Protein AF-0000000080581265 (afdb_homodimer)

Foldseek 3Di:
DVVLLVPVCVQPQAQAEEEEEQQCPPPHCQVVCVSRVRHPYYHYDDVVNHDLLANPVAAFQAGLHYEYEAPLQLDPDSLSNVLNSNRNHHASHKYKYKHFAPCQAQVLDPPRPVDNSGNAHEDCDDPDDSDPHYDHPVVSQCSNDLQKDKDDKDADQPPDDPPDPDDRCVPDPRGGGIIMIMIGGHDPVQSVVSHDDDDDPDPPPDD/DVVLLVPVCVQPQAQAEEEEEQQCPPPHCQVVCVSRVRHPYYHYDDVVNHDLLANPVAAFQAGLHYEYEAPLQLDPDSLSNVLNSNRNHHASHKYKYKHFAPCQAQVLDPPRPVDNSGNAHEDCDDPDDSDPHYDHPVVSQCSNDLQKDKDDKDADQPPRDPPDPDDRCVVPPRGGGIIMIMIGGHDPVCSVVSHDDDDDPDPPPPD

pLDDT: mean 93.73, std 9.99, range [35.12, 98.94]

Secondary structure (DSSP, 8-state):
-HHHHTSHHIIIIIT-EEEEEET-TT--GGGGGGG-TTEEEEEEE-GGG--TTT-TTS-TT-EEEEEEES-GGGSS-HHHHHHHHHHTEEEEEEEEEEEEBIIIIITT-SS-SS-TT---EEES--SS-SSTTEEEHHHHHHTT-TTEEEEEEEEE-TT--TTSPS--GGGSSS---EEEEEEEEPPHHHHHHTS--PPP-------/-HHHHTSHHIIIIIT-EEEEEET-TTS-GGGGGGG-TTEEEEEEE-GGG--TTT-TTSPTT-EEEEEEES-GGGSS-HHHHHHHHHHTEEEEEEEEEEEEBIIIIITT-SS-SS-TT---EEES--SS-SSTTEEEHHHHHHTT-TTEEEEEEEEE-TT--TTSPS--GGGSSS---EEEEEEEEPPHHHHHHTS--PPP-------

Structure (mmCIF, N/CA/C/O backbone):
data_AF-0000000080581265-model_v1
#
loop_
_entity.id
_entity.type
_entity.pdbx_description
1 polymer 'Methyltransferase type 11 domain-containing protein'
#
loop_
_atom_site.group_PDB
_atom_site.id
_atom_site.type_symbol
_atom_site.label_atom_id
_atom_site.label_alt_id
_atom_site.label_comp_id
_atom_site.label_asym_id
_atom_site.label_entity_id
_atom_site.label_seq_id
_atom_site.pdbx_PDB_ins_code
_atom_site.Cartn_x
_atom_site.Cartn_y
_atom_site.Cartn_z
_atom_site.occupancy
_atom_site.B_iso_or_equiv
_atom_site.auth_seq_id
_atom_site.auth_comp_id
_atom_site.auth_asym_id
_atom_site.auth_atom_id
_atom_site.pdbx_PDB_model_num
ATOM 1 N N . MET A 1 1 ? 6.047 13.266 -7.848 1 78.19 1 MET A N 1
ATOM 2 C CA . MET A 1 1 ? 4.879 14.07 -8.203 1 78.19 1 MET A CA 1
ATOM 3 C C . MET A 1 1 ? 4.168 13.484 -9.422 1 78.19 1 MET A C 1
ATOM 5 O O . MET A 1 1 ? 2.953 13.289 -9.398 1 78.19 1 MET A O 1
ATOM 9 N N . ALA A 1 2 ? 4.945 13.102 -10.453 1 76.94 2 ALA A N 1
ATOM 10 C CA . ALA A 1 2 ? 4.328 12.586 -11.672 1 76.94 2 ALA A CA 1
ATOM 11 C C . ALA A 1 2 ? 3.469 11.359 -11.375 1 76.94 2 ALA A C 1
ATOM 13 O O . ALA A 1 2 ? 2.379 11.211 -11.93 1 76.94 2 ALA A O 1
ATOM 14 N N . ARG A 1 3 ? 3.861 10.539 -10.523 1 83.25 3 ARG A N 1
ATOM 15 C CA . ARG A 1 3 ? 3.107 9.344 -10.141 1 83.25 3 ARG A CA 1
ATOM 16 C C . ARG A 1 3 ? 1.766 9.727 -9.516 1 83.25 3 ARG A C 1
ATOM 18 O O . ARG A 1 3 ? 0.746 9.094 -9.805 1 83.25 3 ARG A O 1
ATOM 25 N N . ARG A 1 4 ? 1.721 10.758 -8.742 1 88.31 4 ARG A N 1
ATOM 26 C CA . ARG A 1 4 ? 0.527 11.195 -8.023 1 88.31 4 ARG A CA 1
ATOM 27 C C . ARG A 1 4 ? -0.506 11.781 -8.984 1 88.31 4 ARG A C 1
ATOM 29 O O . ARG A 1 4 ? -1.711 11.68 -8.742 1 88.31 4 ARG A O 1
ATOM 36 N N . MET A 1 5 ? -0.017 12.297 -10.148 1 85.5 5 MET A N 1
ATOM 37 C CA . MET A 1 5 ? -0.916 12.883 -11.141 1 85.5 5 MET A CA 1
ATOM 38 C C . MET A 1 5 ? -1.73 11.797 -11.844 1 85.5 5 MET A C 1
ATOM 40 O O . MET A 1 5 ? -2.811 12.07 -12.367 1 85.5 5 MET A O 1
ATOM 44 N N . HIS A 1 6 ? -1.226 10.547 -11.789 1 87.44 6 HIS A N 1
ATOM 45 C CA . HIS A 1 6 ? -1.914 9.453 -12.461 1 87.44 6 HIS A CA 1
ATOM 46 C C . HIS A 1 6 ? -2.898 8.758 -11.531 1 87.44 6 HIS A C 1
ATOM 48 O O . HIS A 1 6 ? -3.654 7.879 -11.953 1 87.44 6 HIS A O 1
ATOM 54 N N . ASP A 1 7 ? -2.865 9.062 -10.367 1 92.38 7 ASP A N 1
ATOM 55 C CA . ASP A 1 7 ? -3.807 8.578 -9.359 1 92.38 7 ASP A CA 1
ATOM 56 C C . ASP A 1 7 ? -4.805 9.672 -8.977 1 92.38 7 ASP A C 1
ATOM 58 O O . ASP A 1 7 ? -4.461 10.609 -8.25 1 92.38 7 ASP A O 1
ATOM 62 N N . ALA A 1 8 ? -6.047 9.578 -9.445 1 91.69 8 ALA A N 1
ATOM 63 C CA . ALA A 1 8 ? -7.055 10.625 -9.32 1 91.69 8 ALA A CA 1
ATOM 64 C C . ALA A 1 8 ? -7.332 10.953 -7.855 1 91.69 8 ALA A C 1
ATOM 66 O O . ALA A 1 8 ? -7.848 12.023 -7.539 1 91.69 8 ALA A O 1
ATOM 67 N N . ARG A 1 9 ? -7.027 10.078 -6.945 1 95.88 9 ARG A N 1
ATOM 68 C CA . ARG A 1 9 ? -7.324 10.289 -5.531 1 95.88 9 ARG A CA 1
ATOM 69 C C . ARG A 1 9 ? -6.527 11.453 -4.969 1 95.88 9 ARG A C 1
ATOM 71 O O . ARG A 1 9 ? -6.988 12.148 -4.062 1 95.88 9 ARG A O 1
ATOM 78 N N . PHE A 1 10 ? -5.352 11.617 -5.504 1 96.94 10 PHE A N 1
ATOM 79 C CA . PHE A 1 10 ? -4.523 12.703 -4.996 1 96.94 10 PHE A CA 1
ATOM 80 C C . PHE A 1 10 ? -5.168 14.055 -5.289 1 96.94 10 PHE A C 1
ATOM 82 O O . PHE A 1 10 ? -5.234 14.922 -4.414 1 96.94 10 PHE A O 1
ATOM 89 N N . ALA A 1 11 ? -5.723 14.25 -6.457 1 95.12 11 ALA A N 1
ATOM 90 C CA . ALA A 1 11 ? -6.312 15.523 -6.852 1 95.12 11 ALA A CA 1
ATOM 91 C C . ALA A 1 11 ? -7.723 15.68 -6.289 1 95.12 11 ALA A C 1
ATOM 93 O O . ALA A 1 11 ? -8.172 16.797 -6.012 1 95.12 11 ALA A O 1
ATOM 94 N N . THR A 1 12 ? -8.383 14.547 -6.051 1 94.88 12 THR A N 1
ATOM 95 C CA . THR A 1 12 ? -9.812 14.656 -5.773 1 94.88 12 THR A CA 1
ATOM 96 C C . THR A 1 12 ? -10.086 14.461 -4.285 1 94.88 12 THR A C 1
ATOM 98 O O . THR A 1 12 ? -11.141 14.859 -3.785 1 94.88 12 THR A O 1
ATOM 101 N N . ARG A 1 13 ? -9.117 13.828 -3.568 1 96.94 13 ARG A N 1
ATOM 102 C CA . ARG A 1 13 ? -9.445 13.484 -2.189 1 96.94 13 ARG A CA 1
ATOM 103 C C . ARG A 1 13 ? -8.289 13.82 -1.254 1 96.94 13 ARG A C 1
ATOM 105 O O . ARG A 1 13 ? -8.5 14.352 -0.161 1 96.94 13 ARG A O 1
ATOM 112 N N . TYR A 1 14 ? -7.051 13.547 -1.649 1 98.38 14 TYR A N 1
ATOM 113 C CA . TYR A 1 14 ? -5.926 13.609 -0.72 1 98.38 14 TYR A CA 1
ATOM 114 C C . TYR A 1 14 ? -5.445 15.047 -0.538 1 98.38 14 TYR A C 1
ATOM 116 O O . TYR A 1 14 ? -5.293 15.516 0.592 1 98.38 14 TYR A O 1
ATOM 124 N N . PHE A 1 15 ? -5.238 15.734 -1.671 1 97.88 15 PHE A N 1
ATOM 125 C CA . PHE A 1 15 ? -4.801 17.125 -1.636 1 97.88 15 PHE A CA 1
ATOM 126 C C . PHE A 1 15 ? -5.977 18.062 -1.873 1 97.88 15 PHE A C 1
ATOM 128 O O . PHE A 1 15 ? -6.004 18.797 -2.869 1 97.88 15 PHE A O 1
ATOM 135 N N . VAL A 1 16 ? -6.914 18.078 -0.968 1 98 16 VAL A N 1
ATOM 136 C CA . VAL A 1 16 ? -8.125 18.891 -1.062 1 98 16 VAL A CA 1
ATOM 137 C C . VAL A 1 16 ? -8.227 19.812 0.157 1 98 16 VAL A C 1
ATOM 139 O O . VAL A 1 16 ? -8.055 19.359 1.292 1 98 16 VAL A O 1
ATOM 142 N N . GLY A 1 17 ? -8.492 21.109 -0.053 1 98.25 17 GLY A N 1
ATOM 143 C CA . GLY A 1 17 ? -8.609 22.078 1.035 1 98.25 17 GLY A CA 1
ATOM 144 C C . GLY A 1 17 ? -7.289 22.688 1.437 1 98.25 17 GLY A C 1
ATOM 145 O O . GLY A 1 17 ? -6.445 22.969 0.582 1 98.25 17 GLY A O 1
ATOM 146 N N . SER A 1 18 ? -7.16 23.031 2.664 1 98.56 18 SER A N 1
ATOM 147 C CA . SER A 1 18 ? -5.961 23.672 3.211 1 98.56 18 SER A CA 1
ATOM 148 C C . SER A 1 18 ? -5.113 22.656 3.98 1 98.56 18 SER A C 1
ATOM 150 O O . SER A 1 18 ? -5.609 21.984 4.883 1 98.56 18 SER A O 1
ATOM 152 N N . GLY A 1 19 ? -3.844 22.578 3.578 1 98.5 19 GLY A N 1
ATOM 153 C CA . GLY A 1 19 ? -2.986 21.594 4.207 1 98.5 19 GLY A CA 1
ATOM 154 C C . GLY A 1 19 ? -1.714 22.188 4.781 1 98.5 19 GLY A C 1
ATOM 155 O O . GLY A 1 19 ? -1.559 23.406 4.832 1 98.5 19 GLY A O 1
ATOM 156 N N . ILE A 1 20 ? -0.892 21.312 5.316 1 98.75 20 ILE A N 1
ATOM 157 C CA . ILE A 1 20 ? 0.451 21.625 5.785 1 98.75 20 ILE A CA 1
ATOM 158 C C . ILE A 1 20 ? 1.456 20.641 5.188 1 98.75 20 ILE A C 1
ATOM 160 O O . ILE A 1 20 ? 1.154 19.469 5.027 1 98.75 20 ILE A O 1
ATOM 164 N N . ASP A 1 21 ? 2.559 21.188 4.785 1 98.56 21 ASP A N 1
ATOM 165 C CA . ASP A 1 21 ? 3.691 20.406 4.301 1 98.56 21 ASP A CA 1
ATOM 166 C C . ASP A 1 21 ? 4.836 20.422 5.312 1 98.56 21 ASP A C 1
ATOM 168 O O . ASP A 1 21 ? 5.594 21.375 5.395 1 98.56 21 ASP A O 1
ATOM 172 N N . VAL A 1 22 ? 4.914 19.328 6.082 1 98.62 22 VAL A N 1
ATOM 173 C CA . VAL A 1 22 ? 5.902 19.219 7.152 1 98.62 22 VAL A CA 1
ATOM 174 C C . VAL A 1 22 ? 7.25 18.812 6.574 1 98.62 22 VAL A C 1
ATOM 176 O O . VAL A 1 22 ? 7.359 17.75 5.941 1 98.62 22 VAL A O 1
ATOM 179 N N . GLY A 1 23 ? 8.273 19.516 6.82 1 97.38 23 GLY A N 1
ATOM 180 C CA . GLY A 1 23 ? 9.555 19.312 6.164 1 97.38 23 GLY A CA 1
ATOM 181 C C . GLY A 1 23 ? 9.555 19.734 4.707 1 97.38 23 GLY A C 1
ATOM 182 O O . GLY A 1 23 ? 10.023 19 3.842 1 97.38 23 GLY A O 1
ATOM 183 N N . ALA A 1 24 ? 9.016 20.859 4.402 1 94.44 24 ALA A N 1
ATOM 184 C CA . ALA A 1 24 ? 8.75 21.297 3.031 1 94.44 24 ALA A CA 1
ATOM 185 C C . ALA A 1 24 ? 10.047 21.609 2.297 1 94.44 24 ALA A C 1
ATOM 187 O O . ALA A 1 24 ? 10.133 21.453 1.077 1 94.44 24 ALA A O 1
ATOM 188 N N . GLY A 1 25 ? 11.016 22.062 3.006 1 90.31 25 GLY A N 1
ATOM 189 C CA . GLY A 1 25 ? 12.242 22.469 2.344 1 90.31 25 GLY A CA 1
ATOM 190 C C . GLY A 1 25 ? 12 23.406 1.17 1 90.31 25 GLY A C 1
ATOM 191 O O . GLY A 1 25 ? 11.203 24.344 1.267 1 90.31 25 GLY A O 1
ATOM 192 N N . ASN A 1 26 ? 12.766 23.156 0.044 1 86.56 26 ASN A N 1
ATOM 193 C CA . ASN A 1 26 ? 12.656 24.016 -1.128 1 86.56 26 ASN A CA 1
ATOM 194 C C . ASN A 1 26 ? 11.703 23.438 -2.166 1 86.56 26 ASN A C 1
ATOM 196 O O . ASN A 1 26 ? 11.539 24 -3.252 1 86.56 26 ASN A O 1
ATOM 200 N N . ASP A 1 27 ? 11.062 22.359 -1.785 1 85.88 27 ASP A N 1
ATOM 201 C CA . ASP A 1 27 ? 10.203 21.656 -2.746 1 85.88 27 ASP A CA 1
ATOM 202 C C . ASP A 1 27 ? 8.844 21.344 -2.141 1 85.88 27 ASP A C 1
ATOM 204 O O . ASP A 1 27 ? 8.383 20.203 -2.205 1 85.88 27 ASP A O 1
ATOM 208 N N . SER A 1 28 ? 8.289 22.422 -1.659 1 90.38 28 SER A N 1
ATOM 209 C CA . SER A 1 28 ? 6.977 22.266 -1.043 1 90.38 28 SER A CA 1
ATOM 210 C C . SER A 1 28 ? 5.93 21.844 -2.072 1 90.38 28 SER A C 1
ATOM 212 O O . SER A 1 28 ? 5.965 22.297 -3.219 1 90.38 28 SER A O 1
ATOM 214 N N . ILE A 1 29 ? 4.977 21.047 -1.587 1 93.44 29 ILE A N 1
ATOM 215 C CA . ILE A 1 29 ? 3.881 20.609 -2.443 1 93.44 29 ILE A CA 1
ATOM 216 C C . ILE A 1 29 ? 3.059 21.812 -2.896 1 93.44 29 ILE A C 1
ATOM 218 O O . ILE A 1 29 ? 2.328 21.734 -3.887 1 93.44 29 ILE A O 1
ATOM 222 N N . SER A 1 30 ? 3.223 22.953 -2.23 1 91.69 30 SER A N 1
ATOM 223 C CA . SER A 1 30 ? 2.514 24.172 -2.588 1 91.69 30 SER A CA 1
ATOM 224 C C . SER A 1 30 ? 2.893 24.641 -3.988 1 91.69 30 SER A C 1
ATOM 226 O O . SER A 1 30 ? 2.123 25.359 -4.641 1 91.69 30 SER A O 1
ATOM 228 N N . GLN A 1 31 ? 4.031 24.25 -4.461 1 91.56 31 GLN A N 1
ATOM 229 C CA . GLN A 1 31 ? 4.535 24.688 -5.762 1 91.56 31 GLN A CA 1
ATOM 230 C C . GLN A 1 31 ? 3.836 23.938 -6.895 1 91.56 31 GLN A C 1
ATOM 232 O O . GLN A 1 31 ? 3.949 24.328 -8.062 1 91.56 31 GLN A O 1
ATOM 237 N N . TYR A 1 32 ? 3.062 22.984 -6.516 1 91.06 32 TYR A N 1
ATOM 238 C CA . TYR A 1 32 ? 2.441 22.125 -7.527 1 91.06 32 TYR A CA 1
ATOM 239 C C . TYR A 1 32 ? 0.927 22.297 -7.52 1 91.06 32 TYR A C 1
ATOM 241 O O . TYR A 1 32 ? 0.197 21.391 -7.934 1 91.06 32 TYR A O 1
ATOM 249 N N . GLY A 1 33 ? 0.468 23.375 -7.027 1 90.25 33 GLY A N 1
ATOM 250 C CA . GLY A 1 33 ? -0.958 23.625 -6.918 1 90.25 33 GLY A CA 1
ATOM 251 C C . GLY A 1 33 ? -1.689 23.516 -8.242 1 90.25 33 GLY A C 1
ATOM 252 O O . GLY A 1 33 ? -2.867 23.156 -8.273 1 90.25 33 GLY A O 1
ATOM 253 N N . GLU A 1 34 ? -1.049 23.781 -9.352 1 90.94 34 GLU A N 1
ATOM 254 C CA . GLU A 1 34 ? -1.669 23.734 -10.672 1 90.94 34 GLU A CA 1
ATOM 255 C C . GLU A 1 34 ? -2.113 22.328 -11.023 1 90.94 34 GLU A C 1
ATOM 257 O O . GLU A 1 34 ? -3.047 22.141 -11.812 1 90.94 34 GLU A O 1
ATOM 262 N N . PHE A 1 35 ? -1.51 21.391 -10.406 1 91.56 35 PHE A N 1
ATOM 263 C CA . PHE A 1 35 ? -1.826 20 -10.719 1 91.56 35 PHE A CA 1
ATOM 264 C C . PHE A 1 35 ? -2.904 19.469 -9.781 1 91.56 35 PHE A C 1
ATOM 266 O O . PHE A 1 35 ? -3.43 18.359 -10 1 91.56 35 PHE A O 1
ATOM 273 N N . PHE A 1 36 ? -3.258 20.188 -8.789 1 95.06 36 PHE A N 1
ATOM 274 C CA . PHE A 1 36 ? -4.242 19.797 -7.789 1 95.06 36 PHE A CA 1
ATOM 275 C C . PHE A 1 36 ? -5.234 20.922 -7.535 1 95.06 36 PHE A C 1
ATOM 277 O O . PHE A 1 36 ? -5.168 21.594 -6.5 1 95.06 36 PHE A O 1
ATOM 284 N N . PRO A 1 37 ? -6.215 21.047 -8.359 1 94.44 37 PRO A N 1
ATOM 285 C CA . PRO A 1 37 ? -7.086 22.219 -8.375 1 94.44 37 PRO A CA 1
ATOM 286 C C . PRO A 1 37 ? -7.898 22.375 -7.094 1 94.44 37 PRO A C 1
ATOM 288 O O . PRO A 1 37 ? -8.367 23.469 -6.777 1 94.44 37 PRO A O 1
ATOM 291 N N . ALA A 1 38 ? -8.125 21.312 -6.352 1 96.62 38 ALA A N 1
ATOM 292 C CA . ALA A 1 38 ? -8.922 21.391 -5.133 1 96.62 38 ALA A CA 1
ATOM 293 C C . ALA A 1 38 ? -8.07 21.797 -3.936 1 96.62 38 ALA A C 1
ATOM 295 O O . ALA A 1 38 ? -8.586 21.969 -2.828 1 96.62 38 ALA A O 1
ATOM 296 N N . MET A 1 39 ? -6.734 21.953 -4.152 1 96.81 39 MET A N 1
ATOM 297 C CA . MET A 1 39 ? -5.828 22.438 -3.113 1 96.81 39 MET A CA 1
ATOM 298 C C . MET A 1 39 ? -5.949 23.953 -2.943 1 96.81 39 MET A C 1
ATOM 300 O O . MET A 1 39 ? -5.574 24.719 -3.834 1 96.81 39 MET A O 1
ATOM 304 N N . ARG A 1 40 ? -6.426 24.391 -1.817 1 96.75 40 ARG A N 1
ATOM 305 C CA . ARG A 1 40 ? -6.684 25.797 -1.596 1 96.75 40 ARG A CA 1
ATOM 306 C C . ARG A 1 40 ? -5.434 26.516 -1.087 1 96.75 40 ARG A C 1
ATOM 308 O O . ARG A 1 40 ? -5.223 27.688 -1.38 1 96.75 40 ARG A O 1
ATOM 315 N N . GLY A 1 41 ? -4.641 25.828 -0.272 1 96.12 41 GLY A N 1
ATOM 316 C CA . GLY A 1 41 ? -3.42 26.391 0.281 1 96.12 41 GLY A CA 1
ATOM 317 C C . GLY A 1 41 ? -2.627 25.406 1.112 1 96.12 41 GLY A C 1
ATOM 318 O O . GLY A 1 41 ? -3.17 24.391 1.574 1 96.12 41 GLY A O 1
ATOM 319 N N . VAL A 1 42 ? -1.344 25.719 1.184 1 97.44 42 VAL A N 1
ATOM 320 C CA . VAL A 1 42 ? -0.472 24.844 1.967 1 97.44 42 VAL A CA 1
ATOM 321 C C . VAL A 1 42 ? 0.45 25.688 2.842 1 97.44 42 VAL A C 1
ATOM 323 O O . VAL A 1 42 ? 1.16 26.562 2.342 1 97.44 42 VAL A O 1
ATOM 326 N N . ARG A 1 43 ? 0.35 25.422 4.086 1 97.12 43 ARG A N 1
ATOM 327 C CA . ARG A 1 43 ? 1.36 25.969 4.992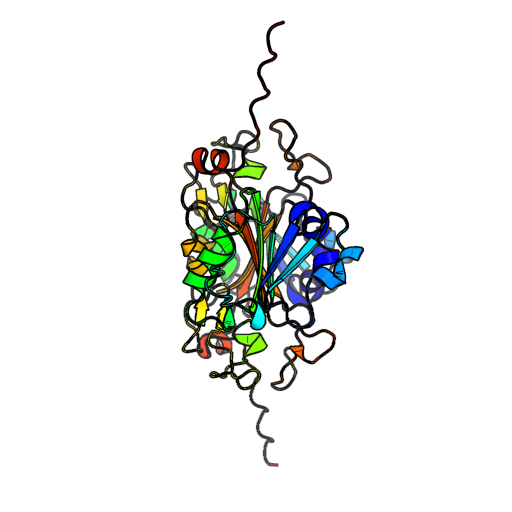 1 97.12 43 ARG A CA 1
ATOM 328 C C . ARG A 1 43 ? 2.645 25.141 4.934 1 97.12 43 ARG A C 1
ATOM 330 O O . ARG A 1 43 ? 2.633 23.938 5.215 1 97.12 43 ARG A O 1
ATOM 337 N N . SER A 1 44 ? 3.705 25.797 4.527 1 96.62 44 SER A N 1
ATOM 338 C CA . SER A 1 44 ? 5.004 25.141 4.574 1 96.62 44 SER A CA 1
ATOM 339 C C . SER A 1 44 ? 5.605 25.203 5.977 1 96.62 44 SER A C 1
ATOM 341 O O . SER A 1 44 ? 5.598 26.25 6.617 1 96.62 44 SER A O 1
ATOM 343 N N . TRP A 1 45 ? 6.055 24.094 6.457 1 96.62 45 TRP A N 1
ATOM 344 C CA . TRP A 1 45 ? 6.656 24 7.781 1 96.62 45 TRP A CA 1
ATOM 345 C C . TRP A 1 45 ? 8.078 23.453 7.699 1 96.62 45 TRP A C 1
ATOM 347 O O . TRP A 1 45 ? 8.289 22.359 7.16 1 96.62 45 TRP A O 1
ATOM 357 N N . ASP A 1 46 ? 8.938 24.203 8.242 1 94.5 46 ASP A N 1
ATOM 358 C CA . ASP A 1 46 ? 10.336 23.781 8.281 1 94.5 46 ASP A CA 1
ATOM 359 C C . ASP A 1 46 ? 11.023 24.281 9.555 1 94.5 46 ASP A C 1
ATOM 361 O O . ASP A 1 46 ? 10.352 24.641 10.523 1 94.5 46 ASP A O 1
ATOM 365 N N . LEU A 1 47 ? 12.273 24.266 9.586 1 90.88 47 LEU A N 1
ATOM 366 C CA . LEU A 1 47 ? 13.062 24.484 10.797 1 90.88 47 LEU A CA 1
ATOM 367 C C . LEU A 1 47 ? 12.719 25.828 11.422 1 90.88 47 LEU A C 1
ATOM 369 O O . LEU A 1 47 ? 12.523 25.922 12.641 1 90.88 47 LEU A O 1
ATOM 373 N N . PRO A 1 48 ? 12.562 26.875 10.625 1 92.44 48 PRO A N 1
ATOM 374 C CA . PRO A 1 48 ? 12.273 28.172 11.234 1 92.44 48 PRO A CA 1
ATOM 375 C C . PRO A 1 48 ? 10.898 28.234 11.891 1 92.44 48 PRO A C 1
ATOM 377 O O . PRO A 1 48 ? 10.656 29.062 12.766 1 92.44 48 PRO A O 1
ATOM 380 N N . ASP A 1 49 ? 10.031 27.391 11.492 1 94.56 49 ASP A N 1
ATOM 381 C CA . ASP A 1 49 ? 8.664 27.391 12 1 94.56 49 ASP A CA 1
ATOM 382 C C . ASP A 1 49 ? 8.57 26.703 13.352 1 94.56 49 ASP A C 1
ATOM 384 O O . ASP A 1 49 ? 7.605 26.891 14.094 1 94.56 49 ASP A O 1
ATOM 388 N N . GLY A 1 50 ? 9.516 25.781 13.711 1 95.44 50 GLY A N 1
ATOM 389 C CA . GLY A 1 50 ? 9.508 25.047 14.969 1 95.44 50 GLY A CA 1
ATOM 390 C C . GLY A 1 50 ? 9.812 23.578 14.797 1 95.44 50 GLY A C 1
ATOM 391 O O . GLY A 1 50 ? 10.227 23.141 13.719 1 95.44 50 GLY A O 1
ATOM 392 N N . ASP A 1 51 ? 9.625 22.844 15.867 1 97.25 51 ASP A N 1
ATOM 393 C CA . ASP A 1 51 ? 9.914 21.422 15.898 1 97.25 51 ASP A CA 1
ATOM 394 C C . ASP A 1 51 ? 8.867 20.625 15.117 1 97.25 51 ASP A C 1
ATOM 396 O O . ASP A 1 51 ? 7.707 20.562 15.516 1 97.25 51 ASP A O 1
ATOM 400 N N . ALA A 1 52 ? 9.305 20.031 14.047 1 97.81 52 ALA A N 1
ATOM 401 C CA . ALA A 1 52 ? 8.414 19.281 13.164 1 97.81 52 ALA A CA 1
ATOM 402 C C . ALA A 1 52 ? 7.844 18.047 13.875 1 97.81 52 ALA A C 1
ATOM 404 O O . ALA A 1 52 ? 6.805 17.531 13.469 1 97.81 52 ALA A O 1
ATOM 405 N N . GLN A 1 53 ? 8.539 17.641 14.875 1 98.06 53 GLN A N 1
ATOM 406 C CA . GLN A 1 53 ? 8.086 16.469 15.594 1 98.06 53 GLN A CA 1
ATOM 407 C C . GLN A 1 53 ? 6.836 16.766 16.422 1 98.06 53 GLN A C 1
ATOM 409 O O . GLN A 1 53 ? 5.973 15.898 16.578 1 98.06 53 GLN A O 1
ATOM 414 N N . VAL A 1 54 ? 6.699 17.984 16.875 1 97.88 54 VAL A N 1
ATOM 415 C CA . VAL A 1 54 ? 5.691 18.25 17.891 1 97.88 54 VAL A CA 1
ATOM 416 C C . VAL A 1 54 ? 4.613 19.172 17.328 1 97.88 54 VAL A C 1
ATOM 418 O O . VAL A 1 54 ? 3.447 19.094 17.719 1 97.88 54 VAL A O 1
ATOM 421 N N . LEU A 1 55 ? 5 20.078 16.375 1 97.88 55 LEU A N 1
ATOM 422 C CA . LEU A 1 55 ? 4.09 21.062 15.812 1 97.88 55 LEU A CA 1
ATOM 423 C C . LEU A 1 55 ? 3.354 21.828 16.922 1 97.88 55 LEU A C 1
ATOM 425 O O . LEU A 1 55 ? 2.129 21.953 16.875 1 97.88 55 LEU A O 1
ATOM 429 N N . GLU A 1 56 ? 4.016 22.312 17.844 1 96.31 56 GLU A N 1
ATOM 430 C CA . GLU A 1 56 ? 3.473 22.828 19.094 1 96.31 56 GLU A CA 1
ATOM 431 C C . GLU A 1 56 ? 2.551 24.016 18.859 1 96.31 56 GLU A C 1
ATOM 433 O O . GLU A 1 56 ? 1.584 24.219 19.594 1 96.31 56 GLU A O 1
ATOM 438 N N . SER A 1 57 ? 2.785 24.797 17.812 1 96.94 57 SER A N 1
ATOM 439 C CA . SER A 1 57 ? 2.025 26.031 17.594 1 96.94 57 SER A CA 1
ATOM 440 C C . SER A 1 57 ? 0.766 25.766 16.766 1 96.94 57 SER A C 1
ATOM 442 O O . SER A 1 57 ? 0.001 26.688 16.484 1 96.94 57 SER A O 1
ATOM 444 N N . ILE A 1 58 ? 0.591 24.562 16.391 1 98.19 58 ILE A N 1
ATOM 445 C CA . ILE A 1 58 ? -0.543 24.234 15.531 1 98.19 58 ILE A CA 1
ATOM 446 C C . ILE A 1 58 ? -1.63 23.547 16.344 1 98.19 58 ILE A C 1
ATOM 448 O O . ILE A 1 58 ? -1.391 22.484 16.938 1 98.19 58 ILE A O 1
ATOM 452 N N . PRO A 1 59 ? -2.811 24.078 16.422 1 98.56 59 PRO A N 1
ATOM 453 C CA . PRO A 1 59 ? -3.914 23.438 17.141 1 98.56 59 PRO A CA 1
ATOM 454 C C . PRO A 1 59 ? -4.332 22.109 16.5 1 98.56 59 PRO A C 1
ATOM 456 O O . PRO A 1 59 ? -4.012 21.859 15.328 1 98.56 59 PRO A O 1
ATOM 459 N N . ASP A 1 60 ? -5.023 21.328 17.312 1 98.75 60 ASP A N 1
ATOM 460 C CA . ASP A 1 60 ? -5.574 20.062 16.812 1 98.75 60 ASP A CA 1
ATOM 461 C C . ASP A 1 60 ? -6.543 20.312 15.656 1 98.75 60 ASP A C 1
ATOM 463 O O . ASP A 1 60 ? -7.215 21.344 15.609 1 98.75 60 ASP A O 1
ATOM 467 N N . GLU A 1 61 ? -6.59 19.375 14.734 1 98.75 61 GLU A N 1
ATOM 468 C CA . GLU A 1 61 ? -7.602 19.344 13.68 1 98.75 61 GLU A CA 1
ATOM 469 C C . GLU A 1 61 ? -7.684 20.672 12.945 1 98.75 61 GLU A C 1
ATOM 471 O O . GLU A 1 61 ? -8.766 21.234 12.789 1 98.75 61 GLU A O 1
ATOM 476 N N . THR A 1 62 ? -6.555 21.156 12.453 1 98.81 62 THR A N 1
ATOM 477 C CA . THR A 1 62 ? -6.43 22.438 11.789 1 98.81 62 THR A CA 1
ATOM 478 C C . THR A 1 62 ? -6.469 22.281 10.273 1 98.81 62 THR A C 1
ATOM 480 O O . THR A 1 62 ? -7.062 23.094 9.57 1 98.81 62 THR A O 1
ATOM 483 N N . PHE A 1 63 ? -5.895 21.203 9.766 1 98.88 63 PHE A N 1
ATOM 484 C CA . PHE A 1 63 ? -5.648 21.109 8.328 1 98.88 63 PHE A CA 1
ATOM 485 C C . PHE A 1 63 ? -6.512 20.016 7.703 1 98.88 63 PHE A C 1
ATOM 487 O O . PHE A 1 63 ? -6.801 19 8.344 1 98.88 63 PHE A O 1
ATOM 494 N N . ASP A 1 64 ? -6.867 20.188 6.422 1 98.88 64 ASP A N 1
ATOM 495 C CA . ASP A 1 64 ? -7.613 19.203 5.648 1 98.88 64 ASP A CA 1
ATOM 496 C C . ASP A 1 64 ? -6.699 18.078 5.18 1 98.88 64 ASP A C 1
ATOM 498 O O . ASP A 1 64 ? -7.168 16.969 4.906 1 98.88 64 ASP A O 1
ATOM 502 N N . PHE A 1 65 ? -5.438 18.344 5.02 1 98.88 65 PHE A N 1
ATOM 503 C CA . PHE A 1 65 ? -4.461 17.312 4.738 1 98.88 65 PHE A CA 1
ATOM 504 C C . PHE A 1 65 ? -3.1 17.672 5.32 1 98.88 65 PHE A C 1
ATOM 506 O O . PHE A 1 65 ? -2.82 18.844 5.57 1 98.88 65 PHE A O 1
ATOM 513 N N . VAL A 1 66 ? -2.314 16.672 5.641 1 98.88 66 VAL A N 1
ATOM 514 C CA . VAL A 1 66 ? -0.922 16.781 6.062 1 98.88 66 VAL A CA 1
ATOM 515 C C . VAL A 1 66 ? -0.026 16.016 5.086 1 98.88 66 VAL A C 1
ATOM 517 O O . VAL A 1 66 ? -0.312 14.867 4.734 1 98.88 66 VAL A O 1
ATOM 520 N N . HIS A 1 67 ? 0.923 16.672 4.602 1 98.69 67 HIS A N 1
ATOM 521 C CA . HIS A 1 67 ? 1.903 16.078 3.695 1 98.69 67 HIS A CA 1
ATOM 522 C C . HIS A 1 67 ? 3.309 16.156 4.281 1 98.69 67 HIS A C 1
ATOM 524 O O . HIS A 1 67 ? 3.672 17.141 4.914 1 98.69 67 HIS A O 1
ATOM 530 N N . SER A 1 68 ? 4.031 15.141 4.156 1 98.5 68 SER A N 1
ATOM 531 C CA . SER A 1 68 ? 5.449 15.148 4.5 1 98.5 68 SER A CA 1
ATOM 532 C C . SER A 1 68 ? 6.242 14.219 3.59 1 98.5 68 SER A C 1
ATOM 534 O O . SER A 1 68 ? 5.871 13.055 3.4 1 98.5 68 SER A O 1
ATOM 536 N N . SER A 1 69 ? 7.227 14.703 3.021 1 96.75 69 SER A N 1
ATOM 537 C CA . SER A 1 69 ? 8.117 13.914 2.172 1 96.75 69 SER A CA 1
ATOM 538 C C . SER A 1 69 ? 9.562 14 2.652 1 96.75 69 SER A C 1
ATOM 540 O O . SER A 1 69 ? 10.172 15.07 2.613 1 96.75 69 SER A O 1
ATOM 542 N N . HIS A 1 70 ? 10 12.805 3.125 1 96.44 70 HIS A N 1
ATOM 543 C CA . HIS A 1 70 ? 11.391 12.68 3.531 1 96.44 70 HIS A CA 1
ATOM 544 C C . HIS A 1 70 ? 11.719 13.617 4.688 1 96.44 70 HIS A C 1
ATOM 546 O O . HIS A 1 70 ? 12.695 14.367 4.629 1 96.44 70 HIS A O 1
ATOM 552 N N . CYS A 1 71 ? 10.914 13.594 5.668 1 98.06 71 CYS A N 1
ATOM 553 C CA . CYS A 1 71 ? 11.094 14.352 6.902 1 98.06 71 CYS A CA 1
ATOM 554 C C . CYS A 1 71 ? 11.055 13.43 8.117 1 98.06 71 CYS A C 1
ATOM 556 O O . CYS A 1 71 ? 11.836 13.602 9.055 1 98.06 71 CYS A O 1
ATOM 558 N N . LEU A 1 72 ? 10.258 12.406 8.109 1 98.62 72 LEU A N 1
ATOM 559 C CA . LEU A 1 72 ? 10.023 11.516 9.242 1 98.62 72 LEU A CA 1
ATOM 560 C C . LEU A 1 72 ? 11.312 10.828 9.664 1 98.62 72 LEU A C 1
ATOM 562 O O . LEU A 1 72 ? 11.531 10.578 10.852 1 98.62 72 LEU A O 1
ATOM 566 N N . GLU A 1 73 ? 12.172 10.523 8.68 1 98.62 73 GLU A N 1
ATOM 567 C CA . GLU A 1 73 ? 13.422 9.82 8.938 1 98.62 73 GLU A CA 1
ATOM 568 C C . GLU A 1 73 ? 14.375 10.68 9.773 1 98.62 73 GLU A C 1
ATOM 570 O O . GLU A 1 73 ? 15.336 10.172 10.344 1 98.62 73 GLU A O 1
ATOM 575 N N . HIS A 1 74 ? 14.094 11.984 9.883 1 97.88 74 HIS A N 1
ATOM 576 C CA . HIS A 1 74 ? 14.938 12.906 10.625 1 97.88 74 HIS A CA 1
ATOM 577 C C . HIS A 1 74 ? 14.406 13.125 12.039 1 97.88 74 HIS A C 1
ATOM 579 O O . HIS A 1 74 ? 15.055 13.781 12.859 1 97.88 74 HIS A O 1
ATOM 585 N N . MET A 1 75 ? 13.273 12.641 12.352 1 98.19 75 MET A N 1
ATOM 586 C CA . MET A 1 75 ? 12.664 12.859 13.664 1 98.19 75 MET A CA 1
ATOM 587 C C . MET A 1 75 ? 13.344 12.008 14.727 1 98.19 75 MET A C 1
ATOM 589 O O . MET A 1 75 ? 13.773 10.883 14.453 1 98.19 75 MET A O 1
ATOM 593 N N . ARG A 1 76 ? 13.383 12.531 15.898 1 98 76 ARG A N 1
ATOM 594 C CA . ARG A 1 76 ? 13.945 11.766 17.016 1 98 76 ARG A CA 1
ATOM 595 C C . ARG A 1 76 ? 13.078 10.562 17.344 1 98 76 ARG A C 1
ATOM 597 O O . ARG A 1 76 ? 13.594 9.492 17.672 1 98 76 ARG A O 1
ATOM 604 N N . ASP A 1 77 ? 11.844 10.734 17.328 1 98.5 77 ASP A N 1
ATOM 605 C CA . ASP A 1 77 ? 10.844 9.703 17.578 1 98.5 77 ASP A CA 1
ATOM 606 C C . ASP A 1 77 ? 9.742 9.727 16.531 1 98.5 77 ASP A C 1
ATOM 608 O O . ASP A 1 77 ? 8.758 10.453 16.672 1 98.5 77 ASP A O 1
ATOM 612 N N . PRO A 1 78 ? 9.852 8.836 15.5 1 98.69 78 PRO A N 1
ATOM 613 C CA . PRO A 1 78 ? 8.883 8.844 14.398 1 98.69 78 PRO A CA 1
ATOM 614 C C . PRO A 1 78 ? 7.453 8.594 14.875 1 98.69 78 PRO A C 1
ATOM 616 O O . PRO A 1 78 ? 6.508 9.164 14.32 1 98.69 78 PRO A O 1
ATOM 619 N N . ALA A 1 79 ? 7.258 7.781 15.898 1 98.69 79 ALA A N 1
ATOM 620 C CA . ALA A 1 79 ? 5.914 7.512 16.406 1 98.69 79 ALA A CA 1
ATOM 621 C C . ALA A 1 79 ? 5.289 8.773 17 1 98.69 79 ALA A C 1
ATOM 623 O O . ALA A 1 79 ? 4.121 9.078 16.734 1 98.69 79 ALA A O 1
ATOM 624 N N . GLU A 1 80 ? 6.059 9.477 17.75 1 98.56 80 GLU A N 1
ATOM 625 C CA . GLU A 1 80 ? 5.582 10.734 18.312 1 98.56 80 GLU A CA 1
ATOM 626 C C . GLU A 1 80 ? 5.285 11.75 17.219 1 98.56 80 GLU A C 1
ATOM 628 O O . GLU A 1 80 ? 4.262 12.438 17.266 1 98.56 80 GLU A O 1
ATOM 633 N N . ALA A 1 81 ? 6.191 11.852 16.25 1 98.81 81 ALA A N 1
ATOM 634 C CA . ALA A 1 81 ? 5.988 12.773 15.141 1 98.81 81 ALA A CA 1
ATOM 635 C C . ALA A 1 81 ? 4.684 12.469 14.406 1 98.81 81 ALA A C 1
ATOM 637 O O . ALA A 1 81 ? 3.861 13.367 14.195 1 98.81 81 ALA A O 1
ATOM 638 N N . LEU A 1 82 ? 4.492 11.219 14.102 1 98.75 82 LEU A N 1
ATOM 639 C CA . LEU A 1 82 ? 3.295 10.805 13.375 1 98.75 82 LEU A CA 1
ATOM 640 C C . LEU A 1 82 ? 2.037 11.117 14.188 1 98.75 82 LEU A C 1
ATOM 642 O O . LEU A 1 82 ? 1.021 11.531 13.625 1 98.75 82 LEU A O 1
ATOM 646 N N . THR A 1 83 ? 2.092 10.898 15.453 1 98.62 83 THR A N 1
ATOM 647 C CA . THR A 1 83 ? 0.964 11.203 16.328 1 98.62 83 THR A CA 1
ATOM 648 C C . THR A 1 83 ? 0.613 12.688 16.266 1 98.62 83 THR A C 1
ATOM 650 O O . THR A 1 83 ? -0.561 13.047 16.156 1 98.62 83 THR A O 1
ATOM 653 N N . ASN A 1 84 ? 1.611 13.508 16.266 1 98.88 84 ASN A N 1
ATOM 654 C CA . ASN A 1 84 ? 1.38 14.953 16.234 1 98.88 84 ASN A CA 1
ATOM 655 C C . ASN A 1 84 ? 0.929 15.406 14.844 1 98.88 84 ASN A C 1
ATOM 657 O O . ASN A 1 84 ? 0.079 16.281 14.719 1 98.88 84 ASN A O 1
ATOM 661 N N . TRP A 1 85 ? 1.515 14.812 13.797 1 98.94 85 TRP A N 1
ATOM 662 C CA . TRP A 1 85 ? 1.067 15.125 12.445 1 98.94 85 TRP A CA 1
ATOM 663 C C . TRP A 1 85 ? -0.392 14.727 12.25 1 98.94 85 TRP A C 1
ATOM 665 O O . TRP A 1 85 ? -1.152 15.43 11.586 1 98.94 85 TRP A O 1
ATOM 675 N N . PHE A 1 86 ? -0.746 13.586 12.891 1 98.81 86 PHE A N 1
ATOM 676 C CA . PHE A 1 86 ? -2.117 13.094 12.859 1 98.81 86 PHE A CA 1
ATOM 677 C C . PHE A 1 86 ? -3.033 13.977 13.695 1 98.81 86 PHE A C 1
ATOM 679 O O . PHE A 1 86 ? -4.188 14.203 13.328 1 98.81 86 PHE A O 1
ATOM 686 N N . ARG A 1 87 ? -2.521 14.461 14.742 1 98.75 87 ARG A N 1
ATOM 687 C CA . ARG A 1 87 ? -3.271 15.336 15.641 1 98.75 87 ARG A CA 1
ATOM 688 C C . ARG A 1 87 ? -3.771 16.578 14.906 1 98.75 87 ARG A C 1
ATOM 690 O O . ARG A 1 87 ? -4.918 16.984 15.086 1 98.75 87 ARG A O 1
ATOM 697 N N . VAL A 1 88 ? -3.023 17.203 14.078 1 98.88 88 VAL A N 1
ATOM 698 C CA . VAL A 1 88 ? -3.352 18.484 13.469 1 98.88 88 VAL A CA 1
ATOM 699 C C . VAL A 1 88 ? -4.23 18.25 12.234 1 98.88 88 VAL A C 1
ATOM 701 O O . VAL A 1 88 ? -4.707 19.203 11.625 1 98.88 88 VAL A O 1
ATOM 704 N N . LEU A 1 89 ? -4.391 17.031 11.836 1 98.94 89 LEU A N 1
ATOM 705 C CA . LEU A 1 89 ? -5.242 16.625 10.727 1 98.94 89 LEU A CA 1
ATOM 706 C C . LEU A 1 89 ? -6.707 16.594 11.141 1 98.94 89 LEU A C 1
ATOM 708 O O . LEU A 1 89 ? -7.043 16.062 12.195 1 98.94 89 LEU A O 1
ATOM 712 N N . LYS A 1 90 ? -7.605 17.219 10.352 1 98.88 90 LYS A N 1
ATOM 713 C CA . LYS A 1 90 ? -9.047 17.156 10.594 1 98.88 90 LYS A CA 1
ATOM 714 C C . LYS A 1 90 ? -9.594 15.766 10.328 1 98.88 90 LYS A C 1
ATOM 716 O O . LYS A 1 90 ? -9.055 15.023 9.508 1 98.88 90 LYS A O 1
ATOM 721 N N . PRO A 1 91 ? -10.695 15.438 11.047 1 98.56 91 PRO A N 1
ATOM 722 C CA . PRO A 1 91 ? -11.406 14.227 10.617 1 98.56 91 PRO A CA 1
ATOM 723 C C . PRO A 1 91 ? -11.734 14.242 9.125 1 98.56 91 PRO A C 1
ATOM 725 O O . PRO A 1 91 ? -12.062 15.297 8.57 1 98.56 91 PRO A O 1
ATOM 728 N N . CYS A 1 92 ? -11.625 13.094 8.469 1 98.19 92 CYS A N 1
ATOM 729 C CA . CYS A 1 92 ? -11.844 12.883 7.043 1 98.19 92 CYS A CA 1
ATOM 730 C C . CYS A 1 92 ? -10.648 13.359 6.23 1 98.19 92 CYS A C 1
ATOM 732 O O . CYS A 1 92 ? -10.602 13.164 5.016 1 98.19 92 CYS A O 1
ATOM 734 N N . GLY A 1 93 ? -9.695 13.984 6.895 1 98.75 93 GLY A N 1
ATOM 735 C CA . GLY A 1 93 ? -8.492 14.43 6.207 1 98.75 93 GLY A CA 1
ATOM 736 C C . GLY A 1 93 ? -7.512 13.305 5.941 1 98.75 93 GLY A C 1
ATOM 737 O O . GLY A 1 93 ? -7.707 12.18 6.402 1 98.75 93 GLY A O 1
ATOM 738 N N . HIS A 1 94 ? -6.504 13.617 5.203 1 98.88 94 HIS A N 1
ATOM 739 C CA . HIS A 1 94 ? -5.531 12.594 4.816 1 98.88 94 HIS A CA 1
ATOM 740 C C . HIS A 1 94 ? -4.113 13.016 5.184 1 98.88 94 HIS A C 1
ATOM 742 O O . HIS A 1 94 ? -3.748 14.18 5.023 1 98.88 94 HIS A O 1
ATOM 748 N N . LEU A 1 95 ? -3.395 12.109 5.758 1 98.94 95 LEU A N 1
ATOM 749 C CA . LEU A 1 95 ? -1.954 12.219 5.973 1 98.94 95 LEU A CA 1
ATOM 750 C C . LEU A 1 95 ? -1.188 11.445 4.902 1 98.94 95 LEU A C 1
ATOM 752 O O . LEU A 1 95 ? -1.347 10.234 4.773 1 98.94 95 LEU A O 1
ATOM 756 N N . ILE A 1 96 ? -0.43 12.117 4.059 1 98.75 96 ILE A N 1
ATOM 757 C CA . ILE A 1 96 ? 0.36 11.539 2.975 1 98.75 96 ILE A CA 1
ATOM 758 C C . ILE A 1 96 ? 1.848 11.672 3.295 1 98.75 96 ILE A C 1
ATOM 760 O O . ILE A 1 96 ? 2.367 12.789 3.414 1 98.75 96 ILE A O 1
ATOM 764 N N . CYS A 1 97 ? 2.496 10.555 3.422 1 98.62 97 CYS A N 1
ATOM 765 C CA . CYS A 1 97 ? 3.893 10.586 3.842 1 98.62 97 CYS A CA 1
ATOM 766 C C . CYS A 1 97 ? 4.758 9.727 2.928 1 98.62 97 CYS A C 1
ATOM 768 O O . CYS A 1 97 ? 4.332 8.656 2.488 1 98.62 97 CYS A O 1
ATOM 770 N N . THR A 1 98 ? 5.898 10.203 2.582 1 97.94 98 THR A N 1
ATOM 771 C CA . THR A 1 98 ? 6.938 9.461 1.877 1 97.94 98 THR A CA 1
ATOM 772 C C . THR A 1 98 ? 8.211 9.391 2.713 1 97.94 98 THR A C 1
ATOM 774 O O . THR A 1 98 ? 8.672 10.406 3.246 1 97.94 98 THR A O 1
ATOM 777 N N . VAL A 1 99 ? 8.773 8.18 2.863 1 98.44 99 VAL A N 1
ATOM 778 C CA . VAL A 1 99 ? 9.984 7.949 3.637 1 98.44 99 VAL A CA 1
ATOM 779 C C . VAL A 1 99 ? 10.977 7.129 2.814 1 98.44 99 VAL A C 1
ATOM 781 O O . VAL A 1 99 ? 10.586 6.453 1.857 1 98.44 99 VAL A O 1
ATOM 784 N N . PRO A 1 100 ? 12.25 7.219 3.115 1 98 100 PRO A N 1
ATOM 785 C CA . PRO A 1 100 ? 13.203 6.41 2.357 1 98 100 PRO A CA 1
ATOM 786 C C . PRO A 1 100 ? 13.055 4.914 2.631 1 98 100 PRO A C 1
ATOM 788 O O . PRO A 1 100 ? 12.844 4.512 3.779 1 98 100 PRO A O 1
ATOM 791 N N . ASP A 1 101 ? 13.109 4.129 1.603 1 98.25 101 ASP A N 1
ATOM 792 C CA . ASP A 1 101 ? 13.172 2.682 1.761 1 98.25 101 ASP A CA 1
ATOM 793 C C . ASP A 1 101 ? 14.562 2.238 2.209 1 98.25 101 ASP A C 1
ATOM 795 O O . ASP A 1 101 ? 15.57 2.684 1.655 1 98.25 101 ASP A O 1
ATOM 799 N N . GLU A 1 102 ? 14.539 1.329 3.072 1 97.5 102 GLU A N 1
ATOM 800 C CA . GLU A 1 102 ? 15.766 0.868 3.713 1 97.5 102 GLU A CA 1
ATOM 801 C C . GLU A 1 102 ? 16.734 0.279 2.691 1 97.5 102 GLU A C 1
ATOM 803 O O . GLU A 1 102 ? 17.922 0.631 2.672 1 97.5 102 GLU A O 1
ATOM 808 N N . ASP A 1 103 ? 16.328 -0.562 1.812 1 97.56 103 ASP A N 1
ATOM 809 C CA . ASP A 1 103 ? 17.203 -1.262 0.865 1 97.56 103 ASP A CA 1
ATOM 810 C C . ASP A 1 103 ? 17.578 -0.354 -0.3 1 97.56 103 ASP A C 1
ATOM 812 O O . ASP A 1 103 ? 18.734 -0.365 -0.749 1 97.56 103 ASP A O 1
ATOM 816 N N . LEU A 1 104 ? 16.641 0.407 -0.773 1 96.94 104 LEU A N 1
ATOM 817 C CA . LEU A 1 104 ? 16.844 1.126 -2.027 1 96.94 104 LEU A CA 1
ATOM 818 C C . LEU A 1 104 ? 17.594 2.426 -1.79 1 96.94 104 LEU A C 1
ATOM 820 O O . LEU A 1 104 ? 18.469 2.793 -2.584 1 96.94 104 LEU A O 1
ATOM 824 N N . TYR A 1 105 ? 17.25 3.072 -0.704 1 97.19 105 TYR A N 1
ATOM 825 C CA . TYR A 1 105 ? 17.922 4.348 -0.469 1 97.19 105 TYR A CA 1
ATOM 826 C C . TYR A 1 105 ? 19.266 4.137 0.2 1 97.19 105 TYR A C 1
ATOM 828 O O . TYR A 1 105 ? 20.297 4.566 -0.321 1 97.19 105 TYR A O 1
ATOM 836 N N . GLU A 1 106 ? 19.281 3.359 1.326 1 96.69 106 GLU A N 1
ATOM 837 C CA . GLU A 1 106 ? 20.5 3.246 2.125 1 96.69 106 GLU A CA 1
ATOM 838 C C . GLU A 1 106 ? 21.422 2.172 1.567 1 96.69 106 GLU A C 1
ATOM 840 O O . GLU A 1 106 ? 22.641 2.223 1.775 1 96.69 106 GLU A O 1
ATOM 845 N N . GLN A 1 107 ? 20.828 1.152 0.965 1 96.06 107 GLN A N 1
ATOM 846 C CA . GLN A 1 107 ? 21.562 0.151 0.193 1 96.06 107 GLN A CA 1
ATOM 847 C C . GLN A 1 107 ? 22.562 -0.6 1.07 1 96.06 107 GLN A C 1
ATOM 849 O O . GLN A 1 107 ? 23.703 -0.787 0.685 1 96.06 107 GLN A O 1
ATOM 854 N N . GLY A 1 108 ? 22.188 -0.859 2.303 1 95.75 108 GLY A N 1
ATOM 855 C CA . GLY A 1 108 ? 22.938 -1.804 3.121 1 95.75 108 GLY A CA 1
ATOM 856 C C . GLY A 1 108 ? 23.906 -1.133 4.078 1 95.75 108 GLY A C 1
ATOM 857 O O . GLY A 1 108 ? 24.609 -1.808 4.828 1 95.75 108 GLY A O 1
ATOM 858 N N . LEU A 1 109 ? 23.891 0.189 4.043 1 95.94 109 LEU A N 1
ATOM 859 C CA . LEU A 1 109 ? 24.797 0.906 4.934 1 95.94 109 LEU A CA 1
ATOM 860 C C . LEU A 1 109 ? 24.031 1.882 5.82 1 95.94 109 LEU A C 1
ATOM 862 O O . LEU A 1 109 ? 23.219 2.658 5.332 1 95.94 109 LEU A O 1
ATOM 866 N N . PHE A 1 110 ? 24.422 1.836 7.148 1 96.25 110 PHE A N 1
ATOM 867 C CA . PHE A 1 110 ? 23.891 2.756 8.141 1 96.25 110 PHE A CA 1
ATOM 868 C C . PHE A 1 110 ? 24.859 2.93 9.305 1 96.25 110 PHE A C 1
ATOM 870 O O . PHE A 1 110 ? 25.422 1.951 9.797 1 96.25 110 PHE A O 1
ATOM 877 N N . PRO A 1 111 ? 25.141 4.09 9.773 1 96.94 111 PRO A N 1
ATOM 878 C CA . PRO A 1 111 ? 24.5 5.355 9.414 1 96.94 111 PRO A CA 1
ATOM 879 C C . PRO A 1 111 ? 24.625 5.68 7.926 1 96.94 111 PRO A C 1
ATOM 881 O O . PRO A 1 111 ? 25.547 5.203 7.262 1 96.94 111 PRO A O 1
ATOM 884 N N . SER A 1 112 ? 23.641 6.531 7.492 1 96.62 112 SER A N 1
ATOM 885 C CA . SER A 1 112 ? 23.531 6.82 6.066 1 96.62 112 SER A CA 1
ATOM 886 C C . SER A 1 112 ? 24.781 7.496 5.527 1 96.62 112 SER A C 1
ATOM 888 O O . SER A 1 112 ? 25.297 8.438 6.137 1 96.62 112 SER A O 1
ATOM 890 N N . THR A 1 113 ? 25.172 7.027 4.387 1 95.12 113 THR A N 1
ATOM 891 C CA . THR A 1 113 ? 26.297 7.668 3.727 1 95.12 113 THR A CA 1
ATOM 892 C C . THR A 1 113 ? 25.812 8.703 2.715 1 95.12 113 THR A C 1
ATOM 894 O O . THR A 1 113 ? 26.609 9.5 2.211 1 95.12 113 THR A O 1
ATOM 897 N N . PHE A 1 114 ? 24.547 8.68 2.412 1 94.31 114 PHE A N 1
ATOM 898 C CA . PHE A 1 114 ? 23.969 9.609 1.452 1 94.31 114 PHE A CA 1
ATOM 899 C C . PHE A 1 114 ? 23.391 10.836 2.162 1 94.31 114 PHE A C 1
ATOM 901 O O . PHE A 1 114 ? 23.344 11.922 1.59 1 94.31 114 PHE A O 1
ATOM 908 N N . ASN A 1 115 ? 22.891 10.758 3.391 1 95.25 115 ASN A N 1
ATOM 909 C CA . ASN A 1 115 ? 22.328 11.812 4.227 1 95.25 115 ASN A CA 1
ATOM 910 C C . ASN A 1 115 ? 22.594 11.547 5.707 1 95.25 115 ASN A C 1
ATOM 912 O O . ASN A 1 115 ? 21.875 10.773 6.34 1 95.25 115 ASN A O 1
ATOM 916 N N . GLN A 1 116 ? 23.422 12.227 6.281 1 94.25 116 GLN A N 1
ATOM 917 C CA . GLN A 1 116 ? 23.938 11.945 7.621 1 94.25 116 GLN A CA 1
ATOM 918 C C . GLN A 1 116 ? 22.875 12.242 8.688 1 94.25 116 GLN A C 1
ATOM 920 O O . GLN A 1 116 ? 23.016 11.82 9.836 1 94.25 116 GLN A O 1
ATOM 925 N N . ASP A 1 117 ? 21.859 12.883 8.273 1 95.75 117 ASP A N 1
ATOM 926 C CA . ASP A 1 117 ? 20.828 13.234 9.258 1 95.75 117 ASP A CA 1
ATOM 927 C C . ASP A 1 117 ? 19.719 12.188 9.289 1 95.75 117 ASP A C 1
ATOM 929 O O . ASP A 1 117 ? 18.75 12.32 10.047 1 95.75 117 ASP A O 1
ATOM 933 N N . HIS A 1 118 ? 19.812 11.195 8.477 1 97.56 118 HIS A N 1
ATOM 934 C CA . HIS A 1 118 ? 18.875 10.086 8.594 1 97.56 118 HIS A CA 1
ATOM 935 C C . HIS A 1 118 ? 19.062 9.344 9.914 1 97.56 118 HIS A C 1
ATOM 937 O O . HIS A 1 118 ? 20.141 8.836 10.203 1 97.56 118 HIS A O 1
ATOM 943 N N . LYS A 1 119 ? 18.016 9.297 10.695 1 98.44 119 LYS A N 1
ATOM 944 C CA . LYS A 1 119 ? 18.062 8.609 11.984 1 98.44 119 LYS A CA 1
ATOM 945 C C . LYS A 1 119 ? 17.406 7.238 11.898 1 98.44 119 LYS A C 1
ATOM 947 O O . LYS A 1 119 ? 17.656 6.371 12.742 1 98.44 119 LYS A O 1
ATOM 952 N N . TRP A 1 120 ? 16.578 7.086 10.891 1 98.56 120 TRP A N 1
ATOM 953 C CA . TRP A 1 120 ? 15.797 5.855 10.742 1 98.56 120 TRP A CA 1
ATOM 954 C C . TRP A 1 120 ? 15.797 5.387 9.297 1 98.56 120 TRP A C 1
ATOM 956 O O . TRP A 1 120 ? 15.945 6.191 8.375 1 98.56 120 TRP A O 1
ATOM 966 N N . THR A 1 121 ? 15.68 4.129 9.117 1 97.88 121 THR A N 1
ATOM 967 C CA . THR A 1 121 ? 15.312 3.506 7.852 1 97.88 121 THR A CA 1
ATOM 968 C C . THR A 1 121 ? 13.922 2.881 7.941 1 97.88 121 THR A C 1
ATOM 970 O O . THR A 1 121 ? 13.414 2.637 9.039 1 97.88 121 THR A O 1
ATOM 973 N N . PHE A 1 122 ? 13.289 2.674 6.77 1 98.75 122 PHE A N 1
ATOM 974 C CA . PHE A 1 122 ? 11.906 2.205 6.797 1 98.75 122 PHE A CA 1
ATOM 975 C C . PHE A 1 122 ? 11.719 1.021 5.855 1 98.75 122 PHE A C 1
ATOM 977 O O . PHE A 1 122 ? 12.352 0.952 4.801 1 98.75 122 PHE A O 1
ATOM 984 N N . THR A 1 123 ? 10.898 0.144 6.23 1 98.06 123 THR A N 1
ATOM 985 C CA . THR A 1 123 ? 10.391 -0.968 5.43 1 98.06 123 THR A CA 1
ATOM 986 C C . THR A 1 123 ? 8.875 -1.085 5.562 1 98.06 123 THR A C 1
ATOM 988 O O . THR A 1 123 ? 8.297 -0.593 6.531 1 98.06 123 THR A O 1
ATOM 991 N N . LEU A 1 124 ? 8.211 -1.706 4.496 1 98.44 124 LEU A N 1
ATOM 992 C CA . LEU A 1 124 ? 6.824 -2.066 4.75 1 98.44 124 LEU A CA 1
ATOM 993 C C . LEU A 1 124 ? 6.719 -3.059 5.902 1 98.44 124 LEU A C 1
ATOM 995 O O . LEU A 1 124 ? 6.074 -2.777 6.914 1 98.44 124 LEU A O 1
ATOM 999 N N . TRP A 1 125 ? 7.344 -4.105 5.676 1 96.94 125 TRP A N 1
ATOM 1000 C CA . TRP A 1 125 ? 7.512 -5.129 6.703 1 96.94 125 TRP A CA 1
ATOM 1001 C C . TRP A 1 125 ? 8.656 -6.07 6.352 1 96.94 125 TRP A C 1
ATOM 1003 O O . TRP A 1 125 ? 8.758 -6.539 5.215 1 96.94 125 TRP A O 1
ATOM 1013 N N . LYS A 1 126 ? 9.5 -6.336 7.328 1 95.31 126 LYS A N 1
ATOM 1014 C CA . LYS A 1 126 ? 10.531 -7.367 7.301 1 95.31 126 LYS A CA 1
ATOM 1015 C C . LYS A 1 126 ? 10.586 -8.125 8.625 1 95.31 126 LYS A C 1
ATOM 1017 O O . LYS A 1 126 ? 10.43 -7.531 9.695 1 95.31 126 LYS A O 1
ATOM 1022 N N . ALA A 1 127 ? 10.836 -9.422 8.453 1 93.31 127 ALA A N 1
ATOM 1023 C CA . ALA A 1 127 ? 11.039 -10.211 9.664 1 93.31 127 ALA A CA 1
ATOM 1024 C C . ALA A 1 127 ? 12.344 -9.828 10.359 1 93.31 127 ALA A C 1
ATOM 1026 O O . ALA A 1 127 ? 12.422 -9.82 11.594 1 93.31 127 ALA A O 1
ATOM 1027 N N . ARG A 1 128 ? 13.305 -9.508 9.578 1 95 128 ARG A N 1
ATOM 1028 C CA . ARG A 1 128 ? 14.617 -9.055 10.039 1 95 128 ARG A CA 1
ATOM 1029 C C . ARG A 1 128 ? 15.156 -7.945 9.141 1 95 128 ARG A C 1
ATOM 1031 O O . ARG A 1 128 ? 15 -8 7.918 1 95 128 ARG A O 1
ATOM 1038 N N . SER A 1 129 ? 15.844 -7.016 9.742 1 96.75 129 SER A N 1
ATOM 1039 C CA . SER A 1 129 ? 16.469 -5.93 8.992 1 96.75 129 SER A CA 1
ATOM 1040 C C . SER A 1 129 ? 17.984 -5.918 9.195 1 96.75 129 SER A C 1
ATOM 1042 O O . SER A 1 129 ? 18.469 -6.289 10.258 1 96.75 129 SER A O 1
ATOM 1044 N N . TRP A 1 130 ? 18.672 -5.516 8.148 1 96.94 130 TRP A N 1
ATOM 1045 C CA . TRP A 1 130 ? 20.109 -5.32 8.281 1 96.94 130 TRP A CA 1
ATOM 1046 C C . TRP A 1 130 ? 20.422 -4.027 9.031 1 96.94 130 TRP A C 1
ATOM 1048 O O . TRP A 1 130 ? 21.516 -3.865 9.578 1 96.94 130 TRP A O 1
ATOM 1058 N N . SER A 1 131 ? 19.531 -3.111 9 1 97.94 131 SER A N 1
ATOM 1059 C CA . SER A 1 131 ? 19.734 -1.808 9.625 1 97.94 131 SER A CA 1
ATOM 1060 C C . SER A 1 131 ? 19.469 -1.868 11.125 1 97.94 131 SER A C 1
ATOM 1062 O O . SER A 1 131 ? 18.453 -2.414 11.562 1 97.94 131 SER A O 1
ATOM 1064 N N . PRO A 1 132 ? 20.312 -1.272 11.93 1 97.25 132 PRO A N 1
ATOM 1065 C CA . PRO A 1 132 ? 20.094 -1.229 13.375 1 97.25 132 PRO A CA 1
ATOM 1066 C C . PRO A 1 132 ? 19.016 -0.237 13.781 1 97.25 132 PRO A C 1
ATOM 1068 O O . PRO A 1 132 ? 18.578 -0.218 14.945 1 97.25 132 PRO A O 1
ATOM 1071 N N . SER A 1 133 ? 18.516 0.57 12.859 1 97.94 133 SER A N 1
ATOM 1072 C CA . SER A 1 133 ? 17.516 1.599 13.133 1 97.94 133 SER A CA 1
ATOM 1073 C C . SER A 1 133 ? 16.344 1.506 12.156 1 97.94 133 SER A C 1
ATOM 1075 O O . SER A 1 133 ? 15.914 2.518 11.602 1 97.94 133 SER A O 1
ATOM 1077 N N . SER A 1 134 ? 15.891 0.351 11.961 1 98.12 134 SER A N 1
ATOM 1078 C CA . SER A 1 134 ? 14.828 0.091 10.992 1 98.12 134 SER A CA 1
ATOM 1079 C C . SER A 1 134 ? 13.453 0.162 11.648 1 98.12 134 SER A C 1
ATOM 1081 O O . SER A 1 134 ? 13.266 -0.336 12.766 1 98.12 134 SER A O 1
ATOM 1083 N N . LEU A 1 135 ? 12.508 0.77 10.992 1 98.56 135 LEU A N 1
ATOM 1084 C CA . LEU A 1 135 ? 11.117 0.785 11.414 1 98.56 135 LEU A CA 1
ATOM 1085 C C . LEU A 1 135 ? 10.227 0.093 10.391 1 98.56 135 LEU A C 1
ATOM 1087 O O . LEU A 1 135 ? 10.266 0.423 9.203 1 98.56 135 LEU A O 1
ATOM 1091 N N . ASN A 1 136 ? 9.461 -0.817 10.875 1 98.31 136 ASN A N 1
ATOM 1092 C CA . ASN A 1 136 ? 8.406 -1.438 10.078 1 98.31 136 ASN A CA 1
ATOM 1093 C C . ASN A 1 136 ? 7.141 -0.587 10.055 1 98.31 136 ASN A C 1
ATOM 1095 O O . ASN A 1 136 ? 6.531 -0.345 11.102 1 98.31 136 ASN A O 1
ATOM 1099 N N . LEU A 1 137 ? 6.762 -0.209 8.875 1 98.75 137 LEU A N 1
ATOM 1100 C CA . LEU A 1 137 ? 5.613 0.681 8.75 1 98.75 137 LEU A CA 1
ATOM 1101 C C . LEU A 1 137 ? 4.332 -0.023 9.18 1 98.75 137 LEU A C 1
ATOM 1103 O O . LEU A 1 137 ? 3.426 0.609 9.727 1 98.75 137 LEU A O 1
ATOM 1107 N N . PHE A 1 138 ? 4.16 -1.354 8.969 1 98.44 138 PHE A N 1
ATOM 1108 C CA . PHE A 1 138 ? 2.998 -2.084 9.453 1 98.44 138 PHE A CA 1
ATOM 1109 C C . PHE A 1 138 ? 2.811 -1.875 10.953 1 98.44 138 PHE A C 1
ATOM 1111 O O . PHE A 1 138 ? 1.687 -1.685 11.422 1 98.44 138 PHE A O 1
ATOM 1118 N N . ASP A 1 139 ? 3.887 -1.85 11.656 1 97.81 139 ASP A N 1
ATOM 1119 C CA . ASP A 1 139 ? 3.822 -1.703 13.102 1 97.81 139 ASP A CA 1
ATOM 1120 C C . ASP A 1 139 ? 3.689 -0.235 13.5 1 97.81 139 ASP A C 1
ATOM 1122 O O . ASP A 1 139 ? 2.895 0.106 14.383 1 97.81 139 ASP A O 1
ATOM 1126 N N . LEU A 1 140 ? 4.426 0.599 12.859 1 98.62 140 LEU A N 1
ATOM 1127 C CA . LEU A 1 140 ? 4.438 2.021 13.18 1 98.62 140 LEU A CA 1
ATOM 1128 C C . LEU A 1 140 ? 3.053 2.633 13 1 98.62 140 LEU A C 1
ATOM 1130 O O . LEU A 1 140 ? 2.59 3.395 13.844 1 98.62 140 LEU A O 1
ATOM 1134 N N . LEU A 1 141 ? 2.369 2.305 11.961 1 98.44 141 LEU A N 1
ATOM 1135 C CA . LEU A 1 141 ? 1.095 2.936 11.633 1 98.44 141 LEU A CA 1
ATOM 1136 C C . LEU A 1 141 ? 0.001 2.484 12.594 1 98.44 141 LEU A C 1
ATOM 1138 O O . LEU A 1 141 ? -0.958 3.221 12.844 1 98.44 141 LEU A O 1
ATOM 1142 N N . LYS A 1 142 ? 0.141 1.355 13.227 1 97 142 LYS A N 1
ATOM 1143 C CA . LYS A 1 142 ? -0.815 0.857 14.211 1 97 142 LYS A CA 1
ATOM 1144 C C . LYS A 1 142 ? -0.843 1.748 15.453 1 97 142 LYS A C 1
ATOM 1146 O O . LYS A 1 142 ? -1.848 1.797 16.172 1 97 142 LYS A O 1
ATOM 1151 N N . THR A 1 143 ? 0.219 2.438 15.664 1 97.31 143 THR A N 1
ATOM 1152 C CA . THR A 1 143 ? 0.323 3.256 16.875 1 97.31 143 THR A CA 1
ATOM 1153 C C . THR A 1 143 ? -0.642 4.438 16.797 1 97.31 143 THR A C 1
ATOM 1155 O O . THR A 1 143 ? -0.939 5.059 17.828 1 97.31 143 THR A O 1
ATOM 1158 N N . LEU A 1 144 ? -1.138 4.762 15.648 1 97.62 144 LEU A N 1
ATOM 1159 C CA . LEU A 1 144 ? -2.062 5.879 15.5 1 97.62 144 LEU A CA 1
ATOM 1160 C C . LEU A 1 144 ? -3.436 5.527 16.062 1 97.62 144 LEU A C 1
ATOM 1162 O O . LEU A 1 144 ? -4.258 6.414 16.297 1 97.62 144 LEU A O 1
ATOM 1166 N N . GLY A 1 145 ? -3.73 4.242 16.203 1 96.25 145 GLY A N 1
ATOM 1167 C CA . GLY A 1 145 ? -4.93 3.795 16.891 1 96.25 145 GLY A CA 1
ATOM 1168 C C . GLY A 1 145 ? -6.148 3.73 15.992 1 96.25 145 GLY A C 1
ATOM 1169 O O . GLY A 1 145 ? -6.023 3.715 14.766 1 96.25 145 GLY A O 1
ATOM 1170 N N . GLU A 1 146 ? -7.336 3.668 16.562 1 96.25 146 GLU A N 1
ATOM 1171 C CA . GLU A 1 146 ? -8.57 3.312 15.867 1 96.25 146 GLU A CA 1
ATOM 1172 C C . GLU A 1 146 ? -9.062 4.465 15 1 96.25 146 GLU A C 1
ATOM 1174 O O . GLU A 1 146 ? -9.914 4.273 14.133 1 96.25 146 GLU A O 1
ATOM 1179 N N . GLY A 1 147 ? -8.523 5.598 15.211 1 97.06 147 GLY A N 1
ATOM 1180 C CA . GLY A 1 147 ? -8.953 6.742 14.422 1 97.06 147 GLY A CA 1
ATOM 1181 C C . GLY A 1 147 ? -8.273 6.816 13.062 1 97.06 147 GLY A C 1
ATOM 1182 O O . GLY A 1 147 ? -8.633 7.656 12.234 1 97.06 147 GLY A O 1
ATOM 1183 N N . ALA A 1 148 ? -7.305 5.941 12.852 1 98 148 ALA A N 1
ATOM 1184 C CA . ALA A 1 148 ? -6.523 5.977 11.617 1 98 148 ALA A CA 1
ATOM 1185 C C . ALA A 1 148 ? -6.91 4.828 10.688 1 98 148 ALA A C 1
ATOM 1187 O O . ALA A 1 148 ? -6.926 3.666 11.102 1 98 148 ALA A O 1
ATOM 1188 N N . GLN A 1 149 ? -7.238 5.164 9.508 1 97.94 149 GLN A N 1
ATOM 1189 C CA . GLN A 1 149 ? -7.418 4.176 8.445 1 97.94 149 GLN A CA 1
ATOM 1190 C C . GLN A 1 149 ? -6.266 4.223 7.449 1 97.94 149 GLN A C 1
ATOM 1192 O O . GLN A 1 149 ? -6.078 5.223 6.754 1 97.94 149 GLN A O 1
ATOM 1197 N N . VAL A 1 150 ? -5.543 3.135 7.371 1 98.44 150 VAL A N 1
ATOM 1198 C CA . VAL A 1 150 ? -4.473 3.062 6.387 1 98.44 150 VAL A CA 1
ATOM 1199 C C . VAL A 1 150 ? -5.059 2.766 5.008 1 98.44 150 VAL A C 1
ATOM 1201 O O . VAL A 1 150 ? -5.801 1.796 4.836 1 98.44 150 VAL A O 1
ATOM 1204 N N . LEU A 1 151 ? -4.727 3.582 4.008 1 98.38 151 LEU A N 1
ATOM 1205 C CA . LEU A 1 151 ? -5.281 3.438 2.668 1 98.38 151 LEU A CA 1
ATOM 1206 C C . LEU A 1 151 ? -4.246 2.848 1.713 1 98.38 151 LEU A C 1
ATOM 1208 O O . LEU A 1 151 ? -4.605 2.232 0.707 1 98.38 151 LEU A O 1
ATOM 1212 N N . LYS A 1 152 ? -3.02 3.078 2.072 1 98.44 152 LYS A N 1
ATOM 1213 C CA . LYS A 1 152 ? -1.943 2.705 1.159 1 98.44 152 LYS A CA 1
ATOM 1214 C C . LYS A 1 152 ? -0.609 2.605 1.894 1 98.44 152 LYS A C 1
ATOM 1216 O O . LYS A 1 152 ? -0.296 3.445 2.738 1 98.44 152 LYS A O 1
ATOM 1221 N N . VAL A 1 153 ? 0.14 1.611 1.711 1 98.81 153 VAL A N 1
ATOM 1222 C CA . VAL A 1 153 ? 1.572 1.477 1.957 1 98.81 153 VAL A CA 1
ATOM 1223 C C . VAL A 1 153 ? 2.244 0.818 0.755 1 98.81 153 VAL A C 1
ATOM 1225 O O . VAL A 1 153 ? 1.936 -0.326 0.412 1 98.81 153 VAL A O 1
ATOM 1228 N N . GLU A 1 154 ? 3.166 1.56 0.148 1 98.56 154 GLU A N 1
ATOM 1229 C CA . GLU A 1 154 ? 3.643 1.102 -1.153 1 98.56 154 GLU A CA 1
ATOM 1230 C C . GLU A 1 154 ? 5.109 1.471 -1.364 1 98.56 154 GLU A C 1
ATOM 1232 O O . GLU A 1 154 ? 5.508 2.609 -1.115 1 98.56 154 GLU A O 1
ATOM 1237 N N . LEU A 1 155 ? 5.879 0.494 -1.786 1 98.38 155 LEU A N 1
ATOM 1238 C CA . LEU A 1 155 ? 7.242 0.751 -2.232 1 98.38 155 LEU A CA 1
ATOM 1239 C C . LEU A 1 155 ? 7.25 1.452 -3.586 1 98.38 155 LEU A C 1
ATOM 1241 O O . LEU A 1 155 ? 6.629 0.979 -4.539 1 98.38 155 LEU A O 1
ATOM 1245 N N . LEU A 1 156 ? 7.867 2.564 -3.641 1 96.69 156 LEU A N 1
ATOM 1246 C CA . LEU A 1 156 ? 8.055 3.301 -4.887 1 96.69 156 LEU A CA 1
ATOM 1247 C C . LEU A 1 156 ? 9.398 2.963 -5.523 1 96.69 156 LEU A C 1
ATOM 1249 O O . LEU A 1 156 ? 10.422 3.549 -5.168 1 96.69 156 LEU A O 1
ATOM 1253 N N . ASP A 1 157 ? 9.352 2.008 -6.461 1 95.5 157 ASP A N 1
ATOM 1254 C CA . ASP A 1 157 ? 10.594 1.521 -7.047 1 95.5 157 ASP A CA 1
ATOM 1255 C C . ASP A 1 157 ? 10.477 1.38 -8.562 1 95.5 157 ASP A C 1
ATOM 1257 O O . ASP A 1 157 ? 11.281 0.694 -9.188 1 95.5 157 ASP A O 1
ATOM 1261 N N . ALA A 1 158 ? 9.453 2.053 -9.156 1 92.94 158 ALA A N 1
ATOM 1262 C CA . ALA A 1 158 ? 9.172 1.846 -10.57 1 92.94 158 ALA A CA 1
ATOM 1263 C C . ALA A 1 158 ? 10.383 2.197 -11.43 1 92.94 158 ALA A C 1
ATOM 1265 O O . ALA A 1 158 ? 10.648 1.532 -12.43 1 92.94 158 ALA A O 1
ATOM 1266 N N . THR A 1 159 ? 11.148 3.234 -11.023 1 91.88 159 THR A N 1
ATOM 1267 C CA . THR A 1 159 ? 12.25 3.709 -11.859 1 91.88 159 THR A CA 1
ATOM 1268 C C . THR A 1 159 ? 13.594 3.469 -11.172 1 91.88 159 THR A C 1
ATOM 1270 O O . THR A 1 159 ? 14.602 4.059 -11.555 1 91.88 159 THR A O 1
ATOM 1273 N N . PHE A 1 160 ? 13.562 2.67 -10.117 1 94.19 160 PHE A N 1
ATOM 1274 C CA . PHE A 1 160 ? 14.836 2.34 -9.484 1 94.19 160 PHE A CA 1
ATOM 1275 C C . PHE A 1 160 ? 15.656 1.423 -10.383 1 94.19 160 PHE A C 1
ATOM 1277 O O . PHE A 1 160 ? 15.148 0.423 -10.891 1 94.19 160 PHE A O 1
ATOM 1284 N N . ARG A 1 161 ? 16.906 1.786 -10.578 1 92.06 161 ARG A N 1
ATOM 1285 C CA . ARG A 1 161 ? 17.812 1.005 -11.43 1 92.06 161 ARG A CA 1
ATOM 1286 C C . ARG A 1 161 ? 18.656 0.045 -10.594 1 92.06 161 ARG A C 1
ATOM 1288 O O . ARG A 1 161 ? 19.719 0.411 -10.109 1 92.06 161 ARG A O 1
ATOM 1295 N N . PHE A 1 162 ? 18.281 -1.184 -10.492 1 91.81 162 PHE A N 1
ATOM 1296 C CA . PHE A 1 162 ? 18.812 -2.189 -9.586 1 91.81 162 PHE A CA 1
ATOM 1297 C C . PHE A 1 162 ? 20.203 -2.641 -10.031 1 91.81 162 PHE A C 1
ATOM 1299 O O . PHE A 1 162 ? 20.953 -3.227 -9.242 1 91.81 162 PHE A O 1
ATOM 1306 N N . ASN A 1 163 ? 20.562 -2.387 -11.266 1 89.94 163 ASN A N 1
ATOM 1307 C CA . ASN A 1 163 ? 21.797 -2.926 -11.812 1 89.94 163 ASN A CA 1
ATOM 1308 C C . ASN A 1 163 ? 22.938 -1.916 -11.719 1 89.94 163 ASN A C 1
ATOM 1310 O O . ASN A 1 163 ? 24.047 -2.182 -12.18 1 89.94 163 ASN A O 1
ATOM 1314 N N . LEU A 1 164 ? 22.719 -0.857 -11.133 1 89.81 164 LEU A N 1
ATOM 1315 C CA . LEU A 1 164 ? 23.766 0.149 -10.961 1 89.81 164 LEU A CA 1
ATOM 1316 C C . LEU A 1 164 ? 24.594 -0.133 -9.703 1 89.81 164 LEU A C 1
ATOM 1318 O O . LEU A 1 164 ? 24.078 -0.7 -8.734 1 89.81 164 LEU A O 1
ATOM 1322 N N . PRO A 1 165 ? 25.859 0.306 -9.781 1 90 165 PRO A N 1
ATOM 1323 C CA . PRO A 1 165 ? 26.594 0.338 -8.508 1 90 165 PRO A CA 1
ATOM 1324 C C . PRO A 1 165 ? 25.922 1.246 -7.473 1 90 165 PRO A C 1
ATOM 1326 O O . PRO A 1 165 ? 25.078 2.078 -7.828 1 90 165 PRO A O 1
ATOM 1329 N N . ARG A 1 166 ? 26.281 0.999 -6.25 1 93.12 166 ARG A N 1
ATOM 1330 C CA . ARG A 1 166 ? 25.688 1.782 -5.168 1 93.12 166 ARG A CA 1
ATOM 1331 C C . ARG A 1 166 ? 25.859 3.277 -5.418 1 93.12 166 ARG A C 1
ATOM 1333 O O . ARG A 1 166 ? 26.969 3.748 -5.664 1 93.12 166 ARG A O 1
ATOM 1340 N N . CYS A 1 167 ? 24.766 3.953 -5.41 1 92.75 167 CYS A N 1
ATOM 1341 C CA . CYS A 1 167 ? 24.734 5.406 -5.543 1 92.75 167 CYS A CA 1
ATOM 1342 C C . CYS A 1 167 ? 23.422 5.973 -5.043 1 92.75 167 CYS A C 1
ATOM 1344 O O . CYS A 1 167 ? 22.453 5.234 -4.867 1 92.75 167 CYS A O 1
ATOM 1346 N N . ASP A 1 168 ? 23.406 7.195 -4.762 1 94.12 168 ASP A N 1
ATOM 1347 C CA . ASP A 1 168 ? 22.172 7.879 -4.402 1 94.12 168 ASP A CA 1
ATOM 1348 C C . ASP A 1 168 ? 21.344 8.188 -5.645 1 94.12 168 ASP A C 1
ATOM 1350 O O . ASP A 1 168 ? 21.531 9.227 -6.281 1 94.12 168 ASP A O 1
ATOM 1354 N N . GLN A 1 169 ? 20.344 7.395 -5.863 1 91 169 GLN A N 1
ATOM 1355 C CA . GLN A 1 169 ? 19.609 7.52 -7.121 1 91 169 GLN A CA 1
ATOM 1356 C C . GLN A 1 169 ? 18.609 8.672 -7.062 1 91 169 GLN A C 1
ATOM 1358 O O . GLN A 1 169 ? 18.062 9.078 -8.094 1 91 169 GLN A O 1
ATOM 1363 N N . THR A 1 170 ? 18.344 9.195 -5.852 1 88.94 170 THR A N 1
ATOM 1364 C CA . THR A 1 170 ? 17.453 10.344 -5.738 1 88.94 170 THR A CA 1
ATOM 1365 C C . THR A 1 170 ? 18.062 11.578 -6.402 1 88.94 170 THR A C 1
ATOM 1367 O O . THR A 1 170 ? 17.375 12.562 -6.648 1 88.94 170 THR A O 1
ATOM 1370 N N . MET A 1 171 ? 19.312 11.484 -6.68 1 85.75 171 MET A N 1
ATOM 1371 C CA . MET A 1 171 ? 20.016 12.594 -7.316 1 85.75 171 MET A CA 1
ATOM 1372 C C . MET A 1 171 ? 19.891 12.516 -8.836 1 85.75 171 MET A C 1
ATOM 1374 O O . MET A 1 171 ? 20.391 13.383 -9.547 1 85.75 171 MET A O 1
ATOM 1378 N N . THR A 1 172 ? 19.172 11.492 -9.328 1 82.19 172 THR A N 1
ATOM 1379 C CA . THR A 1 172 ? 18.891 11.375 -10.75 1 82.19 172 THR A CA 1
ATOM 1380 C C . THR A 1 172 ? 17.469 11.859 -11.062 1 82.19 172 THR A C 1
ATOM 1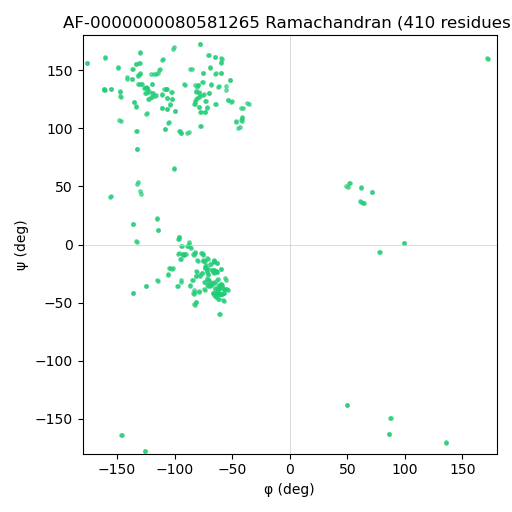382 O O . THR A 1 172 ? 16.656 12.055 -10.148 1 82.19 172 THR A O 1
ATOM 1385 N N . SER A 1 173 ? 17.125 12.016 -12.289 1 75.56 173 SER A N 1
ATOM 1386 C CA . SER A 1 173 ? 15.859 12.602 -12.695 1 75.56 173 SER A CA 1
ATOM 1387 C C . SER A 1 173 ? 14.703 11.625 -12.477 1 75.56 173 SER A C 1
ATOM 1389 O O . SER A 1 173 ? 13.547 12.031 -12.414 1 75.56 173 SER A O 1
ATOM 1391 N N . VAL A 1 174 ? 14.977 10.359 -12.25 1 77.5 174 VAL A N 1
ATOM 1392 C CA . VAL A 1 174 ? 13.867 9.422 -12.25 1 77.5 174 VAL A CA 1
ATOM 1393 C C . VAL A 1 174 ? 13.953 8.516 -11.023 1 77.5 174 VAL A C 1
ATOM 1395 O O . VAL A 1 174 ? 13.148 7.594 -10.867 1 77.5 174 VAL A O 1
ATOM 1398 N N . GLY A 1 175 ? 14.883 8.711 -10.188 1 83.75 175 GLY A N 1
ATOM 1399 C CA . GLY A 1 175 ? 15.188 7.738 -9.156 1 83.75 175 GLY A CA 1
ATOM 1400 C C . GLY A 1 175 ? 14.133 7.672 -8.062 1 83.75 175 GLY A C 1
ATOM 1401 O O . GLY A 1 175 ? 13.852 8.68 -7.41 1 83.75 175 GLY A O 1
ATOM 1402 N N . GLU A 1 176 ? 13.516 6.535 -7.938 1 89.62 176 GLU A N 1
ATOM 1403 C CA . GLU A 1 176 ? 12.609 6.246 -6.832 1 89.62 176 GLU A CA 1
ATOM 1404 C C . GLU A 1 176 ? 13.227 5.254 -5.852 1 89.62 176 GLU A C 1
ATOM 1406 O O . GLU A 1 176 ? 13.828 4.262 -6.266 1 89.62 176 GLU A O 1
ATOM 1411 N N . SER A 1 177 ? 13.148 5.516 -4.551 1 96 177 SER A N 1
ATOM 1412 C CA . SER A 1 177 ? 13.68 4.645 -3.51 1 96 177 SER A CA 1
ATOM 1413 C C . SER A 1 177 ? 12.961 4.863 -2.184 1 96 177 SER A C 1
ATOM 1415 O O . SER A 1 177 ? 13.586 4.871 -1.124 1 96 177 SER A O 1
ATOM 1417 N N . SER A 1 178 ? 11.633 5.016 -2.285 1 97.44 178 SER A N 1
ATOM 1418 C CA . SER A 1 178 ? 10.883 5.441 -1.108 1 97.44 178 SER A CA 1
ATOM 1419 C C . SER A 1 178 ? 9.672 4.539 -0.864 1 97.44 178 SER A C 1
ATOM 1421 O O . SER A 1 178 ? 9.352 3.688 -1.695 1 97.44 178 SER A O 1
ATOM 1423 N N . VAL A 1 179 ? 9.125 4.633 0.277 1 98.38 179 VAL A N 1
ATOM 1424 C CA . VAL A 1 179 ? 7.816 4.09 0.611 1 98.38 179 VAL A CA 1
ATOM 1425 C C . VAL A 1 179 ? 6.824 5.23 0.833 1 98.38 179 VAL A C 1
ATOM 1427 O O . VAL A 1 179 ? 7.141 6.215 1.504 1 98.38 179 VAL A O 1
ATOM 1430 N N . GLU A 1 180 ? 5.695 5.156 0.179 1 98.56 180 GLU A N 1
ATOM 1431 C CA . GLU A 1 180 ? 4.609 6.102 0.424 1 98.56 180 GLU A CA 1
ATOM 1432 C C . GLU A 1 180 ? 3.459 5.441 1.176 1 98.56 180 GLU A C 1
ATOM 1434 O O . GLU A 1 180 ? 3.076 4.309 0.865 1 98.56 180 GLU A O 1
ATOM 1439 N N . PHE A 1 181 ? 2.936 6.059 2.182 1 98.75 181 PHE A N 1
ATOM 1440 C CA . PHE A 1 181 ? 1.723 5.59 2.84 1 98.75 181 PHE A CA 1
ATOM 1441 C C . PHE A 1 181 ? 0.714 6.723 2.986 1 98.75 181 PHE A C 1
ATOM 1443 O O . PHE A 1 181 ? 1.094 7.895 3.055 1 98.75 181 PHE A O 1
ATOM 1450 N N . VAL A 1 182 ? -0.51 6.434 2.928 1 98.88 182 VAL A N 1
ATOM 1451 C CA . VAL A 1 182 ? -1.626 7.363 3.064 1 98.88 182 VAL A CA 1
ATOM 1452 C C . VAL A 1 182 ? -2.572 6.879 4.16 1 98.88 182 VAL A C 1
ATOM 1454 O O . VAL A 1 182 ? -2.953 5.703 4.184 1 98.88 182 VAL A O 1
ATOM 1457 N N . ILE A 1 183 ? -2.906 7.785 5.055 1 98.75 183 ILE A N 1
ATOM 1458 C CA . ILE A 1 183 ? -3.793 7.504 6.18 1 98.75 183 ILE A CA 1
ATOM 1459 C C . ILE A 1 183 ? -4.961 8.484 6.172 1 98.75 183 ILE A C 1
ATOM 1461 O O . ILE A 1 183 ? -4.773 9.68 5.949 1 98.75 183 ILE A O 1
ATOM 1465 N N . ARG A 1 184 ? -6.094 7.992 6.375 1 98.69 184 ARG A N 1
ATOM 1466 C CA . ARG A 1 184 ? -7.273 8.828 6.57 1 98.69 184 ARG A CA 1
ATOM 1467 C C . ARG A 1 184 ? -7.656 8.898 8.047 1 98.69 184 ARG A C 1
ATOM 1469 O O . ARG A 1 184 ? -7.633 7.883 8.75 1 98.69 184 ARG A O 1
ATOM 1476 N N . LYS A 1 185 ? -7.883 10.102 8.516 1 98.69 185 LYS A N 1
ATOM 1477 C CA . LYS A 1 185 ? -8.414 10.258 9.867 1 98.69 185 LYS A CA 1
ATOM 1478 C C . LYS A 1 185 ? -9.93 10.078 9.883 1 98.69 185 LYS A C 1
ATOM 1480 O O . LYS A 1 185 ? -10.656 10.828 9.227 1 98.69 185 LYS A O 1
ATOM 1485 N N . LEU A 1 186 ? -10.375 9.164 10.672 1 98.06 186 LEU A N 1
ATOM 1486 C CA . LEU A 1 186 ? -11.781 8.797 10.672 1 98.06 186 LEU A CA 1
ATOM 1487 C C . LEU A 1 186 ? -12.602 9.805 11.477 1 98.06 186 LEU A C 1
ATOM 1489 O O . LEU A 1 186 ? -12.164 10.258 12.531 1 98.06 186 LEU A O 1
ATOM 1493 N N . PRO A 1 187 ? -13.75 10.195 10.977 1 97.69 187 PRO A N 1
ATOM 1494 C CA . PRO A 1 187 ? -14.68 10.953 11.82 1 97.69 187 PRO A CA 1
ATOM 1495 C C . PRO A 1 187 ? -15.312 10.094 12.922 1 97.69 187 PRO A C 1
ATOM 1497 O O . PRO A 1 187 ? -15.32 8.867 12.82 1 97.69 187 PRO A O 1
ATOM 1500 N N . PRO A 1 188 ? -15.852 10.688 13.891 1 96.44 188 PRO A N 1
ATOM 1501 C CA . PRO A 1 188 ? -16.375 9.961 15.047 1 96.44 188 PRO A CA 1
ATOM 1502 C C . PRO A 1 188 ? -17.406 8.898 14.664 1 96.44 188 PRO A C 1
ATOM 1504 O O . PRO A 1 188 ? -17.406 7.801 15.227 1 96.44 188 PRO A O 1
ATOM 1507 N N . HIS A 1 189 ? -18.25 9.156 13.711 1 95.44 189 HIS A N 1
ATOM 1508 C CA . HIS A 1 189 ? -19.312 8.203 13.383 1 95.44 189 HIS A CA 1
ATOM 1509 C C . HIS A 1 189 ? -18.734 6.941 12.734 1 95.44 189 HIS A C 1
ATOM 1511 O O . HIS A 1 189 ? -19.234 5.84 12.953 1 95.44 189 HIS A O 1
ATOM 1517 N N . GLU A 1 190 ? -17.703 7.098 11.984 1 96.56 190 GLU A N 1
ATOM 1518 C CA . GLU A 1 190 ? -17.078 5.934 11.367 1 96.56 190 GLU A CA 1
ATOM 1519 C C . GLU A 1 190 ? -16.281 5.129 12.398 1 96.56 190 GLU A C 1
ATOM 1521 O O . GLU A 1 190 ? -16.156 3.908 12.281 1 96.56 190 GLU A O 1
ATOM 1526 N N . ILE A 1 191 ? -15.703 5.773 13.406 1 96.81 191 ILE A N 1
ATOM 1527 C CA . ILE A 1 191 ? -15.055 5.078 14.508 1 96.81 191 ILE A CA 1
ATOM 1528 C C . ILE A 1 191 ? -16.078 4.242 15.273 1 96.81 191 ILE A C 1
ATOM 1530 O O . ILE A 1 191 ? -15.844 3.074 15.578 1 96.81 191 ILE A O 1
ATOM 1534 N N . ALA A 1 192 ? -17.234 4.836 15.477 1 95.81 192 ALA A N 1
ATOM 1535 C CA . ALA A 1 192 ? -18.297 4.184 16.234 1 95.81 192 ALA A CA 1
ATOM 1536 C C . ALA A 1 192 ? -18.812 2.938 15.516 1 95.81 192 ALA A C 1
ATOM 1538 O O . ALA A 1 192 ? -19.094 1.917 16.156 1 95.81 192 ALA A O 1
ATOM 1539 N N . THR A 1 193 ? -18.891 2.984 14.188 1 94.75 193 THR A N 1
ATOM 1540 C CA . THR A 1 193 ? -19.453 1.874 13.414 1 94.75 193 THR A CA 1
ATOM 1541 C C . THR A 1 193 ? -18.344 0.912 12.992 1 94.75 193 THR A C 1
ATOM 1543 O O . THR A 1 193 ? -18.609 -0.123 12.383 1 94.75 193 THR A O 1
ATOM 1546 N N . CYS A 1 194 ? -17.047 1.265 13.203 1 95.5 194 CYS A N 1
ATOM 1547 C CA . CYS A 1 194 ? -15.883 0.479 12.828 1 95.5 194 CYS A CA 1
ATOM 1548 C C . CYS A 1 194 ? -15.789 0.329 11.312 1 95.5 194 CYS A C 1
ATOM 1550 O O . CYS A 1 194 ? -15.469 -0.749 10.812 1 95.5 194 CYS A O 1
ATOM 1552 N N . GLY A 1 195 ? -16.203 1.424 10.633 1 93.5 195 GLY A N 1
ATOM 1553 C CA . GLY A 1 195 ? -16.141 1.38 9.188 1 93.5 195 GLY A CA 1
ATOM 1554 C C . GLY A 1 195 ? -16.812 2.559 8.516 1 93.5 195 GLY A C 1
ATOM 1555 O O . GLY A 1 195 ? 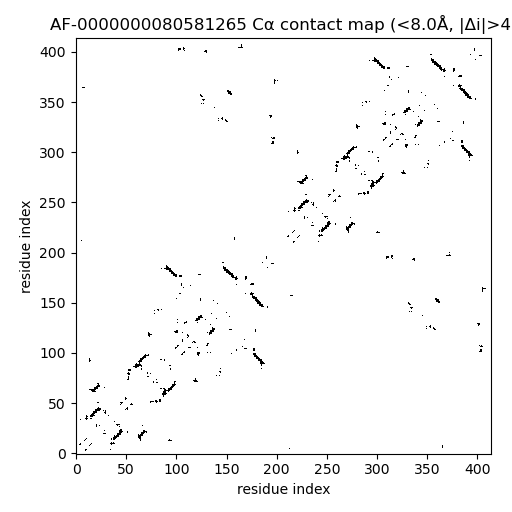-17.562 3.299 9.164 1 93.5 195 GLY A O 1
ATOM 1556 N N . ARG A 1 196 ? -16.469 2.797 7.301 1 93.5 196 ARG A N 1
ATOM 1557 C CA . ARG A 1 196 ? -17.156 3.77 6.453 1 93.5 196 ARG A CA 1
ATOM 1558 C C . ARG A 1 196 ? -18.328 3.129 5.727 1 93.5 196 ARG A C 1
ATOM 1560 O O . ARG A 1 196 ? -18.156 2.557 4.648 1 93.5 196 ARG A O 1
ATOM 1567 N N . LEU A 1 197 ? -19.562 3.277 6.285 1 91.75 197 LEU A N 1
ATOM 1568 C CA . LEU A 1 197 ? -20.734 2.529 5.84 1 91.75 197 LEU A CA 1
ATOM 1569 C C . LEU A 1 197 ? -21.797 3.465 5.27 1 91.75 197 LEU A C 1
ATOM 1571 O O . LEU A 1 197 ? -21.844 4.645 5.629 1 91.75 197 LEU A O 1
ATOM 1575 N N . PRO A 1 198 ? -22.547 2.967 4.258 1 87.12 198 PRO A N 1
ATOM 1576 C CA . PRO A 1 198 ? -23.641 3.801 3.74 1 87.12 198 PRO A CA 1
ATOM 1577 C C . PRO A 1 198 ? -24.625 4.234 4.828 1 87.12 198 PRO A C 1
ATOM 1579 O O . PRO A 1 198 ? -24.906 3.467 5.746 1 87.12 198 PRO A O 1
ATOM 1582 N N . GLN A 1 199 ? -24.922 5.492 4.789 1 74.19 199 GLN A N 1
ATOM 1583 C CA . GLN A 1 199 ? -25.891 6.008 5.746 1 74.19 199 GLN A CA 1
ATOM 1584 C C . GLN A 1 199 ? -27.312 5.605 5.359 1 74.19 199 GLN A C 1
ATOM 1586 O O . GLN A 1 199 ? -27.656 5.539 4.172 1 74.19 199 GLN A O 1
ATOM 1591 N N . ALA A 1 200 ? -28.047 5.023 6.344 1 63.12 200 ALA A N 1
ATOM 1592 C CA . ALA A 1 200 ? -29.453 4.73 6.125 1 63.12 200 ALA A CA 1
ATOM 1593 C C . ALA A 1 200 ? -30.203 5.949 5.586 1 63.12 200 ALA A C 1
ATOM 1595 O O . ALA A 1 200 ? -29.906 7.082 5.98 1 63.12 200 ALA A O 1
ATOM 1596 N N . PRO A 1 201 ? -30.812 5.656 4.395 1 57.84 201 PRO A N 1
ATOM 1597 C CA . PRO A 1 201 ? -31.594 6.809 3.936 1 57.84 201 PRO A CA 1
ATOM 1598 C C . PRO A 1 201 ? -32.375 7.488 5.066 1 57.84 201 PRO A C 1
ATOM 1600 O O . PRO A 1 201 ? -32.812 6.816 5.992 1 57.84 201 PRO A O 1
ATOM 1603 N N . ALA A 1 202 ? -31.984 8.719 5.238 1 53.34 202 ALA A N 1
ATOM 1604 C CA . ALA A 1 202 ? -32.75 9.477 6.215 1 53.34 202 ALA A CA 1
ATOM 1605 C C . ALA A 1 202 ? -34.25 9.188 6.07 1 53.34 202 ALA A C 1
ATOM 1607 O O . ALA A 1 202 ? -34.781 9.102 4.953 1 53.34 202 ALA A O 1
ATOM 1608 N N . GLU A 1 203 ? -34.875 8.484 7.016 1 52.69 203 GLU A N 1
ATOM 1609 C CA . GLU A 1 203 ? -36.312 8.328 7.004 1 52.69 203 GLU A CA 1
ATOM 1610 C C . GLU A 1 203 ? -37 9.602 6.523 1 52.69 203 GLU A C 1
ATOM 1612 O O . GLU A 1 203 ? -36.625 10.711 6.902 1 52.69 203 GLU A O 1
ATOM 1617 N N . PRO A 1 204 ? -37.781 9.492 5.457 1 51.5 204 PRO A N 1
ATOM 1618 C CA . PRO A 1 204 ? -38.531 10.688 5.094 1 51.5 204 PRO A CA 1
ATOM 1619 C C . PRO A 1 204 ? -39.219 11.336 6.293 1 51.5 204 PRO A C 1
ATOM 1621 O O . PRO A 1 204 ? -39.75 10.633 7.156 1 51.5 204 PRO A O 1
ATOM 1624 N N . SER A 1 205 ? -38.688 12.391 6.715 1 43.31 205 SER A N 1
ATOM 1625 C CA . SER A 1 205 ? -39.5 13.109 7.703 1 43.31 205 SER A CA 1
ATOM 1626 C C . SER A 1 205 ? -40.969 13.156 7.297 1 43.31 205 SER A C 1
ATOM 1628 O O . SER A 1 205 ? -41.281 13.539 6.172 1 43.31 205 SER A O 1
ATOM 1630 N N . SER A 1 206 ? -41.781 12.289 7.891 1 41.84 206 SER A N 1
ATOM 1631 C CA . SER A 1 206 ? -43.219 12.539 7.742 1 41.84 206 SER A CA 1
ATOM 1632 C C . SER A 1 206 ? -43.531 14.016 7.902 1 41.84 206 SER A C 1
ATOM 1634 O O . SER A 1 206 ? -43.312 14.602 8.961 1 41.84 206 SER A O 1
ATOM 1636 N N . ALA A 1 207 ? -43.844 14.672 6.883 1 35.12 207 ALA A N 1
ATOM 1637 C CA . ALA A 1 207 ? -44.562 15.953 6.918 1 35.12 207 ALA A CA 1
ATOM 1638 C C . ALA A 1 207 ? -45.969 15.781 7.441 1 35.12 207 ALA A C 1
ATOM 1640 O O . ALA A 1 207 ? -46.688 14.883 7.008 1 35.12 207 ALA A O 1
ATOM 1641 N N . MET B 1 1 ? -7.832 -3.543 -14.281 1 78.62 1 MET B N 1
ATOM 1642 C CA . MET B 1 1 ? -6.805 -3.711 -15.305 1 78.62 1 MET B CA 1
ATOM 1643 C C . MET B 1 1 ? -6.262 -2.359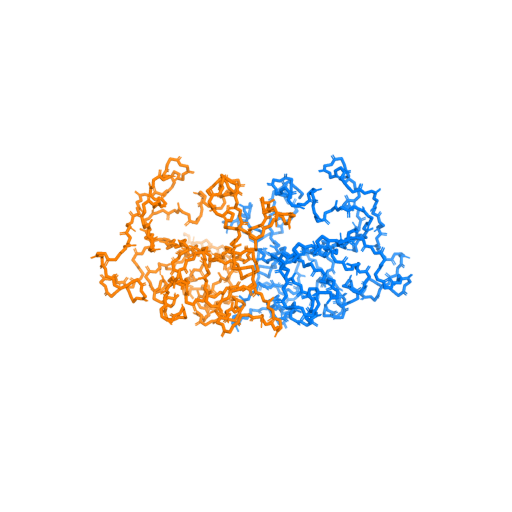 -15.758 1 78.62 1 MET B C 1
ATOM 1645 O O . MET B 1 1 ? -5.047 -2.154 -15.805 1 78.62 1 MET B O 1
ATOM 1649 N N . ALA B 1 2 ? -7.168 -1.396 -16 1 77.31 2 ALA B N 1
ATOM 1650 C CA . ALA B 1 2 ? -6.723 -0.091 -16.484 1 77.31 2 ALA B CA 1
ATOM 1651 C C . ALA B 1 2 ? -5.738 0.548 -15.508 1 77.31 2 ALA B C 1
ATOM 1653 O O . ALA B 1 2 ? -4.742 1.146 -15.922 1 77.31 2 ALA B O 1
ATOM 1654 N N . ARG B 1 3 ? -5.934 0.416 -14.281 1 83.38 3 ARG B N 1
ATOM 1655 C CA . ARG B 1 3 ? -5.043 0.961 -13.258 1 83.38 3 ARG B CA 1
ATOM 1656 C C . ARG B 1 3 ? -3.652 0.344 -13.359 1 83.38 3 ARG B C 1
ATOM 1658 O O . ARG B 1 3 ? -2.646 1.043 -13.227 1 83.38 3 ARG B O 1
ATOM 1665 N N . ARG B 1 4 ? -3.564 -0.909 -13.648 1 88.31 4 ARG B N 1
ATOM 1666 C CA . ARG B 1 4 ? -2.307 -1.647 -13.711 1 88.31 4 ARG B CA 1
ATOM 1667 C C . ARG B 1 4 ? -1.485 -1.235 -14.922 1 88.31 4 ARG B C 1
ATOM 1669 O O . ARG B 1 4 ? -0.253 -1.255 -14.883 1 88.31 4 ARG B O 1
ATOM 1676 N N . MET B 1 5 ? -2.189 -0.743 -15.984 1 85.75 5 MET B N 1
ATOM 1677 C CA . MET B 1 5 ? -1.507 -0.312 -17.203 1 85.75 5 MET B CA 1
ATOM 1678 C C . MET B 1 5 ? -0.739 0.984 -16.969 1 85.75 5 MET B C 1
ATOM 1680 O O . MET B 1 5 ? 0.226 1.277 -17.672 1 85.75 5 MET B O 1
ATOM 1684 N N . HIS B 1 6 ? -1.129 1.73 -15.906 1 87.5 6 HIS B N 1
ATOM 1685 C CA . HIS B 1 6 ? -0.48 3.004 -15.625 1 87.5 6 HIS B CA 1
ATOM 1686 C C . HIS B 1 6 ? 0.685 2.824 -14.656 1 87.5 6 HIS B C 1
ATOM 1688 O O . HIS B 1 6 ? 1.418 3.775 -14.375 1 87.5 6 HIS B O 1
ATOM 1694 N N . ASP B 1 7 ? 0.817 1.738 -14.141 1 92.31 7 ASP B N 1
ATOM 1695 C CA . ASP B 1 7 ? 1.938 1.361 -13.281 1 92.31 7 ASP B CA 1
ATOM 1696 C C . ASP B 1 7 ? 2.904 0.435 -14.016 1 92.31 7 ASP B C 1
ATOM 1698 O O . ASP B 1 7 ? 2.613 -0.748 -14.211 1 92.31 7 ASP B O 1
ATOM 1702 N N . ALA B 1 8 ? 4.055 0.947 -14.438 1 91.56 8 ALA B N 1
ATOM 1703 C CA . ALA B 1 8 ? 4.996 0.246 -15.312 1 91.56 8 ALA B CA 1
ATOM 1704 C C . ALA B 1 8 ? 5.48 -1.049 -14.664 1 91.56 8 ALA B C 1
ATOM 1706 O O . ALA B 1 8 ? 5.961 -1.952 -15.352 1 91.56 8 ALA B O 1
ATOM 1707 N N . ARG B 1 9 ? 5.391 -1.19 -13.375 1 95.75 9 ARG B N 1
ATOM 1708 C CA . ARG B 1 9 ? 5.891 -2.371 -12.672 1 95.75 9 ARG B CA 1
ATOM 1709 C C . ARG B 1 9 ? 5.109 -3.617 -13.078 1 95.75 9 ARG B C 1
ATOM 1711 O O . ARG B 1 9 ? 5.66 -4.719 -13.102 1 95.75 9 ARG B O 1
ATOM 1718 N N . PHE B 1 10 ? 3.855 -3.41 -13.352 1 96.88 10 PHE B N 1
ATOM 1719 C CA . PHE B 1 10 ? 3.043 -4.562 -13.727 1 96.88 10 PHE B CA 1
ATOM 1720 C C . PHE B 1 10 ? 3.533 -5.172 -15.031 1 96.88 10 PHE B C 1
ATOM 1722 O O . PHE B 1 10 ? 3.672 -6.391 -15.141 1 96.88 10 PHE B O 1
ATOM 1729 N N . ALA B 1 11 ? 3.879 -4.367 -16.016 1 95.06 11 ALA B N 1
ATOM 1730 C CA . ALA B 1 11 ? 4.305 -4.859 -17.328 1 95.06 11 ALA B CA 1
ATOM 1731 C C . ALA B 1 11 ? 5.77 -5.277 -17.297 1 95.06 11 ALA B C 1
ATOM 1733 O O . ALA B 1 11 ? 6.172 -6.184 -18.031 1 95.06 11 ALA B O 1
ATOM 1734 N N . THR B 1 12 ? 6.535 -4.68 -16.406 1 94.88 12 THR B N 1
ATOM 1735 C CA . THR B 1 12 ? 7.98 -4.855 -16.531 1 94.88 12 THR B CA 1
ATOM 1736 C C . THR B 1 12 ? 8.5 -5.836 -15.484 1 94.88 12 THR B C 1
ATOM 1738 O O . THR B 1 12 ? 9.586 -6.395 -15.633 1 94.88 12 THR B O 1
ATOM 1741 N N . ARG B 1 13 ? 7.707 -6.035 -14.398 1 97 13 ARG B N 1
ATOM 1742 C CA . ARG B 1 13 ? 8.273 -6.832 -13.312 1 97 13 ARG B CA 1
ATOM 1743 C C . ARG B 1 13 ? 7.254 -7.84 -12.789 1 97 13 ARG B C 1
ATOM 1745 O O . ARG B 1 13 ? 7.594 -9 -12.531 1 97 13 ARG B O 1
ATOM 1752 N N . TYR B 1 14 ? 5.992 -7.453 -12.633 1 98.31 14 TYR B N 1
ATOM 1753 C CA . TYR B 1 14 ? 5.031 -8.273 -11.906 1 98.31 14 TYR B CA 1
ATOM 1754 C C . TYR B 1 14 ? 4.48 -9.383 -12.797 1 98.31 14 TYR B C 1
ATOM 1756 O O . TYR B 1 14 ? 4.473 -10.555 -12.414 1 98.31 14 TYR B O 1
ATOM 1764 N N . PHE B 1 15 ? 4.039 -8.984 -14.008 1 97.81 15 PHE B N 1
ATOM 1765 C CA . PHE B 1 15 ? 3.516 -9.945 -14.969 1 97.81 15 PHE B CA 1
ATOM 1766 C C . PHE B 1 15 ? 4.566 -10.289 -16.016 1 97.81 15 PHE B C 1
ATOM 1768 O O . PHE B 1 15 ? 4.383 -10.008 -17.203 1 97.81 15 PHE B O 1
ATOM 1775 N N . VAL B 1 16 ? 5.637 -10.922 -15.602 1 98 16 VAL B N 1
ATOM 1776 C CA . VAL B 1 16 ? 6.75 -11.289 -16.469 1 98 16 VAL B CA 1
ATOM 1777 C C . VAL B 1 16 ? 6.984 -12.797 -16.406 1 98 16 VAL B C 1
ATOM 1779 O O . VAL B 1 16 ? 7.016 -13.383 -15.312 1 98 16 VAL B O 1
ATOM 1782 N N . GLY B 1 17 ? 7.117 -13.484 -17.562 1 98.25 17 GLY B N 1
ATOM 1783 C CA . GLY B 1 17 ? 7.34 -14.914 -17.609 1 98.25 17 GLY B CA 1
ATOM 1784 C C . GLY B 1 17 ? 6.051 -15.719 -17.609 1 98.25 17 GLY B C 1
ATOM 1785 O O . GLY B 1 17 ? 5.066 -15.32 -18.234 1 98.25 17 GLY B O 1
ATOM 1786 N N . SER B 1 18 ? 6.098 -16.875 -17.062 1 98.56 18 SER B N 1
ATOM 1787 C CA . SER B 1 18 ? 4.957 -17.781 -17 1 98.56 18 SER B CA 1
ATOM 1788 C C . SER B 1 18 ? 4.316 -17.781 -15.617 1 98.56 18 SER B C 1
ATOM 1790 O O . SER B 1 18 ? 5.004 -17.969 -14.617 1 98.56 18 SER B O 1
ATOM 1792 N N . GLY B 1 19 ? 3.004 -17.516 -15.617 1 98.5 19 GLY B N 1
ATOM 1793 C CA . GLY B 1 19 ? 2.334 -17.422 -14.328 1 98.5 19 GLY B CA 1
ATOM 1794 C C . GLY B 1 19 ? 1.131 -18.328 -14.203 1 98.5 19 GLY B C 1
ATOM 1795 O O . GLY B 1 19 ? 0.897 -19.172 -15.07 1 98.5 19 GLY B O 1
ATOM 1796 N N . ILE B 1 20 ? 0.482 -18.234 -13.078 1 98.69 20 ILE B N 1
ATOM 1797 C CA . ILE B 1 20 ? -0.787 -18.891 -12.805 1 98.69 20 ILE B CA 1
ATOM 1798 C C . ILE B 1 20 ? -1.8 -17.875 -12.281 1 98.69 20 ILE B C 1
ATOM 1800 O O . ILE B 1 20 ? -1.442 -16.969 -11.531 1 98.69 20 ILE B O 1
ATOM 1804 N N . ASP B 1 21 ? -2.994 -18.016 -12.773 1 98.56 21 ASP B N 1
ATOM 1805 C CA . ASP B 1 21 ? -4.129 -17.219 -12.312 1 98.56 21 ASP B CA 1
ATOM 1806 C C . ASP B 1 21 ? -5.094 -18.078 -11.492 1 98.56 21 ASP B C 1
ATOM 1808 O O . ASP B 1 21 ? -5.902 -18.812 -12.047 1 98.56 21 ASP B O 1
ATOM 1812 N N . VAL B 1 22 ? -4.965 -17.953 -10.156 1 98.56 22 VAL B N 1
ATOM 1813 C CA . VAL B 1 22 ? -5.754 -18.766 -9.242 1 98.56 22 VAL B CA 1
ATOM 1814 C C . VAL B 1 22 ? -7.145 -18.156 -9.078 1 98.56 22 VAL B C 1
ATOM 1816 O O . VAL B 1 22 ? -7.281 -17 -8.664 1 98.56 22 VAL B O 1
ATOM 1819 N N . GLY B 1 23 ? -8.164 -18.891 -9.305 1 97.38 23 GLY B N 1
ATOM 1820 C CA . GLY B 1 23 ? -9.516 -18.359 -9.367 1 97.38 23 GLY B CA 1
ATOM 1821 C C . GLY B 1 23 ? -9.781 -17.531 -10.609 1 97.38 23 GLY B C 1
ATOM 1822 O O . GLY B 1 23 ? -10.344 -16.438 -10.523 1 97.38 23 GLY B O 1
ATOM 1823 N N . ALA B 1 24 ? -9.375 -17.984 -11.742 1 94.31 24 ALA B N 1
ATOM 1824 C CA . ALA B 1 24 ? -9.359 -17.203 -12.977 1 94.31 24 ALA B CA 1
ATOM 1825 C C . ALA B 1 24 ? -10.781 -16.953 -13.484 1 94.31 24 ALA B C 1
ATOM 1827 O O . ALA B 1 24 ? -11.047 -15.938 -14.117 1 94.31 24 ALA B O 1
ATOM 1828 N N . GLY B 1 25 ? -11.656 -17.859 -13.219 1 90.19 25 GLY B N 1
ATOM 1829 C CA . GLY B 1 25 ? -13 -17.719 -13.758 1 90.19 25 GLY B CA 1
ATOM 1830 C C . GLY B 1 25 ? -13.016 -17.422 -15.242 1 90.19 25 GLY B C 1
ATOM 1831 O O . GLY B 1 25 ? -12.281 -18.031 -16.016 1 90.19 25 GLY B O 1
ATOM 1832 N N . ASN B 1 26 ? -13.93 -16.469 -15.648 1 86.56 26 ASN B N 1
ATOM 1833 C CA . ASN B 1 26 ? -14.078 -16.125 -17.062 1 86.56 26 ASN B CA 1
ATOM 1834 C C . ASN B 1 26 ? -13.266 -14.891 -17.422 1 86.56 26 ASN B C 1
ATOM 1836 O O . ASN B 1 26 ? -13.305 -14.438 -18.578 1 86.56 26 ASN B O 1
ATOM 1840 N N . ASP B 1 27 ? -12.484 -14.414 -16.484 1 85.75 27 ASP B N 1
ATOM 1841 C CA . ASP B 1 27 ? -11.75 -13.18 -16.703 1 85.75 27 ASP B CA 1
ATOM 1842 C C . ASP B 1 27 ? -10.289 -13.32 -16.297 1 85.75 27 ASP B C 1
ATOM 1844 O O . ASP B 1 27 ? -9.766 -12.492 -15.547 1 85.75 27 ASP B O 1
ATOM 1848 N N . SER B 1 28 ? -9.758 -14.359 -16.875 1 90.31 28 SER B N 1
ATOM 1849 C CA . SER B 1 28 ? -8.359 -14.617 -16.578 1 90.31 28 SER B CA 1
ATOM 1850 C C . SER B 1 28 ? -7.461 -13.492 -17.078 1 90.31 28 SER B C 1
ATOM 1852 O O . SER B 1 28 ? -7.711 -12.922 -18.141 1 90.31 28 SER B O 1
ATOM 1854 N N . ILE B 1 29 ? -6.391 -13.273 -16.328 1 93.31 29 ILE B N 1
ATOM 1855 C CA . ILE B 1 29 ? -5.414 -12.258 -16.719 1 93.31 29 ILE B CA 1
ATOM 1856 C C . ILE B 1 29 ? -4.766 -12.641 -18.047 1 93.31 29 ILE B C 1
ATOM 1858 O O . ILE B 1 29 ? -4.199 -11.789 -18.734 1 93.31 29 ILE B O 1
ATOM 1862 N N . SER B 1 30 ? -4.91 -13.891 -18.453 1 91.56 30 SER B N 1
ATOM 1863 C CA . SER B 1 30 ? -4.359 -14.375 -19.719 1 91.56 30 SER B CA 1
ATOM 1864 C C . SER B 1 30 ? -4.988 -13.648 -20.906 1 91.56 30 SER B C 1
ATOM 1866 O O . SER B 1 30 ? -4.383 -13.57 -21.969 1 91.56 30 SER B O 1
ATOM 1868 N N . GLN B 1 31 ? -6.145 -13.133 -20.719 1 91.38 31 GLN B N 1
ATOM 1869 C CA . GLN B 1 31 ? -6.879 -12.469 -21.797 1 91.38 31 GLN B CA 1
ATOM 1870 C C . GLN B 1 31 ? -6.316 -11.078 -22.078 1 91.38 31 GLN B C 1
ATOM 1872 O O . GLN B 1 31 ? -6.641 -10.461 -23.094 1 91.38 31 GLN B O 1
ATOM 1877 N N . TYR B 1 32 ? -5.422 -10.68 -21.234 1 91.06 32 TYR B N 1
ATOM 1878 C CA . TYR B 1 32 ? -4.91 -9.312 -21.328 1 91.06 32 TYR B CA 1
ATOM 1879 C C . TYR B 1 32 ? -3.428 -9.312 -21.688 1 91.06 32 TYR B C 1
ATOM 1881 O O . TYR B 1 32 ? -2.709 -8.367 -21.375 1 91.06 32 TYR B O 1
ATOM 1889 N N . GLY B 1 33 ? -2.984 -10.352 -22.266 1 90.19 33 GLY B N 1
ATOM 1890 C CA . GLY B 1 33 ? -1.581 -10.508 -22.625 1 90.19 33 GLY B CA 1
ATOM 1891 C C . GLY B 1 33 ? -1.062 -9.375 -23.484 1 90.19 33 GLY B C 1
ATOM 1892 O O . GLY B 1 33 ? 0.119 -9.023 -23.422 1 90.19 33 GLY B O 1
ATOM 1893 N N . GLU B 1 34 ? -1.875 -8.75 -24.297 1 90.75 34 GLU B N 1
ATOM 1894 C CA . GLU B 1 34 ? -1.468 -7.676 -25.203 1 90.75 34 GLU B CA 1
ATOM 1895 C C . GLU B 1 34 ? -0.991 -6.449 -24.422 1 90.75 34 GLU B C 1
ATOM 1897 O O . GLU B 1 34 ? -0.184 -5.668 -24.922 1 90.75 34 GLU B O 1
ATOM 1902 N N . PHE B 1 35 ? -1.428 -6.352 -23.219 1 91.5 35 PHE B N 1
ATOM 1903 C CA . PHE B 1 35 ? -1.07 -5.184 -22.422 1 91.5 35 PHE B CA 1
ATOM 1904 C C . PHE B 1 35 ? 0.179 -5.457 -21.594 1 91.5 35 PHE B C 1
ATOM 1906 O O . PHE B 1 35 ? 0.743 -4.539 -21 1 91.5 35 PHE B O 1
ATOM 1913 N N . PHE B 1 36 ? 0.633 -6.66 -21.562 1 95 36 PHE B N 1
ATOM 1914 C CA . PHE B 1 36 ? 1.793 -7.086 -20.797 1 95 36 PHE B CA 1
ATOM 1915 C C . PHE B 1 36 ? 2.725 -7.945 -21.641 1 95 36 PHE B C 1
ATOM 1917 O O . PHE B 1 36 ? 2.777 -9.164 -21.469 1 95 36 PHE B O 1
ATOM 1924 N N . PRO B 1 37 ? 3.551 -7.32 -22.422 1 94.38 37 PRO B N 1
ATOM 1925 C CA . PRO B 1 37 ? 4.316 -8.016 -23.453 1 94.38 37 PRO B CA 1
ATOM 1926 C C . PRO B 1 37 ? 5.309 -9.023 -22.891 1 94.38 37 PRO B C 1
ATOM 1928 O O . PRO B 1 37 ? 5.738 -9.938 -23.594 1 94.38 37 PRO B O 1
ATOM 1931 N N . ALA B 1 38 ? 5.719 -8.875 -21.656 1 96.5 38 ALA B N 1
ATOM 1932 C CA . ALA B 1 38 ? 6.699 -9.789 -21.078 1 96.5 38 ALA B CA 1
ATOM 1933 C C . ALA B 1 38 ? 6.023 -11.023 -20.484 1 96.5 38 ALA B C 1
ATOM 1935 O O . ALA B 1 38 ? 6.691 -11.93 -19.984 1 96.5 38 ALA B O 1
ATOM 1936 N N . MET B 1 39 ? 4.656 -11.062 -20.531 1 96.81 39 MET B N 1
ATOM 1937 C CA . MET B 1 39 ? 3.895 -12.227 -20.078 1 96.81 39 MET B CA 1
ATOM 1938 C C . MET B 1 39 ? 3.926 -13.328 -21.141 1 96.81 39 MET B C 1
ATOM 1940 O O . MET B 1 39 ? 3.348 -13.18 -22.219 1 96.81 39 MET B O 1
ATOM 1944 N N . ARG B 1 40 ? 4.547 -14.422 -20.828 1 96.69 40 ARG B N 1
ATOM 1945 C CA . ARG B 1 40 ? 4.734 -15.492 -21.797 1 96.69 40 ARG B CA 1
ATOM 1946 C C . ARG B 1 40 ? 3.537 -16.438 -21.812 1 96.69 40 ARG B C 1
ATOM 1948 O O . ARG B 1 40 ? 3.193 -17 -22.859 1 96.69 40 ARG B O 1
ATOM 1955 N N . GLY B 1 41 ? 2.936 -16.656 -20.641 1 96.12 41 GLY B N 1
ATOM 1956 C CA . GLY B 1 41 ? 1.783 -17.547 -20.516 1 96.12 41 GLY B CA 1
ATOM 1957 C C . GLY B 1 41 ? 1.211 -17.578 -19.109 1 96.12 41 GLY B C 1
ATOM 1958 O O . GLY B 1 41 ? 1.896 -17.234 -18.141 1 96.12 41 GLY B O 1
ATOM 1959 N N . VAL B 1 42 ? -0.067 -17.938 -19.094 1 97.44 42 VAL B N 1
ATOM 1960 C CA . VAL B 1 42 ? -0.734 -18.016 -17.797 1 97.44 42 VAL B CA 1
ATOM 1961 C C . VAL B 1 42 ? -1.563 -19.297 -17.734 1 97.44 42 VAL B C 1
ATOM 1963 O O . VAL B 1 42 ? -2.406 -19.547 -18.609 1 97.44 42 VAL B O 1
ATOM 1966 N N . ARG B 1 43 ? -1.236 -20.062 -16.75 1 97.12 43 ARG B N 1
ATOM 1967 C CA . ARG B 1 43 ? -2.123 -21.188 -16.422 1 97.12 43 ARG B CA 1
ATOM 1968 C C . ARG B 1 43 ? -3.338 -20.703 -15.641 1 97.12 43 ARG B C 1
ATOM 1970 O O . ARG B 1 43 ? -3.195 -20.125 -14.555 1 97.12 43 ARG B O 1
ATOM 1977 N N . SER B 1 44 ? -4.5 -20.906 -16.234 1 96.56 44 SER B N 1
ATOM 1978 C CA . SER B 1 44 ? -5.723 -20.609 -15.492 1 96.56 44 SER B CA 1
ATOM 1979 C C . SER B 1 44 ? -6.09 -21.75 -14.547 1 96.56 44 SER B C 1
ATOM 1981 O O . SER B 1 44 ? -6.039 -22.922 -14.93 1 96.56 44 SER B O 1
ATOM 1983 N N . TRP B 1 45 ? -6.379 -21.406 -13.336 1 96.56 45 TRP B N 1
ATOM 1984 C CA . TRP B 1 45 ? -6.754 -22.406 -12.336 1 96.56 45 TRP B CA 1
ATOM 1985 C C . TRP B 1 45 ? -8.125 -22.078 -11.742 1 96.56 45 TRP B C 1
ATOM 1987 O O . TRP B 1 45 ? -8.344 -20.984 -11.227 1 96.56 45 TRP B O 1
ATOM 1997 N N . ASP B 1 46 ? -8.953 -23.047 -11.836 1 94.44 46 ASP B N 1
ATOM 1998 C CA . ASP B 1 46 ? -10.289 -22.922 -11.266 1 94.44 46 ASP B CA 1
ATOM 1999 C C . ASP B 1 46 ? -10.789 -24.25 -10.727 1 94.44 46 ASP B C 1
ATOM 2001 O O . ASP B 1 46 ? -10 -25.172 -10.492 1 94.44 46 ASP B O 1
ATOM 2005 N N . LEU B 1 47 ? -12.008 -24.375 -10.484 1 90.75 47 LEU B N 1
ATOM 2006 C CA . LEU B 1 47 ? -12.609 -25.484 -9.758 1 90.75 47 LEU B CA 1
ATOM 2007 C C . LEU B 1 47 ? -12.266 -26.812 -10.43 1 90.75 47 LEU B C 1
ATOM 2009 O O . LEU B 1 47 ? -11.883 -27.781 -9.758 1 90.75 47 LEU B O 1
ATOM 2013 N N . PRO B 1 48 ? -12.312 -26.875 -11.758 1 92.31 48 PRO B N 1
ATOM 2014 C CA . PRO B 1 48 ? -12.031 -28.156 -12.406 1 92.31 48 PRO B CA 1
ATOM 2015 C C . PRO B 1 48 ? -10.57 -28.594 -12.25 1 92.31 48 PRO B C 1
ATOM 2017 O O . PRO B 1 48 ? -10.258 -29.781 -12.367 1 92.31 48 PRO B O 1
ATOM 2020 N N . ASP B 1 49 ? -9.719 -27.672 -12 1 94.56 49 ASP B N 1
ATOM 2021 C CA . ASP B 1 49 ? -8.297 -27.969 -11.906 1 94.56 49 ASP B CA 1
ATOM 2022 C C . ASP B 1 49 ? -7.934 -28.531 -10.531 1 94.56 49 ASP B C 1
ATOM 2024 O O . ASP B 1 49 ? -6.87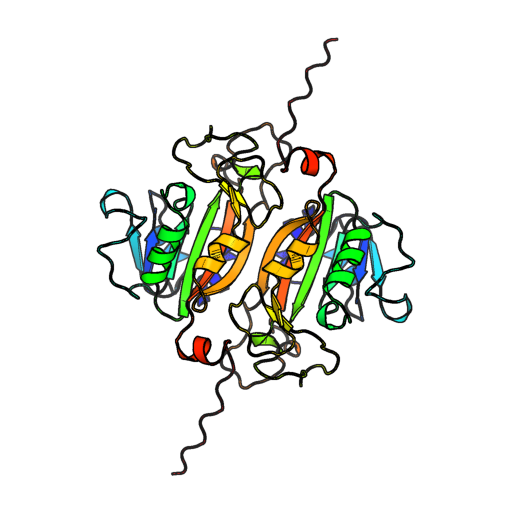9 -29.141 -10.367 1 94.56 49 ASP B O 1
ATOM 2028 N N . GLY B 1 50 ? -8.734 -28.266 -9.461 1 95.44 50 GLY B N 1
ATOM 2029 C CA . GLY B 1 50 ? -8.477 -28.734 -8.109 1 95.44 50 GLY B CA 1
ATOM 2030 C C . GLY B 1 50 ? -8.695 -27.672 -7.055 1 95.44 50 GLY B C 1
ATOM 2031 O O . GLY B 1 50 ? -9.25 -26.609 -7.344 1 95.44 50 GLY B O 1
ATOM 2032 N N . ASP B 1 51 ? -8.281 -28 -5.859 1 97.25 51 ASP B N 1
ATOM 2033 C CA . ASP B 1 51 ? -8.461 -27.109 -4.715 1 97.25 51 ASP B CA 1
ATOM 2034 C C . ASP B 1 51 ? -7.504 -25.922 -4.777 1 97.25 51 ASP B C 1
ATOM 2036 O O . ASP B 1 51 ? -6.289 -26.094 -4.652 1 97.25 51 ASP B O 1
ATOM 2040 N N . ALA B 1 52 ? -8.062 -24.766 -4.938 1 97.88 52 ALA B N 1
ATOM 2041 C CA . ALA B 1 52 ? -7.273 -23.547 -5.074 1 97.88 52 ALA B CA 1
ATOM 2042 C C . ALA B 1 52 ? -6.512 -23.234 -3.791 1 97.88 52 ALA B C 1
ATOM 2044 O O . ALA B 1 52 ? -5.508 -22.516 -3.812 1 97.88 52 ALA B O 1
ATOM 2045 N N . GLN B 1 53 ? -7.008 -23.781 -2.734 1 98.06 53 GLN B N 1
ATOM 2046 C CA . GLN B 1 53 ? -6.359 -23.516 -1.454 1 98.06 53 GLN B CA 1
ATOM 2047 C C . GLN B 1 53 ? -5.016 -24.234 -1.359 1 98.06 53 GLN B C 1
ATOM 2049 O O . GLN B 1 53 ? -4.078 -23.734 -0.74 1 98.06 53 GLN B O 1
ATOM 2054 N N . VAL B 1 54 ? -4.895 -25.359 -2.021 1 97.88 54 VAL B N 1
ATOM 2055 C CA . VAL B 1 54 ? -3.756 -26.234 -1.731 1 97.88 54 VAL B CA 1
ATOM 2056 C C . VAL B 1 54 ? -2.854 -26.328 -2.961 1 97.88 54 VAL B C 1
ATOM 2058 O O . VAL B 1 54 ? -1.636 -26.484 -2.834 1 97.88 54 VAL B O 1
ATOM 2061 N N . LEU B 1 55 ? -3.449 -26.219 -4.18 1 97.88 55 LEU B N 1
ATOM 2062 C CA . LEU B 1 55 ? -2.715 -26.375 -5.434 1 97.88 55 LEU B CA 1
ATOM 2063 C C . LEU B 1 55 ? -1.865 -27.641 -5.418 1 97.88 55 LEU B C 1
ATOM 2065 O O . LEU B 1 55 ? -0.677 -27.594 -5.746 1 97.88 55 LEU B O 1
ATOM 2069 N N . GLU B 1 56 ? -2.406 -28.703 -5.09 1 96.31 56 GLU B N 1
ATOM 2070 C CA . GLU B 1 56 ? -1.707 -29.938 -4.766 1 96.31 56 GLU B CA 1
ATOM 2071 C C . GLU B 1 56 ? -0.926 -30.469 -5.965 1 96.31 56 GLU B C 1
ATOM 2073 O O . GLU B 1 56 ? 0.13 -31.078 -5.805 1 96.31 56 GLU B O 1
ATOM 2078 N N . SER B 1 57 ? -1.384 -30.219 -7.184 1 97 57 SER B N 1
ATOM 2079 C CA . SER B 1 57 ? -0.761 -30.797 -8.367 1 97 57 SER B CA 1
ATOM 2080 C C . SER B 1 57 ? 0.365 -29.906 -8.891 1 97 57 SER B C 1
ATOM 2082 O O . SER B 1 57 ? 1.002 -30.234 -9.898 1 97 57 SER B O 1
ATOM 2084 N N . ILE B 1 58 ? 0.56 -28.828 -8.266 1 98.19 58 ILE B N 1
ATOM 2085 C CA . ILE B 1 58 ? 1.562 -27.875 -8.75 1 98.19 58 ILE B CA 1
ATOM 2086 C C . ILE B 1 58 ? 2.812 -27.969 -7.875 1 98.19 58 ILE B C 1
ATOM 2088 O O . ILE B 1 58 ? 2.75 -27.734 -6.664 1 98.19 58 ILE B O 1
ATOM 2092 N N . PRO B 1 59 ? 3.951 -28.281 -8.422 1 98.56 59 PRO B N 1
ATOM 2093 C CA . PRO B 1 59 ? 5.199 -28.312 -7.66 1 98.56 59 PRO B CA 1
ATOM 2094 C C . PRO B 1 59 ? 5.605 -26.938 -7.133 1 98.56 59 PRO B C 1
ATOM 2096 O O . PRO B 1 59 ? 5.121 -25.906 -7.629 1 98.56 59 PRO B O 1
ATOM 2099 N N . ASP B 1 60 ? 6.473 -26.984 -6.137 1 98.75 60 ASP B N 1
ATOM 2100 C CA . ASP B 1 60 ? 7.023 -25.75 -5.59 1 98.75 60 ASP B CA 1
ATOM 2101 C C . ASP B 1 60 ? 7.777 -24.953 -6.664 1 98.75 60 ASP B C 1
ATOM 2103 O O . ASP B 1 60 ? 8.359 -25.547 -7.578 1 98.75 60 ASP B O 1
ATOM 2107 N N . GLU B 1 61 ? 7.742 -23.656 -6.555 1 98.75 61 GLU B N 1
ATOM 2108 C CA . GLU B 1 61 ? 8.57 -22.766 -7.352 1 98.75 61 GLU B CA 1
ATOM 2109 C C . GLU B 1 61 ? 8.438 -23.062 -8.844 1 98.75 61 GLU B C 1
ATOM 2111 O O . GLU B 1 61 ? 9.445 -23.234 -9.539 1 98.75 61 GLU B O 1
ATOM 2116 N N . THR B 1 62 ? 7.215 -23.094 -9.328 1 98.81 62 THR B N 1
ATOM 2117 C CA . THR B 1 62 ? 6.891 -23.438 -10.711 1 98.81 62 THR B CA 1
ATOM 2118 C C . THR B 1 62 ? 6.699 -22.188 -11.555 1 98.81 62 THR B C 1
ATOM 2120 O O . THR B 1 62 ? 7.121 -22.141 -12.711 1 98.81 62 THR B O 1
ATOM 2123 N N . PHE B 1 63 ? 6.129 -21.141 -10.969 1 98.88 63 PHE B N 1
ATOM 2124 C CA . PHE B 1 63 ? 5.664 -20.016 -11.773 1 98.88 63 PHE B CA 1
ATOM 2125 C C . PHE B 1 63 ? 6.492 -18.766 -11.484 1 98.88 63 PHE B C 1
ATOM 2127 O O . PHE B 1 63 ? 6.957 -18.562 -10.367 1 98.88 63 PHE B O 1
ATOM 2134 N N . ASP B 1 64 ? 6.621 -17.891 -12.5 1 98.88 64 ASP B N 1
ATOM 2135 C CA . ASP B 1 64 ? 7.305 -16.609 -12.367 1 98.88 64 ASP B CA 1
ATOM 2136 C C . ASP B 1 64 ? 6.418 -15.578 -11.664 1 98.88 64 ASP B C 1
ATOM 2138 O O . ASP B 1 64 ? 6.918 -14.617 -11.086 1 98.88 64 ASP B O 1
ATOM 2142 N N . PHE B 1 65 ? 5.129 -15.734 -11.766 1 98.88 65 PHE B N 1
ATOM 2143 C CA . PHE B 1 65 ? 4.199 -14.914 -11 1 98.88 65 PHE B CA 1
ATOM 2144 C C . PHE B 1 65 ? 2.928 -15.695 -10.688 1 98.88 65 PHE B C 1
ATOM 2146 O O . PHE B 1 65 ? 2.605 -16.672 -11.367 1 98.88 65 PHE B O 1
ATOM 2153 N N . VAL B 1 66 ? 2.287 -15.328 -9.602 1 98.88 66 VAL B N 1
ATOM 2154 C CA . VAL B 1 66 ? 0.976 -15.82 -9.195 1 98.88 66 VAL B CA 1
ATOM 2155 C C . VAL B 1 66 ? -0.008 -14.656 -9.094 1 98.88 66 VAL B C 1
ATOM 2157 O O . VAL B 1 66 ? 0.302 -13.625 -8.5 1 98.88 66 VAL B O 1
ATOM 2160 N N . HIS B 1 67 ? -1.073 -14.797 -9.742 1 98.69 67 HIS B N 1
ATOM 2161 C CA . HIS B 1 67 ? -2.143 -13.805 -9.711 1 98.69 67 HIS B CA 1
ATOM 2162 C C . HIS B 1 67 ? -3.436 -14.406 -9.164 1 98.69 67 HIS B C 1
ATOM 2164 O O . HIS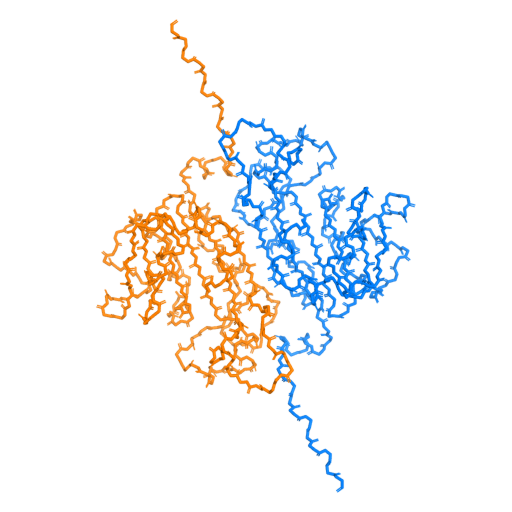 B 1 67 ? -3.764 -15.555 -9.461 1 98.69 67 HIS B O 1
ATOM 2170 N N . SER B 1 68 ? -4.086 -13.703 -8.375 1 98.5 68 SER B N 1
ATOM 2171 C CA . SER B 1 68 ? -5.426 -14.07 -7.93 1 98.5 68 SER B CA 1
ATOM 2172 C C . SER B 1 68 ? -6.285 -12.836 -7.676 1 98.5 68 SER B C 1
ATOM 2174 O O . SER B 1 68 ? -5.863 -11.914 -6.977 1 98.5 68 SER B O 1
ATOM 2176 N N . SER B 1 69 ? -7.398 -12.805 -8.242 1 96.75 69 SER B N 1
ATOM 2177 C CA . SER B 1 69 ? -8.352 -11.711 -8.047 1 96.75 69 SER B CA 1
ATOM 2178 C C . SER B 1 69 ? -9.695 -12.234 -7.574 1 96.75 69 SER B C 1
ATOM 2180 O O . SER B 1 69 ? -10.383 -12.953 -8.305 1 96.75 69 SER B O 1
ATOM 2182 N N . HIS B 1 70 ? -9.953 -11.844 -6.301 1 96.44 70 HIS B N 1
ATOM 2183 C CA . HIS B 1 70 ? -11.25 -12.172 -5.719 1 96.44 70 HIS B CA 1
ATOM 2184 C C . HIS B 1 70 ? -11.461 -13.68 -5.641 1 96.44 70 HIS B C 1
ATOM 2186 O O . HIS B 1 70 ? -12.484 -14.195 -6.082 1 96.44 70 HIS B O 1
ATOM 2192 N N . CYS B 1 71 ? -10.508 -14.344 -5.129 1 98.06 71 CYS B N 1
ATOM 2193 C CA . CYS B 1 71 ? -10.547 -15.781 -4.887 1 98.06 71 CYS B CA 1
ATOM 2194 C C . CYS B 1 71 ? -10.25 -16.094 -3.428 1 98.06 71 CYS B C 1
ATOM 2196 O O . CYS B 1 71 ? -10.875 -16.984 -2.838 1 98.06 71 CYS B O 1
ATOM 2198 N N . LEU B 1 72 ? -9.383 -15.367 -2.789 1 98.62 72 LEU B N 1
ATOM 2199 C CA . LEU B 1 72 ? -8.906 -15.625 -1.435 1 98.62 72 LEU B CA 1
ATOM 2200 C C . LEU B 1 72 ? -10.055 -15.594 -0.437 1 98.62 72 LEU B C 1
ATOM 2202 O O . LEU B 1 72 ? -10.062 -16.344 0.538 1 98.62 72 LEU B O 1
ATOM 2206 N N . GLU B 1 73 ? -11.039 -14.711 -0.69 1 98.62 73 GLU B N 1
ATOM 2207 C CA . GLU B 1 73 ? -12.188 -14.539 0.199 1 98.62 73 GLU B CA 1
ATOM 2208 C C . GLU B 1 73 ? -13.047 -15.797 0.224 1 98.62 73 GLU B C 1
ATOM 2210 O O . GLU B 1 73 ? -13.875 -15.969 1.124 1 98.62 73 GLU B O 1
ATOM 2215 N N . HIS B 1 74 ? -12.852 -16.703 -0.739 1 97.88 74 HIS B N 1
ATOM 2216 C CA . HIS B 1 74 ? -13.633 -17.922 -0.831 1 97.88 74 HIS B CA 1
ATOM 2217 C C . HIS B 1 74 ? -12.898 -19.094 -0.18 1 97.88 74 HIS B C 1
ATOM 2219 O O . HIS B 1 74 ? -13.453 -20.188 -0.053 1 97.88 74 HIS B O 1
ATOM 2225 N N . MET B 1 75 ? -11.703 -18.938 0.209 1 98.19 75 MET B N 1
ATOM 2226 C CA . MET B 1 75 ? -10.906 -20.031 0.779 1 98.19 75 MET B CA 1
ATOM 2227 C C . MET B 1 75 ? -11.344 -20.328 2.207 1 98.19 75 MET B C 1
ATOM 2229 O O . MET B 1 75 ? -11.734 -19.422 2.947 1 98.19 75 MET B O 1
ATOM 2233 N N . ARG B 1 76 ? -11.234 -21.562 2.568 1 98.06 76 ARG B N 1
ATOM 2234 C CA . ARG B 1 76 ? -11.555 -21.953 3.938 1 98.06 76 ARG B CA 1
ATOM 2235 C C . ARG B 1 76 ? -10.555 -21.344 4.922 1 98.06 76 ARG B C 1
ATOM 2237 O O . ARG B 1 76 ? -10.93 -20.938 6.023 1 98.06 76 ARG B O 1
ATOM 2244 N N . ASP B 1 77 ? -9.359 -21.359 4.57 1 98.5 77 ASP B N 1
ATOM 2245 C CA . ASP B 1 77 ? -8.258 -20.812 5.359 1 98.5 77 ASP B CA 1
ATOM 2246 C C . ASP B 1 77 ? -7.344 -19.953 4.496 1 98.5 77 ASP B C 1
ATOM 2248 O O . ASP B 1 77 ? -6.406 -20.453 3.877 1 98.5 77 ASP B O 1
ATOM 2252 N N . PRO B 1 78 ? -7.551 -18.609 4.535 1 98.69 78 PRO B N 1
ATOM 2253 C CA . PRO B 1 78 ? -6.773 -17.703 3.676 1 98.69 78 PRO B CA 1
ATOM 2254 C C . PRO B 1 78 ? -5.273 -17.797 3.936 1 98.69 78 PRO B C 1
ATOM 2256 O O . PRO B 1 78 ? -4.473 -17.672 3.004 1 98.69 78 PRO B O 1
ATOM 2259 N N . ALA B 1 79 ? -4.852 -18.031 5.172 1 98.69 79 ALA B N 1
ATOM 2260 C CA . ALA B 1 79 ? -3.43 -18.141 5.484 1 98.69 79 ALA B CA 1
ATOM 2261 C C . ALA B 1 79 ? -2.812 -19.359 4.809 1 98.69 79 ALA B C 1
ATOM 2263 O O . ALA B 1 79 ? -1.724 -19.266 4.234 1 98.69 79 ALA B O 1
ATOM 2264 N N . GLU B 1 80 ? -3.502 -20.438 4.871 1 98.56 80 GLU B N 1
ATOM 2265 C CA . GLU B 1 80 ? -3.035 -21.656 4.199 1 98.56 80 GLU B CA 1
ATOM 2266 C C . GLU B 1 80 ? -2.992 -21.469 2.688 1 98.56 80 GLU B C 1
ATOM 2268 O O . GLU B 1 80 ? -2.029 -21.859 2.031 1 98.56 80 GLU B O 1
ATOM 2273 N N . ALA B 1 81 ? -4.047 -20.875 2.141 1 98.81 81 ALA B N 1
ATOM 2274 C CA . ALA B 1 81 ? -4.09 -20.609 0.703 1 98.81 81 ALA B CA 1
ATOM 2275 C C . ALA B 1 81 ? -2.904 -19.766 0.261 1 98.81 81 ALA B C 1
ATOM 2277 O O . ALA B 1 81 ? -2.193 -20.125 -0.681 1 98.81 81 ALA B O 1
ATOM 2278 N N . LEU B 1 82 ? -2.67 -18.703 0.988 1 98.75 82 LEU B N 1
ATOM 2279 C CA . LEU B 1 82 ? -1.58 -17.797 0.645 1 98.75 82 LEU B CA 1
ATOM 2280 C C . LEU B 1 82 ? -0.234 -18.5 0.725 1 98.75 82 LEU B C 1
ATOM 2282 O O . LEU B 1 82 ? 0.645 -18.281 -0.109 1 98.75 82 LEU B O 1
ATOM 2286 N N . THR B 1 83 ? -0.071 -19.328 1.704 1 98.69 83 THR B N 1
ATOM 2287 C CA . THR B 1 83 ? 1.158 -20.094 1.855 1 98.69 83 THR B CA 1
ATOM 2288 C C . THR B 1 83 ? 1.386 -20.984 0.642 1 98.69 83 THR B C 1
ATOM 2290 O O . THR B 1 83 ? 2.496 -21.062 0.11 1 98.69 83 THR B O 1
ATOM 2293 N N . ASN B 1 84 ? 0.352 -21.609 0.176 1 98.88 84 ASN B N 1
ATOM 2294 C CA . ASN B 1 84 ? 0.467 -22.5 -0.977 1 98.88 84 ASN B CA 1
ATOM 2295 C C . ASN B 1 84 ? 0.654 -21.719 -2.271 1 98.88 84 ASN B C 1
ATOM 2297 O O . ASN B 1 84 ? 1.409 -22.125 -3.152 1 98.88 84 ASN B O 1
ATOM 2301 N N . TRP B 1 85 ? -0.054 -20.594 -2.396 1 98.94 85 TRP B N 1
ATOM 2302 C CA . TRP B 1 85 ? 0.145 -19.734 -3.561 1 98.94 85 TRP B CA 1
ATOM 2303 C C . TRP B 1 85 ? 1.579 -19.219 -3.619 1 98.94 85 TRP B C 1
ATOM 2305 O O . TRP B 1 85 ? 2.168 -19.125 -4.699 1 98.94 85 TRP B O 1
ATOM 2315 N N . PHE B 1 86 ? 2.117 -18.938 -2.418 1 98.81 86 PHE B N 1
ATOM 2316 C CA . PHE B 1 86 ? 3.496 -18.484 -2.285 1 98.81 86 PHE B CA 1
ATOM 2317 C C . PHE B 1 86 ? 4.469 -19.625 -2.564 1 98.81 86 PHE B C 1
ATOM 2319 O O . PHE B 1 86 ? 5.531 -19.406 -3.152 1 98.81 86 PHE B O 1
ATOM 2326 N N . ARG B 1 87 ? 4.098 -20.766 -2.186 1 98.75 87 ARG B N 1
ATOM 2327 C CA . ARG B 1 87 ? 4.918 -21.953 -2.393 1 98.75 87 ARG B CA 1
ATOM 2328 C C . ARG B 1 87 ? 5.199 -22.172 -3.875 1 98.75 87 ARG B C 1
ATOM 2330 O O . ARG B 1 87 ? 6.328 -22.5 -4.258 1 98.75 87 ARG B O 1
ATOM 2337 N N . VAL B 1 88 ? 4.289 -22.016 -4.746 1 98.88 88 VAL B N 1
ATOM 2338 C CA . VAL B 1 88 ? 4.418 -22.359 -6.156 1 98.88 88 VAL B CA 1
ATOM 2339 C C . VAL B 1 88 ? 5.105 -21.219 -6.91 1 98.88 88 VAL B C 1
ATOM 2341 O O . VAL B 1 88 ? 5.414 -21.344 -8.094 1 98.88 88 VAL B O 1
ATOM 2344 N N . LEU B 1 89 ? 5.285 -20.109 -6.262 1 98.94 89 LEU B N 1
ATOM 2345 C CA . LEU B 1 89 ? 5.973 -18.938 -6.812 1 98.94 89 LEU B CA 1
ATOM 2346 C C . LEU B 1 89 ? 7.488 -19.125 -6.758 1 98.94 89 LEU B C 1
ATOM 2348 O O . LEU B 1 89 ? 8.031 -19.547 -5.73 1 98.94 89 LEU B O 1
ATOM 2352 N N . LYS B 1 90 ? 8.195 -18.859 -7.875 1 98.88 90 LYS B N 1
ATOM 2353 C CA . LYS B 1 90 ? 9.656 -18.906 -7.91 1 98.88 90 LYS B CA 1
ATOM 2354 C C . LYS B 1 90 ? 10.258 -17.766 -7.105 1 98.88 90 LYS B C 1
ATOM 2356 O O . LYS B 1 90 ? 9.648 -16.703 -6.973 1 98.88 90 LYS B O 1
ATOM 2361 N N . PRO B 1 91 ? 11.484 -18 -6.586 1 98.56 91 PRO B N 1
ATOM 2362 C CA . PRO B 1 91 ? 12.203 -16.844 -6.066 1 98.56 91 PRO B CA 1
ATOM 2363 C C . PRO B 1 91 ? 12.281 -15.695 -7.078 1 98.56 91 PRO B C 1
ATOM 2365 O O . PRO B 1 91 ? 12.43 -15.938 -8.273 1 98.56 91 PRO B O 1
ATOM 2368 N N . CYS B 1 92 ? 12.164 -14.469 -6.605 1 98.19 92 CYS B N 1
ATOM 2369 C CA . CYS B 1 92 ? 12.164 -13.234 -7.387 1 98.19 92 CYS B CA 1
ATOM 2370 C C . CYS B 1 92 ? 10.82 -13.016 -8.07 1 98.19 92 CYS B C 1
ATOM 2372 O O . CYS B 1 92 ? 10.594 -11.969 -8.688 1 98.19 92 CYS B O 1
ATOM 2374 N N . GLY B 1 93 ? 9.945 -14 -7.961 1 98.75 93 GLY B N 1
ATOM 2375 C CA . GLY B 1 93 ? 8.617 -13.859 -8.539 1 98.75 93 GLY B CA 1
ATOM 2376 C C . GLY B 1 93 ? 7.695 -12.992 -7.699 1 98.75 93 GLY B C 1
ATOM 2377 O O . GLY B 1 93 ? 8.047 -12.594 -6.59 1 98.75 93 GLY B O 1
ATOM 2378 N N . HIS B 1 94 ? 6.555 -12.711 -8.234 1 98.88 94 HIS B N 1
ATOM 2379 C CA . HIS B 1 94 ? 5.613 -11.828 -7.555 1 98.88 94 HIS B CA 1
ATOM 2380 C C . HIS B 1 94 ? 4.246 -12.484 -7.414 1 98.88 94 HIS B C 1
ATOM 2382 O O . HIS B 1 94 ? 3.773 -13.148 -8.336 1 98.88 94 HIS B O 1
ATOM 2388 N N . LEU B 1 95 ? 3.699 -12.375 -6.254 1 98.94 95 LEU B N 1
ATOM 2389 C CA . LEU B 1 95 ? 2.309 -12.719 -5.973 1 98.94 95 LEU B CA 1
ATOM 2390 C C . LEU B 1 95 ? 1.439 -11.461 -5.949 1 98.94 95 LEU B C 1
ATOM 2392 O O . LEU B 1 95 ? 1.663 -10.562 -5.141 1 98.94 95 LEU B O 1
ATOM 2396 N N . ILE B 1 96 ? 0.507 -11.32 -6.867 1 98.75 96 ILE B N 1
ATOM 2397 C CA . ILE B 1 96 ? -0.404 -10.188 -6.996 1 98.75 96 ILE B CA 1
ATOM 2398 C C . ILE B 1 96 ? -1.825 -10.633 -6.652 1 98.75 96 ILE B C 1
ATOM 2400 O O . ILE B 1 96 ? -2.398 -11.484 -7.332 1 98.75 96 ILE B O 1
ATOM 2404 N N . CYS B 1 97 ? -2.357 -10.039 -5.621 1 98.62 97 CYS B N 1
ATOM 2405 C CA . CYS B 1 97 ? -3.666 -10.484 -5.152 1 98.62 97 CYS B CA 1
ATOM 2406 C C . CYS B 1 97 ? -4.602 -9.297 -4.941 1 98.62 97 CYS B C 1
ATOM 2408 O O . CYS B 1 97 ? -4.172 -8.242 -4.469 1 98.62 97 CYS B O 1
ATOM 2410 N N . THR B 1 98 ? -5.816 -9.43 -5.34 1 97.94 98 THR B N 1
ATOM 2411 C CA . THR B 1 98 ? -6.895 -8.492 -5.059 1 97.94 98 THR B CA 1
ATOM 2412 C C . THR B 1 98 ? -8.008 -9.172 -4.266 1 97.94 98 THR B C 1
ATOM 2414 O O . THR B 1 98 ? -8.445 -10.266 -4.617 1 97.94 98 THR B O 1
ATOM 2417 N N . VAL B 1 99 ? -8.445 -8.539 -3.172 1 98.5 99 VAL B N 1
ATOM 2418 C CA . VAL B 1 99 ? -9.5 -9.062 -2.311 1 98.5 99 VAL B CA 1
ATOM 2419 C C . VAL B 1 99 ? -10.539 -7.977 -2.055 1 98.5 99 VAL B C 1
ATOM 2421 O O . VAL B 1 99 ? -10.258 -6.789 -2.213 1 98.5 99 VAL B O 1
ATOM 2424 N N . PRO B 1 100 ? -11.75 -8.359 -1.72 1 98.06 100 PRO B N 1
ATOM 2425 C CA . PRO B 1 100 ? -12.75 -7.324 -1.436 1 98.06 100 PRO B CA 1
ATOM 2426 C C . PRO B 1 100 ? -12.445 -6.547 -0.156 1 98.06 100 PRO B C 1
ATOM 2428 O O . PRO B 1 100 ? -12.023 -7.137 0.843 1 98.06 100 PRO B O 1
ATOM 2431 N N . ASP B 1 101 ? -12.617 -5.27 -0.2 1 98.25 101 ASP B N 1
ATOM 2432 C CA . ASP B 1 101 ? -12.547 -4.453 1.007 1 98.25 101 ASP B CA 1
ATOM 2433 C C . ASP B 1 101 ? -13.812 -4.605 1.85 1 98.25 101 ASP B C 1
ATOM 2435 O O . ASP B 1 101 ? -14.922 -4.559 1.322 1 98.25 101 ASP B O 1
ATOM 2439 N N . GLU B 1 102 ? -13.578 -4.656 3.08 1 97.5 102 GLU B N 1
ATOM 2440 C CA . GLU B 1 102 ? -14.648 -4.938 4.031 1 97.5 102 GLU B CA 1
ATOM 2441 C C . GLU B 1 102 ? -15.727 -3.855 3.988 1 97.5 102 GLU B C 1
ATOM 2443 O O . GLU B 1 102 ? -16.922 -4.156 3.906 1 97.5 102 GLU B O 1
ATOM 2448 N N . ASP B 1 103 ? -15.414 -2.605 3.996 1 97.5 103 ASP B N 1
ATOM 2449 C CA . ASP B 1 103 ? -16.359 -1.501 4.07 1 97.5 103 ASP B CA 1
ATOM 2450 C C . ASP B 1 103 ? -17 -1.234 2.709 1 97.5 103 ASP B C 1
ATOM 2452 O O . ASP B 1 103 ? -18.203 -0.968 2.621 1 97.5 103 ASP B O 1
ATOM 2456 N N . LEU B 1 104 ? -16.203 -1.305 1.685 1 96.94 104 LEU B N 1
ATOM 2457 C CA . LEU B 1 104 ? -16.656 -0.845 0.379 1 96.94 104 LEU B CA 1
ATOM 2458 C C . LEU B 1 104 ? -17.469 -1.926 -0.322 1 96.94 104 LEU B C 1
ATOM 2460 O O . LEU B 1 104 ? -18.484 -1.63 -0.953 1 96.94 104 LEU B O 1
ATOM 2464 N N . TYR B 1 105 ? -16.984 -3.141 -0.188 1 97.19 105 TYR B N 1
ATOM 2465 C CA . TYR B 1 105 ? -17.703 -4.195 -0.894 1 97.19 105 TYR B CA 1
ATOM 2466 C C . TYR B 1 105 ? -18.922 -4.664 -0.091 1 97.19 105 TYR B C 1
ATOM 2468 O O . TYR B 1 105 ? -20.047 -4.629 -0.582 1 97.19 105 TYR B O 1
ATOM 2476 N N . GLU B 1 106 ? -18.703 -5.016 1.213 1 96.62 106 GLU B N 1
ATOM 2477 C CA . GLU B 1 106 ? -19.766 -5.633 2.002 1 96.62 106 GLU B CA 1
ATOM 2478 C C . GLU B 1 106 ? -20.688 -4.578 2.604 1 96.62 106 GLU B C 1
ATOM 2480 O O . GLU B 1 106 ? -21.844 -4.855 2.893 1 96.62 106 GLU B O 1
ATOM 2485 N N . GLN B 1 107 ? -20.125 -3.414 2.885 1 96 107 GLN B N 1
ATOM 2486 C CA . GLN B 1 107 ? -20.891 -2.232 3.273 1 96 107 GLN B CA 1
ATOM 2487 C C . GLN B 1 107 ? -21.672 -2.482 4.559 1 96 107 GLN B C 1
ATOM 2489 O O . GLN B 1 107 ? -22.859 -2.16 4.641 1 96 107 GLN B O 1
ATOM 2494 N N . GLY B 1 108 ? -21.094 -3.213 5.484 1 95.69 108 GLY B N 1
ATOM 2495 C CA . GLY B 1 108 ? -21.625 -3.273 6.836 1 95.69 108 GLY B CA 1
ATOM 2496 C C . GLY B 1 108 ? -22.469 -4.508 7.094 1 95.69 108 GLY B C 1
ATOM 2497 O O . GLY B 1 108 ? -22.984 -4.688 8.195 1 95.69 108 GLY B O 1
ATOM 2498 N N . LEU B 1 109 ? -22.562 -5.344 6.078 1 95.94 109 LEU B N 1
ATOM 2499 C CA . LEU B 1 109 ? -23.359 -6.547 6.246 1 95.94 109 LEU B CA 1
ATOM 2500 C C . LEU B 1 109 ? -22.531 -7.797 5.949 1 95.94 109 LEU B C 1
ATOM 2502 O O . LEU B 1 109 ? -21.859 -7.871 4.922 1 95.94 109 LEU B O 1
ATOM 2506 N N . PHE B 1 110 ? -22.703 -8.805 6.887 1 96.19 110 PHE B N 1
ATOM 2507 C CA . PHE B 1 110 ? -22.078 -10.109 6.738 1 96.19 110 PHE B CA 1
ATOM 2508 C C . PHE B 1 110 ? -22.875 -11.172 7.496 1 96.19 110 PHE B C 1
ATOM 2510 O O . PHE B 1 110 ? -23.266 -10.961 8.641 1 96.19 110 PHE B O 1
ATOM 2517 N N . PRO B 1 111 ? -23.156 -12.297 6.953 1 97 111 PRO B N 1
ATOM 2518 C CA . PRO B 1 111 ? -22.672 -12.797 5.664 1 97 111 PRO B CA 1
ATOM 2519 C C . PRO B 1 111 ? -23.062 -11.891 4.496 1 97 111 PRO B C 1
ATOM 2521 O O . PRO B 1 111 ? -24.047 -11.148 4.586 1 97 111 PRO B O 1
ATOM 2524 N N . SER B 1 112 ? -22.25 -12.047 3.42 1 96.62 112 SER B N 1
ATOM 2525 C CA . SER B 1 112 ? -22.375 -11.156 2.275 1 96.62 112 SER B CA 1
ATOM 2526 C C . SER B 1 112 ? -23.75 -11.281 1.633 1 96.62 112 SER B C 1
ATOM 2528 O O . SER B 1 112 ? -24.234 -12.391 1.393 1 96.62 112 SER B O 1
ATOM 2530 N N . THR B 1 113 ? -24.297 -10.141 1.324 1 95.12 113 THR B N 1
ATOM 2531 C CA . THR B 1 113 ? -25.562 -10.141 0.602 1 95.12 113 THR B CA 1
ATOM 2532 C C . THR B 1 113 ? -25.328 -10.023 -0.901 1 95.12 113 THR B C 1
ATOM 2534 O O . THR B 1 113 ? -26.25 -10.219 -1.696 1 95.12 113 THR B O 1
ATOM 2537 N N . PHE B 1 114 ? -24.109 -9.688 -1.29 1 94.25 114 PHE B N 1
ATOM 2538 C CA . PHE B 1 114 ? -23.766 -9.531 -2.699 1 94.25 114 PHE B CA 1
ATOM 2539 C C . PHE B 1 114 ? -23.188 -10.82 -3.262 1 94.25 114 PHE B C 1
ATOM 2541 O O . PHE B 1 114 ? -23.312 -11.094 -4.457 1 94.25 114 PHE B O 1
ATOM 2548 N N . ASN B 1 115 ? -22.469 -11.656 -2.514 1 95.31 115 ASN B N 1
ATOM 2549 C CA . ASN B 1 115 ? -21.859 -12.938 -2.869 1 95.31 115 ASN B CA 1
ATOM 2550 C C . ASN B 1 115 ? -21.859 -13.906 -1.69 1 95.31 115 ASN B C 1
ATOM 2552 O O . ASN B 1 115 ? -21 -13.82 -0.811 1 95.31 115 ASN B O 1
ATOM 2556 N N . GLN B 1 116 ? -22.641 -14.836 -1.692 1 94.31 116 GLN B N 1
ATOM 2557 C CA . GLN B 1 116 ? -22.906 -15.711 -0.551 1 94.31 116 GLN B CA 1
ATOM 2558 C C . GLN B 1 116 ? -21.734 -16.625 -0.262 1 94.31 116 GLN B C 1
ATOM 2560 O O . GLN B 1 116 ? -21.656 -17.234 0.808 1 94.31 116 GLN B O 1
ATOM 2565 N N . ASP B 1 117 ? -20.828 -16.672 -1.177 1 95.81 117 ASP B N 1
ATOM 2566 C CA . ASP B 1 117 ? -19.688 -17.562 -0.978 1 95.81 117 ASP B CA 1
ATOM 2567 C C . ASP B 1 117 ? -18.516 -16.812 -0.344 1 95.81 117 ASP B C 1
ATOM 2569 O O . ASP B 1 117 ? -17.453 -17.406 -0.11 1 95.81 117 ASP B O 1
ATOM 2573 N N . HIS B 1 118 ? -18.656 -15.562 -0.101 1 97.62 118 HIS B N 1
ATOM 2574 C CA . HIS B 1 118 ? -17.641 -14.852 0.664 1 97.62 118 HIS B CA 1
ATOM 2575 C C . HIS B 1 118 ? -17.547 -15.391 2.088 1 97.62 118 HIS B C 1
ATOM 2577 O O . HIS B 1 118 ? -18.531 -15.352 2.834 1 97.62 118 HIS B O 1
ATOM 2583 N N . LYS B 1 119 ? -16.391 -15.867 2.451 1 98.5 119 LYS B N 1
ATOM 2584 C CA . LYS B 1 119 ? -16.188 -16.406 3.791 1 98.5 119 LYS B CA 1
ATOM 2585 C C . LYS B 1 119 ? -15.445 -15.398 4.676 1 98.5 119 LYS B C 1
ATOM 2587 O O . LYS B 1 119 ? -15.492 -15.5 5.902 1 98.5 119 LYS B O 1
ATOM 2592 N N . TRP B 1 120 ? -14.766 -14.477 4.016 1 98.62 120 TRP B N 1
ATOM 2593 C CA . TRP B 1 120 ? -13.938 -13.508 4.727 1 98.62 120 TRP B CA 1
ATOM 2594 C C . TRP B 1 120 ? -14.125 -12.109 4.156 1 98.62 120 TRP B C 1
ATOM 2596 O O . TRP B 1 120 ? -14.477 -11.953 2.984 1 98.62 120 TRP B O 1
ATOM 2606 N N . THR B 1 121 ? -13.953 -11.141 4.98 1 98.06 121 THR B N 1
ATOM 2607 C CA . THR B 1 121 ? -13.734 -9.758 4.582 1 98.06 121 THR B CA 1
ATOM 2608 C C . THR B 1 121 ? -12.305 -9.32 4.891 1 98.06 121 THR B C 1
ATOM 2610 O O . THR B 1 121 ? -11.617 -9.961 5.684 1 98.06 121 THR B O 1
ATOM 2613 N N . PHE B 1 122 ? -11.859 -8.25 4.207 1 98.75 122 PHE B N 1
ATOM 2614 C CA . PHE B 1 122 ? -10.461 -7.863 4.355 1 98.75 122 PHE B CA 1
ATOM 2615 C C . PHE B 1 122 ? -10.336 -6.367 4.621 1 98.75 122 PHE B C 1
ATOM 2617 O O . PHE B 1 122 ? -11.125 -5.574 4.102 1 98.75 122 PHE B O 1
ATOM 2624 N N . THR B 1 123 ? -9.391 -6.008 5.387 1 98.06 123 THR B N 1
ATOM 2625 C CA . THR B 1 123 ? -8.945 -4.641 5.637 1 98.06 123 THR B CA 1
ATOM 2626 C C . THR B 1 123 ? -7.422 -4.551 5.562 1 98.06 123 THR B C 1
ATOM 2628 O O . THR B 1 123 ? -6.727 -5.555 5.715 1 98.06 123 THR B O 1
ATOM 2631 N N . LEU B 1 124 ? -6.898 -3.297 5.242 1 98.38 124 LEU B N 1
ATOM 2632 C CA . LEU B 1 124 ? -5.461 -3.15 5.449 1 98.38 124 LEU B CA 1
ATOM 2633 C C . LEU B 1 124 ? -5.098 -3.371 6.914 1 98.38 124 LEU B C 1
ATOM 2635 O O . LEU B 1 124 ? -4.312 -4.266 7.238 1 98.38 124 LEU B O 1
ATOM 2639 N N . TRP B 1 125 ? -5.68 -2.561 7.66 1 96.94 125 TRP B N 1
ATOM 2640 C CA . TRP B 1 125 ? -5.605 -2.684 9.109 1 96.94 125 TRP B CA 1
ATOM 2641 C C . TRP B 1 125 ? -6.723 -1.895 9.781 1 96.94 125 TRP B C 1
ATOM 2643 O O . TRP B 1 125 ? -6.977 -0.74 9.43 1 96.94 125 TRP B O 1
ATOM 2653 N N . LYS B 1 126 ? -7.367 -2.525 10.742 1 95.19 126 LYS B N 1
ATOM 2654 C CA . LYS B 1 126 ? -8.312 -1.912 11.672 1 95.19 126 LYS B CA 1
ATOM 2655 C C . LYS B 1 126 ? -8.086 -2.424 13.094 1 95.19 126 LYS B C 1
ATOM 2657 O O . LYS B 1 126 ? -7.816 -3.609 13.297 1 95.19 126 LYS B O 1
ATOM 2662 N N . ALA B 1 127 ? -8.266 -1.472 14.008 1 93.31 127 ALA B N 1
ATOM 2663 C CA . ALA B 1 127 ? -8.203 -1.891 15.406 1 93.31 127 ALA B CA 1
ATOM 2664 C C . ALA B 1 127 ? -9.406 -2.764 15.766 1 93.31 127 ALA B C 1
ATOM 2666 O O . ALA B 1 127 ? -9.281 -3.705 16.562 1 93.31 127 ALA B O 1
ATOM 2667 N N . ARG B 1 128 ? -10.508 -2.439 15.188 1 95.06 128 ARG B N 1
ATOM 2668 C CA . ARG B 1 128 ? -11.75 -3.18 15.359 1 95.06 128 ARG B CA 1
ATOM 2669 C C . ARG B 1 128 ? -12.523 -3.258 14.047 1 95.06 128 ARG B C 1
ATOM 2671 O O . ARG B 1 128 ? -12.578 -2.285 13.289 1 95.06 128 ARG B O 1
ATOM 2678 N N . SER B 1 129 ? -13.148 -4.383 13.82 1 96.75 129 SER B N 1
ATOM 2679 C CA . SER B 1 129 ? -13.969 -4.566 12.633 1 96.75 129 SER B CA 1
ATOM 2680 C C . SER B 1 129 ? -15.43 -4.832 13 1 96.75 129 SER B C 1
ATOM 2682 O O . SER B 1 129 ? -15.711 -5.426 14.047 1 96.75 129 SER B O 1
ATOM 2684 N N . TRP B 1 130 ? -16.312 -4.359 12.148 1 96.88 130 TRP B N 1
ATOM 2685 C CA . TRP B 1 130 ? -17.719 -4.691 12.32 1 96.88 130 TRP B CA 1
ATOM 2686 C C . TRP B 1 130 ? -18.016 -6.121 11.875 1 96.88 130 TRP B C 1
ATOM 2688 O O . TRP B 1 130 ? -19.016 -6.719 12.281 1 96.88 130 TRP B O 1
ATOM 2698 N N . SER B 1 131 ? -17.203 -6.637 11.016 1 97.94 131 SER B N 1
ATOM 2699 C CA . SER B 1 131 ? -17.422 -7.973 10.469 1 97.94 131 SER B CA 1
ATOM 2700 C C . SER B 1 131 ? -16.906 -9.047 11.422 1 97.94 131 SER B C 1
ATOM 2702 O O . SER B 1 131 ? -15.797 -8.945 11.945 1 97.94 131 SER B O 1
ATOM 2704 N N . PRO B 1 132 ? -17.625 -10.109 11.625 1 97.25 132 PRO B N 1
ATOM 2705 C CA . PRO B 1 132 ? -17.188 -11.219 12.469 1 97.25 132 PRO B CA 1
ATOM 2706 C C . PRO B 1 132 ? -16.125 -12.086 11.789 1 97.25 132 PRO B C 1
ATOM 2708 O O . PRO B 1 132 ? -15.523 -12.945 12.438 1 97.25 132 PRO B O 1
ATOM 2711 N N . SER B 1 133 ? -15.859 -11.875 10.516 1 98 133 SER B N 1
ATOM 2712 C CA . SER B 1 133 ? -14.922 -12.68 9.742 1 98 133 SER B CA 1
ATOM 2713 C C . SER B 1 133 ? -13.914 -11.797 9 1 98 133 SER B C 1
ATOM 2715 O O . SER B 1 133 ? -13.641 -12.016 7.82 1 98 133 SER B O 1
ATOM 2717 N N . SER B 1 134 ? -13.422 -10.836 9.664 1 98.19 134 SER B N 1
ATOM 2718 C CA . SER B 1 134 ? -12.516 -9.867 9.07 1 98.19 134 SER B CA 1
ATOM 2719 C C . SER B 1 134 ? -11.062 -10.305 9.219 1 98.19 134 SER B C 1
ATOM 2721 O O . SER B 1 134 ? -10.656 -10.805 10.266 1 98.19 134 SER B O 1
ATOM 2723 N N . LEU B 1 135 ? -10.281 -10.148 8.188 1 98.56 135 LEU B N 1
ATOM 2724 C CA . LEU B 1 135 ? -8.844 -10.383 8.227 1 98.56 135 LEU B CA 1
ATOM 2725 C C . LEU B 1 135 ? -8.078 -9.086 7.957 1 98.56 135 LEU B C 1
ATOM 2727 O O . LEU B 1 135 ? -8.336 -8.406 6.961 1 98.56 135 LEU B O 1
ATOM 2731 N N . ASN B 1 136 ? -7.18 -8.805 8.828 1 98.31 136 ASN B N 1
ATOM 2732 C CA . ASN B 1 136 ? -6.227 -7.715 8.625 1 98.31 136 ASN B CA 1
ATOM 2733 C C . ASN B 1 136 ? -5.047 -8.156 7.766 1 98.31 136 ASN B C 1
ATOM 2735 O O . ASN B 1 136 ? -4.297 -9.055 8.148 1 98.31 136 ASN B O 1
ATOM 2739 N N . LEU B 1 137 ? -4.879 -7.48 6.672 1 98.75 137 LEU B N 1
ATOM 2740 C CA . LEU B 1 137 ? -3.836 -7.879 5.734 1 98.75 137 LEU B CA 1
ATOM 2741 C C . LEU B 1 137 ? -2.451 -7.648 6.332 1 98.75 137 LEU B C 1
ATOM 2743 O O . LEU B 1 137 ? -1.519 -8.406 6.055 1 98.75 137 LEU B O 1
ATOM 2747 N N . PHE B 1 138 ? -2.227 -6.605 7.184 1 98.44 138 PHE B N 1
ATOM 2748 C CA . PHE B 1 138 ? -0.948 -6.41 7.855 1 98.44 138 PHE B CA 1
ATOM 2749 C C . PHE B 1 138 ? -0.54 -7.664 8.617 1 98.44 138 PHE B C 1
ATOM 2751 O O . PHE B 1 138 ? 0.627 -8.062 8.594 1 98.44 138 PHE B O 1
ATOM 2758 N N . ASP B 1 139 ? -1.492 -8.297 9.211 1 97.81 139 ASP B N 1
ATOM 2759 C CA . ASP B 1 139 ? -1.208 -9.484 10.008 1 97.81 139 ASP B CA 1
ATOM 2760 C C . ASP B 1 139 ? -1.122 -10.734 9.133 1 97.81 139 ASP B C 1
ATOM 2762 O O . ASP B 1 139 ? -0.222 -11.555 9.297 1 97.81 139 ASP B O 1
ATOM 2766 N N . LEU B 1 140 ? -2.01 -10.836 8.211 1 98.62 140 LEU B N 1
ATOM 2767 C CA . LEU B 1 140 ? -2.074 -12.008 7.344 1 98.62 140 LEU B CA 1
ATOM 2768 C C . LEU B 1 140 ? -0.788 -12.164 6.543 1 98.62 140 LEU B C 1
ATOM 2770 O O . LEU B 1 140 ? -0.251 -13.273 6.43 1 98.62 140 LEU B O 1
ATOM 2774 N N . LEU B 1 141 ? -0.253 -11.125 6.02 1 98.44 141 LEU B N 1
ATOM 2775 C CA . LEU B 1 141 ? 0.902 -11.188 5.133 1 98.44 141 LEU B CA 1
ATOM 2776 C C . LEU B 1 141 ? 2.166 -11.547 5.91 1 98.44 141 LEU B C 1
ATOM 2778 O O . LEU B 1 141 ? 3.094 -12.133 5.355 1 98.44 141 LEU B O 1
ATOM 2782 N N . LYS B 1 142 ? 2.211 -11.297 7.184 1 97 142 LYS B N 1
ATOM 2783 C CA . LYS B 1 142 ? 3.348 -11.648 8.031 1 97 142 LYS B CA 1
ATOM 2784 C C . LYS B 1 142 ? 3.506 -13.156 8.141 1 97 142 LYS B C 1
ATOM 2786 O O . LYS B 1 142 ? 4.605 -13.656 8.398 1 97 142 LYS B O 1
ATOM 2791 N N . THR B 1 143 ? 2.441 -13.852 7.934 1 97.25 143 THR B N 1
ATOM 2792 C CA . THR B 1 143 ? 2.469 -15.297 8.094 1 97.25 143 THR B CA 1
ATOM 2793 C C . THR B 1 143 ? 3.318 -15.945 7.004 1 97.25 143 THR B C 1
ATOM 2795 O O . THR B 1 143 ? 3.723 -17.109 7.133 1 97.25 143 THR B O 1
ATOM 2798 N N . LEU B 1 144 ? 3.602 -15.25 5.941 1 97.62 144 LEU B N 1
ATOM 2799 C CA . LEU B 1 144 ? 4.402 -15.797 4.855 1 97.62 144 LEU B CA 1
ATOM 2800 C C . LEU B 1 144 ? 5.871 -15.898 5.254 1 97.62 144 LEU B C 1
ATOM 2802 O O . LEU B 1 144 ? 6.652 -16.594 4.605 1 97.62 144 LEU B O 1
ATOM 2806 N N . GLY B 1 145 ? 6.285 -15.141 6.27 1 96.19 145 GLY B N 1
ATOM 2807 C CA . GLY B 1 145 ? 7.609 -15.289 6.852 1 96.19 145 GLY B CA 1
ATOM 2808 C C . GLY B 1 145 ? 8.672 -14.477 6.137 1 96.19 145 GLY B C 1
ATOM 2809 O O . GLY B 1 145 ? 8.352 -13.539 5.398 1 96.19 145 GLY B O 1
ATOM 2810 N N . GLU B 1 146 ? 9.938 -14.781 6.352 1 96.25 146 GLU B N 1
ATOM 2811 C CA . GLU B 1 146 ? 11.062 -13.93 5.98 1 96.25 146 GLU B CA 1
ATOM 2812 C C . GLU B 1 146 ? 11.328 -13.984 4.477 1 96.25 146 GLU B C 1
ATOM 2814 O O . GLU B 1 146 ? 12.039 -13.133 3.936 1 96.25 146 GLU B O 1
ATOM 2819 N N . GLY B 1 147 ? 10.75 -14.922 3.844 1 97.12 147 GLY B N 1
ATOM 2820 C CA . GLY B 1 147 ? 10.961 -15.031 2.408 1 97.12 147 GLY B CA 1
ATOM 2821 C C . GLY B 1 147 ? 10.07 -14.109 1.601 1 97.12 147 GLY B C 1
ATOM 2822 O O . GLY B 1 147 ? 10.227 -14 0.383 1 97.12 147 GLY B O 1
ATOM 2823 N N . ALA B 1 148 ? 9.141 -13.445 2.279 1 98 148 ALA B N 1
ATOM 2824 C CA . ALA B 1 148 ? 8.172 -12.594 1.596 1 98 148 ALA B CA 1
ATOM 2825 C C . ALA B 1 148 ? 8.492 -11.117 1.814 1 98 148 ALA B C 1
ATOM 2827 O O . ALA B 1 148 ? 8.648 -10.672 2.953 1 98 148 ALA B O 1
ATOM 2828 N N . GLN B 1 149 ? 8.602 -10.414 0.759 1 98 149 GLN B N 1
ATOM 2829 C CA . GLN B 1 149 ? 8.68 -8.961 0.807 1 98 149 GLN B CA 1
ATOM 2830 C C . GLN B 1 149 ? 7.383 -8.32 0.323 1 98 149 GLN B C 1
ATOM 2832 O O . GLN B 1 149 ? 7.02 -8.445 -0.848 1 98 149 GLN B O 1
ATOM 2837 N N . VAL B 1 150 ? 6.734 -7.609 1.22 1 98.5 150 VAL B N 1
ATOM 2838 C CA . VAL B 1 150 ? 5.527 -6.891 0.818 1 98.5 150 VAL B CA 1
ATOM 2839 C C . VAL B 1 150 ? 5.91 -5.613 0.074 1 98.5 150 VAL B C 1
ATOM 2841 O O . VAL B 1 150 ? 6.691 -4.801 0.58 1 98.5 150 VAL B O 1
ATOM 2844 N N . LEU B 1 151 ? 5.359 -5.402 -1.123 1 98.38 151 LEU B N 1
ATOM 2845 C CA . LEU B 1 151 ? 5.703 -4.254 -1.951 1 98.38 151 LEU B CA 1
ATOM 2846 C C . LEU B 1 151 ? 4.578 -3.225 -1.949 1 98.38 151 LEU B C 1
ATOM 2848 O O . LEU B 1 151 ? 4.812 -2.037 -2.178 1 98.38 151 LEU B O 1
ATOM 2852 N N . LYS B 1 152 ? 3.41 -3.736 -1.709 1 98.44 152 LYS B N 1
ATOM 2853 C CA . LYS B 1 152 ? 2.232 -2.883 -1.837 1 98.44 152 LYS B CA 1
ATOM 2854 C C . LYS B 1 152 ? 1.043 -3.473 -1.084 1 98.44 152 LYS B C 1
ATOM 2856 O O . LYS B 1 152 ? 0.808 -4.68 -1.133 1 98.44 152 LYS B O 1
ATOM 2861 N N . VAL B 1 153 ? 0.358 -2.744 -0.328 1 98.81 153 VAL B N 1
ATOM 2862 C CA . VAL B 1 153 ? -1.002 -2.949 0.161 1 98.81 153 VAL B CA 1
ATOM 2863 C C . VAL B 1 153 ? -1.808 -1.661 0.002 1 98.81 153 VAL B C 1
ATOM 2865 O O . VAL B 1 153 ? -1.476 -0.636 0.601 1 98.81 153 VAL B O 1
ATOM 2868 N N . GLU B 1 154 ? -2.871 -1.746 -0.788 1 98.56 154 GLU B N 1
ATOM 2869 C CA . GLU B 1 154 ? -3.518 -0.501 -1.193 1 98.56 154 GLU B CA 1
ATOM 2870 C C . GLU B 1 154 ? -5.02 -0.691 -1.37 1 98.56 154 GLU B C 1
ATOM 2872 O O . GLU B 1 154 ? -5.461 -1.652 -2.004 1 98.56 154 GLU B O 1
ATOM 2877 N N . LEU B 1 155 ? -5.77 0.211 -0.787 1 98.38 155 LEU B N 1
ATOM 2878 C CA . LEU B 1 155 ? -7.207 0.276 -1.039 1 98.38 155 LEU B CA 1
ATOM 2879 C C . LEU B 1 155 ? -7.488 0.836 -2.428 1 98.38 155 LEU B C 1
ATOM 2881 O O . LEU B 1 155 ? -7.004 1.915 -2.777 1 98.38 155 LEU B O 1
ATOM 2885 N N . LEU B 1 156 ? -8.188 0.104 -3.201 1 96.75 156 LEU B N 1
ATOM 2886 C CA . LEU B 1 156 ? -8.633 0.549 -4.52 1 96.75 156 LEU B CA 1
ATOM 2887 C C . LEU B 1 156 ? -10.031 1.145 -4.449 1 96.75 156 LEU B C 1
ATOM 2889 O O . LEU B 1 156 ? -11.023 0.415 -4.5 1 96.75 156 LEU B O 1
ATOM 2893 N N . ASP B 1 157 ? -10.062 2.48 -4.332 1 95.56 157 ASP B N 1
ATOM 2894 C CA . ASP B 1 157 ? -11.352 3.141 -4.129 1 95.56 157 ASP B CA 1
ATOM 2895 C C . ASP B 1 157 ? -11.469 4.387 -5.004 1 95.56 157 ASP B C 1
ATOM 2897 O O . ASP B 1 157 ? -12.328 5.242 -4.758 1 95.56 157 ASP B O 1
ATOM 2901 N N . ALA B 1 158 ? -10.617 4.484 -6.051 1 93 158 ALA B N 1
ATOM 2902 C CA . ALA B 1 158 ? -10.547 5.719 -6.832 1 93 158 ALA B CA 1
ATOM 2903 C C . ALA B 1 158 ? -11.906 6.055 -7.441 1 93 158 ALA B C 1
ATOM 2905 O O . ALA B 1 158 ? -12.281 7.223 -7.527 1 93 158 ALA B O 1
ATOM 2906 N N . THR B 1 159 ? -12.68 5.004 -7.832 1 91.94 159 THR B N 1
ATOM 2907 C CA . THR B 1 159 ? -13.93 5.254 -8.539 1 91.94 159 THR B CA 1
ATOM 2908 C C . THR B 1 159 ? -15.125 4.801 -7.703 1 91.94 159 THR B C 1
ATOM 2910 O O . THR B 1 159 ? -16.219 4.633 -8.227 1 91.94 159 THR B O 1
ATOM 2913 N N . PHE B 1 160 ? -14.867 4.52 -6.445 1 94.19 160 PHE B N 1
ATOM 2914 C CA . PHE B 1 160 ? -15.992 4.156 -5.59 1 94.19 160 PHE B CA 1
ATOM 2915 C C . PHE B 1 160 ? -16.875 5.363 -5.324 1 94.19 160 PHE B C 1
ATOM 2917 O O . PHE B 1 160 ? -16.391 6.441 -4.977 1 94.19 160 PHE B O 1
ATOM 2924 N N . ARG B 1 161 ? -18.172 5.191 -5.516 1 91.81 161 ARG B N 1
ATOM 2925 C CA . ARG B 1 161 ? -19.141 6.27 -5.316 1 91.81 161 ARG B CA 1
ATOM 2926 C C . ARG B 1 161 ? -19.75 6.195 -3.924 1 91.81 161 ARG B C 1
ATOM 2928 O O . ARG B 1 161 ? -20.766 5.512 -3.723 1 91.81 161 ARG B O 1
ATOM 2935 N N . PHE B 1 162 ? -19.297 6.926 -2.988 1 91.44 162 PHE B N 1
ATOM 2936 C CA . PHE B 1 162 ? -19.594 6.852 -1.566 1 91.44 162 PHE B CA 1
ATOM 2937 C C . PHE B 1 162 ? -21 7.375 -1.289 1 91.44 162 PHE B C 1
ATOM 2939 O O . PHE B 1 162 ? -21.578 7.105 -0.232 1 91.44 162 PHE B O 1
ATOM 2946 N N . ASN B 1 163 ? -21.578 8.125 -2.213 1 89.56 163 ASN B N 1
ATOM 2947 C CA . ASN B 1 163 ? -22.844 8.797 -1.955 1 89.56 163 ASN B CA 1
ATOM 2948 C C . ASN B 1 163 ? -24.016 7.992 -2.488 1 89.56 163 ASN B C 1
ATOM 2950 O O . ASN B 1 163 ? -25.172 8.438 -2.41 1 89.56 163 ASN B O 1
ATOM 2954 N N . LEU B 1 164 ? -23.797 6.883 -2.969 1 89.62 164 LEU B N 1
ATOM 2955 C CA . LEU B 1 164 ? -24.859 6.023 -3.459 1 89.62 164 LEU B CA 1
ATOM 2956 C C . LEU B 1 164 ? -25.469 5.195 -2.324 1 89.62 164 LEU B C 1
ATOM 2958 O O . LEU B 1 164 ? -24.766 4.863 -1.361 1 89.62 164 LEU B O 1
ATOM 2962 N N . PRO B 1 165 ? -26.766 4.875 -2.504 1 89.69 165 PRO B N 1
ATOM 2963 C CA . PRO B 1 165 ? -27.281 3.834 -1.609 1 89.69 165 PRO B CA 1
ATOM 2964 C C . PRO B 1 165 ? -26.516 2.514 -1.743 1 89.69 165 PRO B C 1
ATOM 2966 O O . PRO B 1 165 ? -25.828 2.293 -2.74 1 89.69 165 PRO B O 1
ATOM 2969 N N . ARG B 1 166 ? -26.641 1.73 -0.713 1 92.94 166 ARG B N 1
ATOM 2970 C CA . ARG B 1 166 ? -25.938 0.449 -0.707 1 92.94 166 ARG B CA 1
ATOM 2971 C C . ARG B 1 166 ? -26.266 -0.356 -1.961 1 92.94 166 ARG B C 1
ATOM 2973 O O . ARG B 1 166 ? -27.422 -0.574 -2.283 1 92.94 166 ARG B O 1
ATOM 2980 N N . CYS B 1 167 ? -25.219 -0.713 -2.654 1 92.62 167 CYS B N 1
ATOM 2981 C CA . CYS B 1 167 ? -25.328 -1.56 -3.838 1 92.62 167 CYS B CA 1
ATOM 2982 C C . CYS B 1 167 ? -23.984 -2.205 -4.16 1 92.62 167 CYS B C 1
ATOM 2984 O O . CYS B 1 167 ? -22.938 -1.776 -3.654 1 92.62 167 CYS B O 1
ATOM 2986 N N . ASP B 1 168 ? -24.016 -3.215 -4.891 1 94 168 ASP B N 1
ATOM 2987 C CA . ASP B 1 168 ? -22.781 -3.836 -5.379 1 94 168 ASP B CA 1
ATOM 2988 C C . ASP B 1 168 ? -22.188 -3.037 -6.539 1 94 168 ASP B C 1
ATOM 2990 O O . ASP B 1 168 ? -22.562 -3.248 -7.695 1 94 168 ASP B O 1
ATOM 2994 N N . GLN B 1 169 ? -21.188 -2.275 -6.25 1 90.94 169 GLN B N 1
ATOM 2995 C CA . GLN B 1 169 ? -20.672 -1.352 -7.262 1 90.94 169 GLN B CA 1
ATOM 2996 C C . GLN B 1 169 ? -19.781 -2.068 -8.258 1 90.94 169 GLN B C 1
ATOM 2998 O O . GLN B 1 169 ? -19.438 -1.518 -9.305 1 90.94 169 GLN B O 1
ATOM 3003 N N . THR B 1 170 ? -19.359 -3.316 -7.926 1 88.88 170 THR B N 1
ATOM 3004 C CA . THR B 1 170 ? -18.547 -4.082 -8.867 1 88.88 170 THR B CA 1
ATOM 3005 C C . THR B 1 170 ? -19.359 -4.422 -10.117 1 88.88 170 THR B C 1
ATOM 3007 O O . THR B 1 170 ? -18.781 -4.828 -11.133 1 88.88 170 THR B O 1
ATOM 3010 N N . MET B 1 171 ? -20.625 -4.242 -10.023 1 85.62 171 MET B N 1
ATOM 3011 C CA . MET B 1 171 ? -21.484 -4.531 -11.156 1 85.62 171 MET B CA 1
ATOM 3012 C C . MET B 1 171 ? -21.609 -3.322 -12.078 1 85.62 171 MET B C 1
ATOM 3014 O O . MET B 1 171 ? -22.266 -3.387 -13.109 1 85.62 171 MET B O 1
ATOM 3018 N N . THR B 1 172 ? -20.891 -2.244 -11.734 1 81.94 172 THR B N 1
ATOM 3019 C CA . THR B 1 172 ? -20.828 -1.065 -12.586 1 81.94 172 THR B CA 1
ATOM 3020 C C . THR B 1 172 ? -19.516 -1.043 -13.375 1 81.94 172 THR B C 1
ATOM 3022 O O . THR B 1 172 ? -18.594 -1.803 -13.078 1 81.94 172 THR B O 1
ATOM 3025 N N . SER B 1 173 ? -19.406 -0.198 -14.336 1 75.75 173 SER B N 1
ATOM 3026 C CA . SER B 1 173 ? -18.266 -0.178 -15.242 1 75.75 173 SER B CA 1
ATOM 3027 C C . SER B 1 173 ? -17.016 0.377 -14.562 1 75.75 173 SER B C 1
ATOM 3029 O O . SER B 1 173 ? -15.891 0.145 -15.016 1 75.75 173 SER B O 1
ATOM 3031 N N . VAL B 1 174 ? -17.156 1.005 -13.414 1 77.69 174 VAL B N 1
ATOM 3032 C CA . VAL B 1 174 ? -15.984 1.704 -12.891 1 77.69 174 VAL B CA 1
ATOM 3033 C C . VAL B 1 174 ? -15.805 1.368 -11.414 1 77.69 174 VAL B C 1
ATOM 3035 O O . VAL B 1 174 ? -14.906 1.903 -10.758 1 77.69 174 VAL B O 1
ATOM 3038 N N . GLY B 1 175 ? -16.594 0.541 -10.875 1 84.25 175 GLY B N 1
ATOM 3039 C CA . GLY B 1 175 ? -16.656 0.372 -9.438 1 84.25 175 GLY B CA 1
ATOM 3040 C C . GLY B 1 175 ? -15.438 -0.334 -8.867 1 84.25 175 GLY B C 1
ATOM 3041 O O . GLY B 1 175 ? -15.109 -1.452 -9.281 1 84.25 175 GLY B O 1
ATOM 3042 N N . GLU B 1 176 ? -14.727 0.353 -8.016 1 89.5 176 GLU B N 1
ATOM 3043 C CA . GLU B 1 176 ? -13.633 -0.233 -7.246 1 89.5 176 GLU B CA 1
ATOM 3044 C C . GLU B 1 176 ? -14.008 -0.369 -5.773 1 89.5 176 GLU B C 1
ATOM 3046 O O . GLU B 1 176 ? -14.586 0.549 -5.188 1 89.5 176 GLU B O 1
ATOM 3051 N N . SER B 1 177 ? -13.75 -1.522 -5.156 1 96 177 SER B N 1
ATOM 3052 C CA . SER B 1 177 ? -14.039 -1.782 -3.75 1 96 177 SER B CA 1
ATOM 3053 C C . SER B 1 177 ? -13.133 -2.871 -3.188 1 96 177 SER B C 1
ATOM 3055 O O . SER B 1 177 ? -13.586 -3.729 -2.426 1 96 177 SER B O 1
ATOM 3057 N N . SER B 1 178 ? -11.859 -2.795 -3.578 1 97.5 178 SER B N 1
ATOM 3058 C CA . SER B 1 178 ? -10.961 -3.906 -3.275 1 97.5 178 SER B CA 1
ATOM 3059 C C . SER B 1 178 ? -9.672 -3.414 -2.631 1 97.5 178 SER B C 1
ATOM 3061 O O . SER B 1 178 ? -9.422 -2.207 -2.564 1 97.5 178 SER B O 1
ATOM 3063 N N . VAL B 1 179 ? -8.95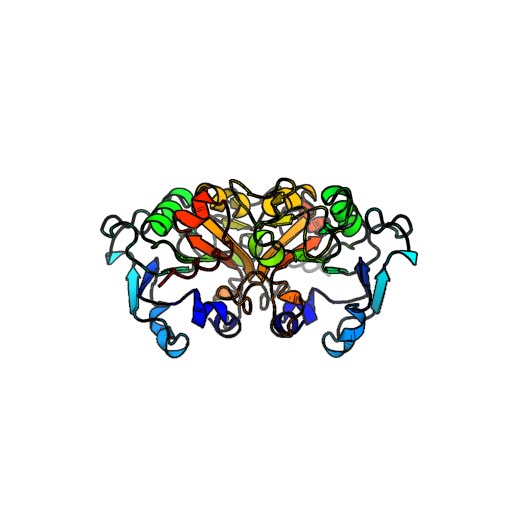3 -4.297 -2.068 1 98.44 179 VAL B N 1
ATOM 3064 C CA . VAL B 1 179 ? -7.562 -4.098 -1.656 1 98.44 179 VAL B CA 1
ATOM 3065 C C . VAL B 1 179 ? -6.637 -4.934 -2.537 1 98.44 179 VAL B C 1
ATOM 3067 O O . VAL B 1 179 ? -6.914 -6.105 -2.803 1 98.44 179 VAL B O 1
ATOM 3070 N N . GLU B 1 180 ? -5.633 -4.305 -3.094 1 98.56 180 GLU B N 1
ATOM 3071 C CA . GLU B 1 180 ? -4.594 -5.027 -3.826 1 98.56 180 GLU B CA 1
ATOM 3072 C C . GLU B 1 180 ? -3.293 -5.082 -3.033 1 98.56 180 GLU B C 1
ATOM 3074 O O . GLU B 1 180 ? -2.879 -4.082 -2.438 1 98.56 180 GLU B O 1
ATOM 3079 N N . PHE B 1 181 ? -2.656 -6.211 -2.934 1 98.75 181 PHE B N 1
ATOM 3080 C CA . PHE B 1 181 ? -1.323 -6.316 -2.354 1 98.75 181 PHE B CA 1
ATOM 3081 C C . PHE B 1 181 ? -0.391 -7.09 -3.279 1 98.75 181 PHE B C 1
ATOM 3083 O O . PHE B 1 181 ? -0.839 -7.938 -4.055 1 98.75 181 PHE B O 1
ATOM 3090 N N . VAL B 1 182 ? 0.83 -6.766 -3.303 1 98.88 182 VAL B N 1
ATOM 3091 C CA . VAL B 1 182 ? 1.882 -7.391 -4.098 1 98.88 182 VAL B CA 1
ATOM 3092 C C . VAL B 1 182 ? 3.025 -7.832 -3.188 1 98.88 182 VAL B C 1
ATOM 3094 O O . VAL B 1 182 ? 3.49 -7.059 -2.348 1 98.88 182 VAL B O 1
ATOM 3097 N N . ILE B 1 183 ? 3.424 -9.07 -3.35 1 98.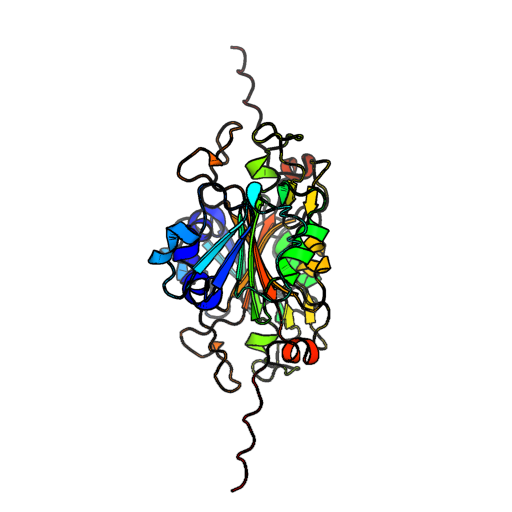75 183 ILE B N 1
ATOM 3098 C CA . ILE B 1 183 ? 4.496 -9.672 -2.562 1 98.75 183 ILE B CA 1
ATOM 3099 C C . ILE B 1 183 ? 5.574 -10.219 -3.494 1 98.75 183 ILE B C 1
ATOM 3101 O O . ILE B 1 183 ? 5.266 -10.852 -4.508 1 98.75 183 ILE B O 1
ATOM 3105 N N . ARG B 1 184 ? 6.766 -9.961 -3.18 1 98.69 184 ARG B N 1
ATOM 3106 C CA . ARG B 1 184 ? 7.895 -10.562 -3.875 1 98.69 184 ARG B CA 1
ATOM 3107 C C . ARG B 1 184 ? 8.5 -11.703 -3.055 1 98.69 184 ARG B C 1
ATOM 3109 O O . ARG B 1 184 ? 8.664 -11.578 -1.84 1 98.69 184 ARG B O 1
ATOM 3116 N N . LYS B 1 185 ? 8.703 -12.812 -3.715 1 98.69 185 LYS B N 1
ATOM 3117 C CA . LYS B 1 185 ? 9.43 -13.898 -3.062 1 98.69 185 LYS B CA 1
ATOM 3118 C C . LYS B 1 185 ? 10.938 -13.68 -3.156 1 98.69 185 LYS B C 1
ATOM 3120 O O . LYS B 1 185 ? 11.492 -13.617 -4.254 1 98.69 185 LYS B O 1
ATOM 3125 N N . LEU B 1 186 ? 11.562 -13.648 -2.031 1 98.12 186 LEU B N 1
ATOM 3126 C CA . LEU B 1 186 ? 12.984 -13.312 -1.981 1 98.12 186 LEU B CA 1
ATOM 3127 C C . LEU B 1 186 ? 13.836 -14.508 -2.365 1 98.12 186 LEU B C 1
ATOM 3129 O O . LEU B 1 186 ? 13.547 -15.641 -1.974 1 98.12 186 LEU B O 1
ATOM 3133 N N . PRO B 1 187 ? 14.867 -14.297 -3.16 1 97.75 187 PRO B N 1
ATOM 3134 C CA . PRO B 1 187 ? 15.852 -15.359 -3.344 1 97.75 187 PRO B CA 1
ATOM 3135 C C . PRO B 1 187 ? 16.719 -15.594 -2.102 1 97.75 187 PRO B C 1
ATOM 3137 O O . PRO B 1 187 ? 16.797 -14.719 -1.236 1 97.75 187 PRO B O 1
ATOM 3140 N N . PRO B 1 188 ? 17.359 -16.672 -2.023 1 96.5 188 PRO B N 1
ATOM 3141 C CA . PRO B 1 188 ? 18.109 -17.031 -0.822 1 96.5 188 PRO B CA 1
ATOM 3142 C C . PRO B 1 188 ? 19.141 -15.969 -0.431 1 96.5 188 PRO B C 1
ATOM 3144 O O . PRO B 1 188 ? 19.312 -15.68 0.755 1 96.5 188 PRO B O 1
ATOM 3147 N N . HIS B 1 189 ? 19.812 -15.359 -1.363 1 95.44 189 HIS B N 1
ATOM 3148 C CA . HIS B 1 189 ? 20.859 -14.406 -1.024 1 95.44 189 HIS B CA 1
ATOM 3149 C C . HIS B 1 189 ? 20.281 -13.148 -0.387 1 95.44 189 HIS B C 1
ATOM 3151 O O . HIS B 1 189 ? 20.906 -12.555 0.499 1 95.44 189 HIS B O 1
ATOM 3157 N N . GLU B 1 190 ? 19.141 -12.758 -0.814 1 96.56 190 GLU B N 1
ATOM 3158 C CA . GLU B 1 190 ? 18.516 -11.586 -0.22 1 96.56 190 GLU B CA 1
ATOM 3159 C C . GLU B 1 190 ? 17.969 -11.898 1.17 1 96.56 190 GLU B C 1
ATOM 3161 O O . GLU B 1 190 ? 17.906 -11.016 2.033 1 96.56 190 GLU B O 1
ATOM 3166 N N . ILE B 1 191 ? 17.516 -13.117 1.412 1 96.81 191 ILE B N 1
ATOM 3167 C CA . ILE B 1 191 ? 17.109 -13.547 2.746 1 96.81 191 ILE B CA 1
ATOM 3168 C C . ILE B 1 191 ? 18.297 -13.5 3.691 1 96.81 191 ILE B C 1
ATOM 3170 O O . ILE B 1 191 ? 18.203 -12.992 4.809 1 96.81 191 ILE B O 1
ATOM 3174 N N . ALA B 1 192 ? 19.422 -13.953 3.186 1 95.81 192 ALA B N 1
ATOM 3175 C CA . ALA B 1 192 ? 20.641 -14.016 3.986 1 95.81 192 ALA B CA 1
ATOM 3176 C C . ALA B 1 192 ? 21.109 -12.625 4.387 1 95.81 192 ALA B C 1
ATOM 3178 O O . ALA B 1 192 ? 21.578 -12.414 5.512 1 95.81 192 ALA B O 1
ATOM 3179 N N . THR B 1 193 ? 20.984 -11.648 3.486 1 94.75 193 THR B N 1
ATOM 3180 C CA . THR B 1 193 ? 21.469 -10.297 3.744 1 94.75 193 THR B CA 1
ATOM 3181 C C . THR B 1 193 ? 20.391 -9.438 4.383 1 94.75 193 THR B C 1
ATOM 3183 O O . THR B 1 193 ? 20.641 -8.281 4.738 1 94.75 193 THR B O 1
ATOM 3186 N N . CYS B 1 194 ? 19.141 -9.922 4.469 1 95.5 194 CYS B N 1
ATOM 3187 C CA . CYS B 1 194 ? 17.984 -9.211 5.008 1 95.5 194 CYS B CA 1
ATOM 3188 C C . CYS B 1 194 ? 17.656 -7.973 4.176 1 95.5 194 CYS B C 1
ATOM 3190 O O . CYS B 1 194 ? 17.344 -6.918 4.723 1 95.5 194 CYS B O 1
ATOM 3192 N N . GLY B 1 195 ? 17.875 -8.125 2.854 1 93.81 195 GLY B N 1
ATOM 3193 C CA . GLY B 1 195 ? 17.594 -7.004 1.981 1 93.81 195 GLY B CA 1
ATOM 3194 C C . GLY B 1 195 ? 18.047 -7.223 0.55 1 93.81 195 GLY B C 1
ATOM 3195 O O . GLY B 1 195 ? 18.812 -8.148 0.272 1 93.81 195 GLY B O 1
ATOM 3196 N N . ARG B 1 196 ? 17.484 -6.484 -0.339 1 93.75 196 ARG B N 1
ATOM 3197 C CA . ARG B 1 196 ? 17.922 -6.438 -1.729 1 93.75 196 ARG B CA 1
ATOM 3198 C C . ARG B 1 196 ? 19 -5.375 -1.922 1 93.75 196 ARG B C 1
ATOM 3200 O O . ARG B 1 196 ? 18.688 -4.211 -2.174 1 93.75 196 ARG B O 1
ATOM 3207 N N . LEU B 1 197 ? 20.297 -5.77 -1.885 1 92.06 197 LEU B N 1
ATOM 3208 C CA . LEU B 1 197 ? 21.422 -4.848 -1.816 1 92.06 197 LEU B CA 1
ATOM 3209 C C . LEU B 1 197 ? 22.266 -4.93 -3.082 1 92.06 197 LEU B C 1
ATOM 3211 O O . LEU B 1 197 ? 22.281 -5.957 -3.764 1 92.06 197 LEU B O 1
ATOM 3215 N N . PRO B 1 198 ? 22.859 -3.783 -3.469 1 88.06 198 PRO B N 1
ATOM 3216 C CA . PRO B 1 198 ? 23.75 -3.834 -4.637 1 88.06 198 PRO B CA 1
ATOM 3217 C C . PRO B 1 198 ? 24.859 -4.871 -4.492 1 88.06 198 PRO B C 1
ATOM 3219 O O . PRO B 1 198 ? 25.375 -5.074 -3.391 1 88.06 198 PRO B O 1
ATOM 3222 N N . GLN B 1 199 ? 25.062 -5.578 -5.578 1 75.44 199 GLN B N 1
ATOM 3223 C CA . GLN B 1 199 ? 26.125 -6.562 -5.582 1 75.44 199 GLN B CA 1
ATOM 3224 C C . GLN B 1 199 ? 27.5 -5.891 -5.68 1 75.44 199 GLN B C 1
ATOM 3226 O O . GLN B 1 199 ? 27.641 -4.867 -6.352 1 75.44 199 GLN B O 1
ATOM 3231 N N . ALA B 1 200 ? 28.422 -6.277 -4.777 1 63.94 200 ALA B N 1
ATOM 3232 C CA . ALA B 1 200 ? 29.797 -5.805 -4.879 1 63.94 200 ALA B CA 1
ATOM 3233 C C . ALA B 1 200 ? 30.359 -6.031 -6.281 1 63.94 200 ALA B C 1
ATOM 3235 O O . ALA B 1 200 ? 30.047 -7.035 -6.926 1 63.94 200 ALA B O 1
ATOM 3236 N N . PRO B 1 201 ? 30.797 -4.848 -6.852 1 58.09 201 PRO B N 1
ATOM 3237 C CA . PRO B 1 201 ? 31.406 -5.098 -8.156 1 58.09 201 PRO B CA 1
ATOM 3238 C C . PRO B 1 201 ? 32.281 -6.352 -8.172 1 58.09 201 PRO B C 1
ATOM 3240 O O . PRO B 1 201 ? 32.906 -6.672 -7.16 1 58.09 201 PRO B O 1
ATOM 3243 N N . ALA B 1 202 ? 31.828 -7.262 -9 1 53.41 202 ALA B N 1
ATOM 3244 C CA . ALA B 1 202 ? 32.688 -8.43 -9.156 1 53.41 202 ALA B CA 1
ATOM 3245 C C . ALA B 1 202 ? 34.156 -8.031 -9.242 1 53.41 202 ALA B C 1
ATOM 3247 O O . ALA B 1 202 ? 34.5 -7.039 -9.898 1 53.41 202 ALA B O 1
ATOM 3248 N N . GLU B 1 203 ? 34.969 -8.305 -8.227 1 53.41 203 GLU B N 1
ATOM 3249 C CA . GLU B 1 203 ? 36.406 -8.094 -8.328 1 53.41 203 GLU B CA 1
ATOM 3250 C C . GLU B 1 203 ? 36.906 -8.406 -9.734 1 53.41 203 GLU B C 1
ATOM 3252 O O . GLU B 1 203 ? 36.5 -9.406 -10.328 1 53.41 203 GLU B O 1
ATOM 3257 N N . PRO B 1 204 ? 37.5 -7.422 -10.375 1 51.84 204 PRO B N 1
ATOM 3258 C CA . PRO B 1 204 ? 38.094 -7.781 -11.656 1 51.84 204 PRO B CA 1
ATOM 3259 C C . PRO B 1 204 ? 38.938 -9.07 -11.586 1 51.84 204 PRO B C 1
ATOM 3261 O O . PRO B 1 204 ? 39.625 -9.297 -10.602 1 51.84 204 PRO B O 1
ATOM 3264 N N . SER B 1 205 ? 38.406 -10.062 -12.117 1 43.28 205 SER B N 1
ATOM 3265 C CA . SER B 1 205 ? 39.281 -11.219 -12.242 1 43.28 205 SER B CA 1
ATOM 3266 C C . SER B 1 205 ? 40.656 -10.797 -12.758 1 43.28 205 SER B C 1
ATOM 3268 O O . SER B 1 205 ? 40.75 -10.117 -13.781 1 43.28 205 SER B O 1
ATOM 3270 N N . SER B 1 206 ? 41.625 -10.68 -11.836 1 42.12 206 SER B N 1
ATOM 3271 C CA . SER B 1 206 ? 42.969 -10.586 -12.352 1 42.12 206 SER B CA 1
ATOM 3272 C C . SER B 1 206 ? 43.188 -11.555 -13.516 1 42.12 206 SER B C 1
ATOM 3274 O O . SER B 1 206 ? 43.094 -12.766 -13.344 1 42.12 206 SER B O 1
ATOM 3276 N N . ALA B 1 207 ? 43.25 -11.086 -14.68 1 35.91 207 ALA B N 1
ATOM 3277 C CA . ALA B 1 207 ? 43.812 -11.797 -15.82 1 35.91 207 ALA B CA 1
ATOM 3278 C C . ALA B 1 207 ? 45.312 -11.945 -15.664 1 35.91 207 ALA B C 1
ATOM 3280 O O . ALA B 1 207 ? 46.031 -10.984 -15.328 1 35.91 207 ALA B O 1
#

Sequence (414 aa):
MARRMHDARFATRYFVGSGIDVGAGNDSISQYGEFFPAMRGVRSWDLPDGDAQVLESIPDETFDFVHSSHCLEHMRDPAEALTNWFRVLKPCGHLICTVPDEDLYEQGLFPSTFNQDHKWTFTLWKARSWSPSSLNLFDLLKTLGEGAQVLKVELLDATFRFNLPRCDQTMTSVGESSVEFVIRKLPPHEIATCGRLPQAPAEPSSAMARRMHDARFATRYFVGSGIDVGAGNDSISQYGEFFPAMRGVRSWDLPDGDAQVLESIPDETFDFVHSSHCLEHMRDPAEALTNWFRVLKPCGHLICTVPDEDLYEQGLFPSTFNQDHKWTFTLWKARSWSPSSLNLFDLLKTLGEGAQVLKVELLDATFRFNLPRCDQTMTSVGESSVEFVIRKLPPHEIATCGRLPQAPAEPSSA

Radius of gyration: 21.81 Å; Cα contacts (8 Å, |Δi|>4): 885; chains: 2; bounding box: 88×59×44 Å

InterPro domains:
  IPR029063 S-adenosyl-L-methionine-dependent methyltransferase superfamily [G3DSA:3.40.50.150] (21-156)
  IPR029063 S-adenosyl-L-methionine-dependent methyltransferase superfamily [SSF53335] (50-130)

Solvent-accessible surface area (backbone atoms only — not comparable to full-atom values): 22287 Å² total; per-residue (Å²): 109,74,71,49,72,76,38,64,45,41,37,71,58,40,42,30,42,41,28,35,25,43,46,19,76,94,69,37,71,62,79,48,39,88,77,17,80,46,38,73,44,55,47,73,31,38,75,92,75,45,58,78,44,58,44,82,89,54,58,70,47,68,19,34,13,34,36,32,54,68,33,60,35,56,37,94,47,49,66,55,21,50,47,35,56,52,43,27,30,19,64,71,12,26,42,40,40,33,38,54,21,37,37,61,50,44,43,82,44,75,76,36,86,87,45,78,64,47,64,44,36,30,42,55,49,65,80,55,68,68,52,97,45,62,42,41,44,62,61,55,60,56,73,62,42,67,46,42,37,57,41,32,42,32,58,40,50,80,54,42,69,79,86,46,71,88,60,67,46,72,79,46,97,60,38,35,33,28,32,39,36,33,33,35,30,48,40,71,69,32,50,74,58,38,38,70,54,62,73,71,72,72,71,75,76,83,124,108,74,71,49,72,74,37,64,42,40,37,71,57,41,41,30,40,40,27,35,25,43,46,19,78,96,70,37,71,61,80,48,41,88,77,17,80,47,38,75,44,56,46,73,32,39,76,91,75,45,57,77,44,58,43,80,90,56,59,68,47,69,20,34,15,33,36,31,55,68,34,60,35,57,36,94,48,51,66,55,22,50,47,36,56,53,43,27,30,20,67,71,11,26,41,40,39,33,36,52,20,36,38,62,49,44,43,82,43,75,76,36,86,87,46,78,64,47,62,44,34,29,43,58,50,64,82,55,68,68,52,96,45,61,42,40,44,62,61,56,59,56,73,61,43,66,46,42,36,59,41,32,42,33,59,40,50,80,54,44,68,80,86,48,75,88,61,67,45,70,80,44,98,59,37,34,35,28,32,39,36,33,32,34,31,50,39,71,70,32,51,73,58,38,39,72,55,58,70,72,73,73,72,75,73,84,124

Nearest PDB structures (foldseek):
  6f5z-assembly1_A  TM=5.721E-01  e=1.182E-08  Haloferax volcanii DS2
  1vl5-assembly3_C  TM=6.253E-01  e=3.763E-07  Halalkalibacterium halodurans C-125
  2gs9-assembly1_B  TM=5.059E-01  e=5.893E-07  Thermus thermophilus HB8
  4obx-assembly2_C  TM=4.858E-01  e=4.030E-06  Saccharomyces cerevisiae S288C
  7dmb-assembly2_B  TM=5.063E-01  e=7.205E-05  Aspergillus stellatus

Organism: Ricinus communis (NCBI:txid3988)